Protein AF-A0A4U8Q965-F1 (afdb_monomer_lite)

Structure (mmCIF, N/CA/C/O backbone):
data_AF-A0A4U8Q965-F1
#
_entry.id   AF-A0A4U8Q965-F1
#
loop_
_atom_site.group_PDB
_atom_site.id
_atom_site.type_symbol
_atom_site.label_atom_id
_atom_site.label_alt_id
_atom_site.label_comp_id
_atom_site.label_asym_id
_atom_site.label_entity_id
_atom_site.label_seq_id
_atom_site.pdbx_PDB_ins_code
_atom_site.Cartn_x
_atom_site.Cartn_y
_atom_site.Cartn_z
_atom_site.occupancy
_atom_site.B_iso_or_equiv
_atom_site.auth_seq_id
_atom_site.auth_comp_id
_atom_site.auth_asym_id
_atom_site.auth_atom_id
_atom_site.pdbx_PDB_model_num
ATOM 1 N N . MET A 1 1 ? 49.605 -19.734 -25.821 1.00 83.75 1 MET A N 1
ATOM 2 C CA . MET A 1 1 ? 49.433 -18.935 -27.049 1.00 83.75 1 MET A CA 1
ATOM 3 C C . MET A 1 1 ? 50.789 -18.550 -27.618 1.00 83.75 1 MET A C 1
ATOM 5 O O . MET A 1 1 ? 51.625 -18.018 -26.894 1.00 83.75 1 MET A O 1
ATOM 9 N N . GLN A 1 2 ? 51.025 -18.882 -28.883 1.00 87.69 2 GLN A N 1
ATOM 10 C CA . GLN A 1 2 ? 52.213 -18.512 -29.650 1.00 87.69 2 GLN A CA 1
ATOM 11 C C . GLN A 1 2 ? 51.854 -17.349 -30.572 1.00 87.69 2 GLN A C 1
ATOM 13 O O . GLN A 1 2 ? 50.827 -17.397 -31.241 1.00 87.69 2 GLN A O 1
ATOM 18 N N . ILE A 1 3 ? 52.686 -16.307 -30.596 1.00 91.88 3 ILE A N 1
ATOM 19 C CA . ILE A 1 3 ? 52.462 -15.113 -31.417 1.00 91.88 3 ILE A CA 1
ATOM 20 C C . ILE A 1 3 ? 53.564 -15.039 -32.467 1.00 91.88 3 ILE A C 1
ATOM 22 O O . ILE A 1 3 ? 54.750 -15.001 -32.134 1.00 91.88 3 ILE A O 1
ATOM 26 N N . THR A 1 4 ? 53.179 -14.991 -33.739 1.00 92.75 4 THR A N 1
ATOM 27 C CA . THR A 1 4 ? 54.101 -14.796 -34.863 1.00 92.75 4 THR A CA 1
ATOM 28 C C . THR A 1 4 ? 53.660 -13.613 -35.722 1.00 92.75 4 THR A C 1
ATOM 30 O O . THR A 1 4 ? 52.500 -13.205 -35.706 1.00 92.75 4 THR A O 1
ATOM 33 N N . ARG A 1 5 ? 54.593 -13.001 -36.460 1.00 92.56 5 ARG A N 1
ATOM 34 C CA . ARG A 1 5 ? 54.300 -11.865 -37.347 1.00 92.56 5 ARG A CA 1
ATOM 35 C C . ARG A 1 5 ? 54.699 -12.200 -38.777 1.00 92.56 5 ARG A C 1
ATOM 37 O O . ARG A 1 5 ? 55.854 -12.534 -39.040 1.00 92.56 5 ARG A O 1
ATOM 44 N N . LYS A 1 6 ? 53.746 -12.089 -39.700 1.00 89.12 6 LYS A N 1
ATOM 45 C CA . LYS A 1 6 ? 53.923 -12.324 -41.139 1.00 89.12 6 LYS A CA 1
ATOM 46 C C . LYS A 1 6 ? 53.583 -11.031 -41.880 1.00 89.12 6 LYS A C 1
ATOM 48 O O . LYS A 1 6 ? 52.434 -10.771 -42.231 1.00 89.12 6 LYS A O 1
ATOM 53 N N . GLY A 1 7 ? 54.596 -10.187 -42.075 1.00 88.06 7 GLY A N 1
ATOM 54 C CA . GLY A 1 7 ? 54.396 -8.819 -42.557 1.00 88.06 7 GLY A CA 1
ATOM 55 C C . GLY A 1 7 ? 53.644 -7.978 -41.522 1.00 88.06 7 GLY A C 1
ATOM 56 O O . GLY A 1 7 ? 54.067 -7.898 -40.373 1.00 88.06 7 GLY A O 1
ATOM 57 N N . GLU A 1 8 ? 52.529 -7.373 -41.930 1.00 89.88 8 GLU A N 1
ATOM 58 C CA . GLU A 1 8 ? 51.668 -6.527 -41.082 1.00 89.88 8 GLU A CA 1
ATOM 59 C C . GLU A 1 8 ? 50.625 -7.320 -40.274 1.00 89.88 8 GLU A C 1
ATOM 61 O O . GLU A 1 8 ? 49.887 -6.736 -39.482 1.00 89.88 8 GLU A O 1
ATOM 66 N N . ILE A 1 9 ? 50.549 -8.642 -40.472 1.00 94.69 9 ILE A N 1
ATOM 67 C CA . ILE A 1 9 ? 49.559 -9.508 -39.826 1.00 94.69 9 ILE A CA 1
ATOM 68 C C . ILE A 1 9 ? 50.197 -10.235 -38.644 1.00 94.69 9 ILE A C 1
ATOM 70 O O . ILE A 1 9 ? 51.237 -10.892 -38.773 1.00 94.69 9 ILE A O 1
ATOM 74 N N . ILE A 1 10 ? 49.538 -10.137 -37.495 1.00 95.62 10 ILE A N 1
ATOM 75 C CA . ILE A 1 10 ? 49.849 -10.886 -36.281 1.00 95.62 10 ILE A CA 1
ATOM 76 C C . ILE A 1 10 ? 49.047 -12.184 -36.334 1.00 95.62 10 ILE A C 1
ATOM 78 O O . ILE A 1 10 ? 47.829 -12.148 -36.487 1.00 95.62 10 ILE A O 1
ATOM 82 N N . CYS A 1 11 ? 49.733 -13.317 -36.238 1.00 95.56 11 CYS A N 1
ATOM 83 C CA . CYS A 1 11 ? 49.134 -14.647 -36.221 1.00 95.56 11 CYS A CA 1
ATOM 84 C C . CYS A 1 11 ? 49.252 -15.213 -34.807 1.00 95.56 11 CYS A C 1
ATOM 86 O O . CYS A 1 11 ? 50.326 -15.132 -34.200 1.00 95.56 11 CYS A O 1
ATOM 88 N N . LEU A 1 12 ? 48.155 -15.757 -34.294 1.00 95.12 12 LEU A N 1
ATOM 89 C CA . LEU A 1 12 ? 48.087 -16.362 -32.975 1.00 95.12 12 LEU A CA 1
ATOM 90 C C . LEU A 1 12 ? 47.624 -17.803 -33.086 1.00 95.12 12 LEU A C 1
ATOM 92 O O . LEU A 1 12 ? 46.576 -18.065 -33.673 1.00 95.12 12 LEU A O 1
ATOM 96 N N . ASP A 1 13 ? 48.391 -18.685 -32.452 1.00 91.75 13 ASP A N 1
ATOM 97 C CA . ASP A 1 13 ? 48.188 -20.131 -32.455 1.00 91.75 13 ASP A CA 1
ATOM 98 C C . ASP A 1 13 ? 48.306 -20.687 -31.025 1.00 91.75 13 ASP A C 1
ATOM 100 O O . ASP A 1 13 ? 48.777 -20.010 -30.098 1.00 91.75 13 ASP A O 1
ATOM 104 N N . GLY A 1 14 ? 47.926 -21.951 -30.824 1.00 83.94 14 GLY A N 1
ATOM 105 C CA . GLY A 1 14 ? 48.123 -22.645 -29.545 1.00 83.94 14 GLY A CA 1
ATOM 106 C C . GLY A 1 14 ? 47.377 -21.977 -28.386 1.00 83.94 14 GLY A C 1
ATOM 107 O O . GLY A 1 14 ? 47.977 -21.655 -27.349 1.00 83.94 14 GLY A O 1
ATOM 108 N N . PHE A 1 15 ? 46.090 -21.700 -28.600 1.00 90.62 15 PHE A N 1
ATOM 109 C CA . PHE A 1 15 ? 45.172 -21.209 -27.576 1.00 90.62 15 PHE A CA 1
ATOM 110 C C . PHE A 1 15 ? 44.990 -22.267 -26.484 1.00 90.62 15 PHE A C 1
ATOM 112 O O . PHE A 1 15 ? 44.698 -23.420 -26.779 1.00 90.62 15 PHE A O 1
ATOM 119 N N . ASP A 1 16 ? 45.152 -21.854 -25.228 1.00 84.12 16 ASP A N 1
ATOM 120 C CA . ASP A 1 16 ? 44.868 -22.678 -24.049 1.00 84.12 16 ASP A CA 1
ATOM 121 C C . ASP A 1 16 ? 43.596 -22.137 -23.394 1.00 84.12 16 ASP A C 1
ATOM 123 O O . ASP A 1 16 ? 43.633 -21.409 -22.402 1.00 84.12 16 ASP A O 1
ATOM 127 N N . VAL A 1 17 ? 42.466 -22.383 -24.058 1.00 86.44 17 VAL A N 1
ATOM 128 C CA . VAL A 1 17 ? 41.136 -21.967 -23.602 1.00 86.44 17 VAL A CA 1
ATOM 129 C C . VAL A 1 17 ? 40.279 -23.200 -23.357 1.00 86.44 17 VAL A C 1
ATOM 131 O O . VAL A 1 17 ? 40.440 -24.228 -24.016 1.00 86.44 17 VAL A O 1
ATOM 134 N N . ARG A 1 18 ? 39.370 -23.107 -22.384 1.00 89.19 18 ARG A N 1
ATOM 135 C CA . ARG A 1 18 ? 38.492 -24.217 -22.007 1.00 89.19 18 ARG A CA 1
ATOM 136 C C . ARG A 1 18 ? 37.079 -23.987 -22.519 1.00 89.19 18 ARG A C 1
ATOM 138 O O . ARG A 1 18 ? 36.541 -22.897 -22.366 1.00 89.19 18 ARG A O 1
ATOM 145 N N . ILE A 1 19 ? 36.473 -25.037 -23.058 1.00 92.44 19 ILE A N 1
ATOM 146 C CA . ILE A 1 19 ? 35.038 -25.108 -23.342 1.00 92.44 19 ILE A CA 1
ATOM 147 C C . ILE A 1 19 ? 34.284 -24.952 -22.014 1.00 92.44 19 ILE A C 1
ATOM 149 O O . ILE A 1 19 ? 34.548 -25.684 -21.057 1.00 92.44 19 ILE A O 1
ATOM 153 N N . ASP A 1 20 ? 33.367 -23.986 -21.944 1.00 90.81 20 ASP A N 1
ATOM 154 C CA . ASP A 1 20 ? 32.575 -23.713 -20.745 1.00 90.81 20 ASP A CA 1
ATOM 155 C C . ASP A 1 20 ? 31.273 -24.519 -20.805 1.00 90.81 20 ASP A C 1
ATOM 157 O O . ASP A 1 20 ? 30.330 -24.160 -21.514 1.00 90.81 20 ASP A O 1
ATOM 161 N N . LYS A 1 21 ? 31.213 -25.606 -20.024 1.00 92.19 21 LYS A N 1
ATOM 162 C CA . LYS A 1 21 ? 30.045 -26.497 -19.928 1.00 92.19 21 LYS A CA 1
ATOM 163 C C . LYS A 1 21 ? 28.749 -25.726 -19.669 1.00 92.19 21 LYS A C 1
ATOM 165 O O . LYS A 1 21 ? 27.721 -26.035 -20.264 1.00 92.19 21 LYS A O 1
ATOM 170 N N . LYS A 1 22 ? 28.782 -24.678 -18.838 1.00 89.31 22 LYS A N 1
ATOM 171 C CA . LYS A 1 22 ? 27.588 -23.883 -18.527 1.00 89.31 22 LYS A CA 1
ATOM 172 C C . LYS A 1 22 ? 27.096 -23.115 -19.751 1.00 89.31 22 LYS A C 1
ATOM 174 O O . LYS A 1 22 ? 25.891 -23.048 -19.976 1.00 89.31 22 LYS A O 1
ATOM 179 N N . VAL A 1 23 ? 28.010 -22.557 -20.545 1.00 89.19 23 VAL A N 1
ATOM 180 C CA . VAL A 1 23 ? 27.677 -21.872 -21.805 1.00 89.19 23 VAL A CA 1
ATOM 181 C C . VAL A 1 23 ? 27.130 -22.865 -22.829 1.00 89.19 23 VAL A C 1
ATOM 183 O O . VAL A 1 23 ? 26.127 -22.569 -23.473 1.00 89.19 23 VAL A O 1
ATOM 186 N N . VAL A 1 24 ? 27.729 -24.055 -22.936 1.00 93.06 24 VAL A N 1
ATOM 187 C CA . VAL A 1 24 ? 27.259 -25.120 -23.839 1.00 93.06 24 VAL A CA 1
ATOM 188 C C . VAL A 1 24 ? 25.828 -25.541 -23.500 1.00 93.06 24 VAL A C 1
ATOM 190 O O . VAL A 1 24 ? 24.962 -25.521 -24.373 1.00 93.06 24 VAL A O 1
ATOM 193 N N . LEU A 1 25 ? 25.535 -25.828 -22.230 1.00 91.62 25 LEU A N 1
ATOM 194 C CA . LEU A 1 25 ? 24.183 -26.194 -21.795 1.00 91.62 25 LEU A CA 1
ATOM 195 C C . LEU A 1 25 ? 23.173 -25.053 -22.013 1.00 91.62 25 LEU A C 1
ATOM 197 O O . LEU A 1 25 ? 22.046 -25.298 -22.441 1.00 91.62 25 LEU A O 1
ATOM 201 N N . GLN A 1 26 ? 23.584 -23.795 -21.803 1.00 88.62 26 GLN A N 1
ATOM 202 C CA . GLN A 1 26 ? 22.751 -22.619 -22.088 1.00 88.62 26 GLN A CA 1
ATOM 203 C C . GLN A 1 26 ? 22.423 -22.461 -23.578 1.00 88.62 26 GLN A C 1
ATOM 205 O O . GLN A 1 26 ? 21.292 -22.098 -23.908 1.00 88.62 26 GLN A O 1
ATOM 210 N N . LEU A 1 27 ? 23.381 -22.727 -24.473 1.00 89.25 27 LEU A N 1
ATOM 211 C CA . LEU A 1 27 ? 23.167 -22.701 -25.925 1.00 89.25 27 LEU A CA 1
ATOM 212 C C . LEU A 1 27 ? 22.145 -23.755 -26.374 1.00 89.25 27 LEU A C 1
ATOM 214 O O . LEU A 1 27 ? 21.394 -23.508 -27.315 1.00 89.25 27 LEU A O 1
ATOM 218 N N . LEU A 1 28 ? 22.078 -24.886 -25.667 1.00 90.00 28 LEU A N 1
ATOM 219 C CA . LEU A 1 28 ? 21.128 -25.973 -25.921 1.00 90.00 28 LEU A CA 1
ATOM 220 C C . LEU A 1 28 ? 19.787 -25.823 -25.176 1.00 90.00 28 LEU A C 1
ATOM 222 O O . LEU A 1 28 ? 18.923 -26.684 -25.311 1.00 90.00 28 LEU A O 1
ATOM 226 N N . ASP A 1 29 ? 19.598 -24.752 -24.393 1.00 87.81 29 ASP A N 1
ATOM 227 C CA . ASP A 1 29 ? 18.445 -24.552 -23.493 1.00 87.81 29 ASP A CA 1
ATOM 228 C C . ASP A 1 29 ? 18.222 -25.726 -22.514 1.00 87.81 29 ASP A C 1
ATOM 230 O O . ASP A 1 29 ? 17.099 -26.012 -22.094 1.00 87.81 29 ASP A O 1
ATOM 234 N N . CYS A 1 30 ? 19.308 -26.407 -22.138 1.00 88.38 30 CYS A N 1
ATOM 235 C CA . CYS A 1 30 ? 19.293 -27.505 -21.182 1.00 88.38 30 CYS A CA 1
ATOM 236 C C . CYS A 1 30 ? 19.550 -26.967 -19.767 1.00 88.38 30 CYS A C 1
ATOM 238 O O . CYS A 1 30 ? 20.554 -26.301 -19.506 1.00 88.38 30 CYS A O 1
ATOM 240 N N . LYS A 1 31 ? 18.618 -27.234 -18.851 1.00 86.88 31 LYS A N 1
ATOM 241 C CA . LYS A 1 31 ? 18.648 -26.804 -17.447 1.00 86.88 31 LYS A CA 1
ATOM 242 C C . LYS A 1 31 ? 18.593 -28.029 -16.541 1.00 86.88 31 LYS A C 1
ATOM 244 O O . LYS A 1 31 ? 18.093 -29.061 -16.970 1.00 86.88 31 LYS A O 1
ATOM 249 N N . GLU A 1 32 ? 19.052 -27.892 -15.299 1.00 83.00 32 GLU A N 1
ATOM 250 C CA . GLU A 1 32 ? 19.096 -28.989 -14.313 1.00 83.00 32 GLU A CA 1
ATOM 251 C C . GLU A 1 32 ? 17.723 -29.636 -14.044 1.00 83.00 32 GLU A C 1
ATOM 253 O O . GLU A 1 32 ? 17.653 -30.788 -13.638 1.00 83.00 32 GLU A O 1
ATOM 258 N N . ASP A 1 33 ? 16.620 -28.923 -14.289 1.00 83.75 33 ASP A N 1
ATOM 259 C CA . ASP A 1 33 ? 15.248 -29.425 -14.152 1.00 83.75 33 ASP A CA 1
ATOM 260 C C . ASP A 1 33 ? 14.695 -30.106 -15.422 1.00 83.75 33 ASP A C 1
ATOM 262 O O . ASP A 1 33 ? 13.553 -30.573 -15.427 1.00 83.75 33 ASP A O 1
ATOM 266 N N . ASN A 1 34 ? 15.473 -30.169 -16.508 1.00 84.81 34 ASN A N 1
ATOM 267 C CA . ASN A 1 34 ? 15.067 -30.801 -17.761 1.00 84.81 34 ASN A CA 1
ATOM 268 C C . ASN A 1 34 ? 15.168 -32.342 -17.654 1.00 84.81 34 ASN A C 1
ATOM 270 O O . ASN A 1 34 ? 16.223 -32.844 -17.271 1.00 84.81 34 ASN A O 1
ATOM 274 N N . PRO A 1 35 ? 14.134 -33.116 -18.049 1.00 84.19 35 PRO A N 1
ATOM 275 C CA . PRO A 1 35 ? 14.151 -34.583 -17.988 1.00 84.19 35 PRO A CA 1
ATOM 276 C C . PRO A 1 35 ? 15.325 -35.287 -18.685 1.00 84.19 35 PRO A C 1
ATOM 278 O O . PRO A 1 35 ? 15.609 -36.428 -18.342 1.00 84.19 35 PRO A O 1
ATOM 281 N N . ILE A 1 36 ? 15.974 -34.640 -19.659 1.00 88.56 36 ILE A N 1
ATOM 282 C CA . ILE A 1 36 ? 17.124 -35.197 -20.399 1.00 88.56 36 ILE A CA 1
ATOM 283 C C . ILE A 1 36 ? 18.479 -34.658 -19.914 1.00 88.56 36 ILE A C 1
ATOM 285 O O . ILE A 1 36 ? 19.489 -34.879 -20.572 1.00 88.56 36 ILE A O 1
ATOM 289 N N . TYR A 1 37 ? 18.525 -33.906 -18.808 1.00 90.94 37 TYR A N 1
ATOM 290 C CA . TYR A 1 37 ? 19.752 -33.243 -18.354 1.00 90.94 37 TYR A CA 1
ATOM 291 C C . TYR A 1 37 ? 20.909 -34.224 -18.128 1.00 90.94 37 TYR A C 1
ATOM 293 O O . TYR A 1 37 ? 22.009 -33.975 -18.614 1.00 90.94 37 TYR A O 1
ATOM 301 N N . GLU A 1 38 ? 20.643 -35.346 -17.453 1.00 90.94 38 GLU A N 1
ATOM 302 C CA . GLU A 1 38 ? 21.648 -36.377 -17.157 1.00 90.94 38 GLU A CA 1
ATOM 303 C C . GLU A 1 38 ? 22.225 -36.992 -18.446 1.00 90.94 38 GLU A C 1
ATOM 305 O O . GLU A 1 38 ? 23.438 -37.089 -18.588 1.00 90.94 38 GLU A O 1
ATOM 310 N N . GLU A 1 39 ? 21.376 -37.301 -19.432 1.00 90.69 39 GLU A N 1
ATOM 311 C CA . GLU A 1 39 ? 21.796 -37.833 -20.740 1.00 90.69 39 GLU A CA 1
ATOM 312 C C . GLU A 1 39 ? 22.675 -36.830 -21.508 1.00 90.69 39 GLU A C 1
ATOM 314 O O . GLU A 1 39 ? 23.716 -37.185 -22.057 1.00 90.69 39 GLU A O 1
ATOM 319 N N . VAL A 1 40 ? 22.294 -35.547 -21.516 1.00 93.19 40 VAL A N 1
ATOM 320 C CA . VAL A 1 40 ? 23.082 -34.479 -22.157 1.00 93.19 40 VAL A CA 1
ATOM 321 C C . VAL A 1 40 ? 24.430 -34.286 -21.456 1.00 93.19 40 VAL A C 1
ATOM 323 O O . VAL A 1 40 ? 25.430 -33.984 -22.110 1.00 93.19 40 VAL A O 1
ATOM 326 N N . GLU A 1 41 ? 24.462 -34.426 -20.131 1.00 93.38 41 GLU A N 1
ATOM 327 C CA . GLU A 1 41 ? 25.677 -34.308 -19.334 1.00 93.38 41 GLU A CA 1
ATOM 328 C C . GLU A 1 41 ? 26.655 -35.460 -19.599 1.00 93.38 41 GLU A C 1
ATOM 330 O O . GLU A 1 41 ? 27.838 -35.196 -19.820 1.00 93.38 41 GLU A O 1
ATOM 335 N N . GLU A 1 42 ? 26.171 -36.703 -19.637 1.00 93.25 42 GLU A N 1
ATOM 336 C CA . GLU A 1 42 ? 26.980 -37.880 -19.974 1.00 93.25 42 GLU A CA 1
ATOM 337 C C . GLU A 1 42 ? 27.605 -37.741 -21.371 1.00 93.25 42 GLU A C 1
ATOM 339 O O . GLU A 1 42 ? 28.820 -37.876 -21.531 1.00 93.25 42 GLU A O 1
ATOM 344 N N . GLU A 1 43 ? 26.803 -37.359 -22.368 1.00 94.69 43 GLU A N 1
ATOM 345 C CA . GLU A 1 43 ? 27.278 -37.178 -23.743 1.00 94.69 43 GLU A CA 1
ATOM 346 C C . GLU A 1 43 ? 28.280 -36.020 -23.886 1.00 94.69 43 GLU A C 1
ATOM 348 O O . GLU A 1 43 ? 29.226 -36.090 -24.678 1.00 94.69 43 GLU A O 1
ATOM 353 N N . TYR A 1 44 ? 28.122 -34.949 -23.101 1.00 95.62 44 TYR A N 1
ATOM 354 C CA . TYR A 1 44 ? 29.095 -33.857 -23.051 1.00 95.62 44 TYR A CA 1
ATOM 355 C C . TYR A 1 44 ? 30.468 -34.342 -22.560 1.00 95.62 44 TYR A C 1
ATOM 357 O O . TYR A 1 44 ? 31.489 -34.001 -23.165 1.00 95.62 44 TYR A O 1
ATOM 365 N N . GLU A 1 45 ? 30.500 -35.124 -21.475 1.00 94.12 45 GLU A N 1
ATOM 366 C CA . GLU A 1 45 ? 31.741 -35.651 -20.891 1.00 94.12 45 GLU A CA 1
ATOM 367 C C . GLU A 1 45 ? 32.458 -36.588 -21.882 1.00 94.12 45 GLU A C 1
ATOM 369 O O . GLU A 1 45 ? 33.672 -36.475 -22.064 1.00 94.12 45 GLU A O 1
ATOM 374 N N . GLU A 1 46 ? 31.717 -37.448 -22.597 1.00 93.94 46 GLU A N 1
ATOM 375 C CA . GLU A 1 46 ? 32.278 -38.335 -23.629 1.00 93.94 46 GLU A CA 1
ATOM 376 C C . GLU A 1 46 ? 32.874 -37.568 -24.818 1.00 93.94 46 GLU A C 1
ATOM 378 O O . GLU A 1 46 ? 33.941 -37.913 -25.340 1.00 93.94 46 GLU A O 1
ATOM 383 N N . LEU A 1 47 ? 32.189 -36.516 -25.271 1.00 95.81 47 LEU A N 1
ATOM 384 C CA . LEU A 1 47 ? 32.605 -35.741 -26.438 1.00 95.81 47 LEU A CA 1
ATOM 385 C C . LEU A 1 47 ? 33.775 -34.803 -26.154 1.00 95.81 47 LEU A C 1
ATOM 387 O O . LEU A 1 47 ? 34.476 -34.423 -27.094 1.00 95.81 47 LEU A O 1
ATOM 391 N N . GLN A 1 48 ? 34.005 -34.421 -24.898 1.00 92.75 48 GLN A N 1
ATOM 392 C CA . GLN A 1 48 ? 34.941 -33.360 -24.545 1.00 92.75 48 GLN A CA 1
ATOM 393 C C . GLN A 1 48 ? 36.348 -33.584 -25.109 1.00 92.75 48 GLN A C 1
ATOM 395 O O . GLN A 1 48 ? 36.850 -32.734 -25.849 1.00 92.75 48 GLN A O 1
ATOM 400 N N . GLU A 1 49 ? 36.978 -34.723 -24.817 1.00 92.50 49 GLU A N 1
ATOM 401 C CA . GLU A 1 49 ? 38.328 -35.018 -25.319 1.00 92.50 49 GLU A CA 1
ATOM 402 C C . GLU A 1 49 ? 38.369 -35.123 -26.851 1.00 92.50 49 GLU A C 1
ATOM 404 O O . GLU A 1 49 ? 39.318 -34.661 -27.489 1.00 92.50 49 GLU A O 1
ATOM 409 N N . ILE A 1 50 ? 37.310 -35.673 -27.455 1.00 94.81 50 ILE A N 1
ATOM 410 C CA . ILE A 1 50 ? 37.196 -35.842 -28.908 1.00 94.81 50 ILE A CA 1
ATOM 411 C C . ILE A 1 50 ? 37.118 -34.482 -29.603 1.00 94.81 50 ILE A C 1
ATOM 413 O O . ILE A 1 50 ? 37.771 -34.275 -30.626 1.00 94.81 50 ILE A O 1
ATOM 417 N N . VAL A 1 51 ? 36.326 -33.557 -29.058 1.00 95.31 51 VAL A N 1
ATOM 418 C CA . VAL A 1 51 ? 36.159 -32.206 -29.598 1.00 95.31 51 VAL A CA 1
ATOM 419 C C . VAL A 1 51 ? 37.457 -31.416 -29.467 1.00 95.31 51 VAL A C 1
ATOM 421 O O . VAL A 1 51 ? 37.892 -30.841 -30.462 1.00 95.31 51 VAL A O 1
ATOM 424 N N . TYR A 1 52 ? 38.137 -31.452 -28.314 1.00 94.00 52 TYR A N 1
ATOM 425 C CA . TYR A 1 52 ? 39.456 -30.815 -28.173 1.00 94.00 52 TYR A CA 1
ATOM 426 C C . TYR A 1 52 ? 40.471 -31.351 -29.187 1.00 94.00 52 TYR A C 1
ATOM 428 O O . TYR A 1 52 ? 41.217 -30.569 -29.766 1.00 94.00 52 TYR A O 1
ATOM 436 N N . GLY A 1 53 ? 40.469 -32.661 -29.457 1.00 93.50 53 GLY A N 1
ATOM 437 C CA . GLY A 1 53 ? 41.346 -33.272 -30.461 1.00 93.50 53 GLY A CA 1
ATOM 438 C C . GLY A 1 53 ? 41.055 -32.867 -31.913 1.00 93.50 53 GLY A C 1
ATOM 439 O O . GLY A 1 53 ? 41.842 -33.204 -32.792 1.00 93.50 53 GLY A O 1
ATOM 440 N N . LYS A 1 54 ? 39.935 -32.180 -32.174 1.00 94.94 54 LYS A N 1
ATOM 441 C CA . LYS A 1 54 ? 39.483 -31.726 -33.504 1.00 94.94 54 LYS A CA 1
ATOM 442 C C . LYS A 1 54 ? 39.420 -30.205 -33.639 1.00 94.94 54 LYS A C 1
ATOM 444 O O . LYS A 1 54 ? 39.026 -29.700 -34.693 1.00 94.94 54 LYS A O 1
ATOM 449 N N . ILE A 1 55 ? 39.738 -29.478 -32.573 1.00 94.38 55 ILE A N 1
ATOM 450 C CA . ILE A 1 55 ? 39.845 -28.023 -32.587 1.00 94.38 55 ILE A CA 1
ATOM 451 C C . ILE A 1 55 ? 41.268 -27.659 -33.002 1.00 94.38 55 ILE A C 1
ATOM 453 O O . ILE A 1 55 ? 42.242 -28.137 -32.425 1.00 94.38 55 ILE A O 1
ATOM 457 N N . ASP A 1 56 ? 41.366 -26.788 -33.998 1.00 93.38 56 ASP A N 1
ATOM 458 C CA . ASP A 1 56 ? 42.621 -26.284 -34.547 1.00 93.38 56 ASP A CA 1
ATOM 459 C C . ASP A 1 56 ? 42.579 -24.744 -34.559 1.00 93.38 56 ASP A C 1
ATOM 461 O O . ASP A 1 56 ? 42.236 -24.119 -35.573 1.00 93.38 56 ASP A O 1
ATOM 465 N N . PRO A 1 57 ? 42.794 -24.110 -33.391 1.00 95.19 57 PRO A N 1
ATOM 466 C CA . PRO A 1 57 ? 42.387 -22.738 -33.160 1.00 95.19 57 PRO A CA 1
ATOM 467 C C . PRO A 1 57 ? 43.446 -21.743 -33.626 1.00 95.19 57 PRO A C 1
ATOM 469 O O . PRO A 1 57 ? 44.599 -21.791 -33.192 1.00 95.19 57 PRO A O 1
ATOM 472 N N . HIS A 1 58 ? 43.016 -20.789 -34.447 1.00 95.50 58 HIS A N 1
ATOM 473 C CA . HIS A 1 58 ? 43.873 -19.766 -35.038 1.00 95.50 58 HIS A CA 1
ATOM 474 C C . HIS A 1 58 ? 43.218 -18.387 -34.950 1.00 95.50 58 HIS A C 1
ATOM 476 O O . HIS A 1 58 ? 41.994 -18.255 -35.055 1.00 95.50 58 HIS A O 1
ATOM 482 N N . ALA A 1 59 ? 44.033 -17.340 -34.817 1.00 96.50 59 ALA A N 1
ATOM 483 C CA . ALA A 1 59 ? 43.571 -15.967 -34.972 1.00 96.50 59 ALA A CA 1
ATOM 484 C C . ALA A 1 59 ? 44.534 -15.103 -35.788 1.00 96.50 59 ALA A C 1
ATOM 486 O O . ALA A 1 59 ? 45.752 -15.273 -35.746 1.00 96.50 59 ALA A O 1
ATOM 487 N N . LEU A 1 60 ? 43.968 -14.136 -36.504 1.00 96.75 60 LEU A N 1
ATOM 488 C CA . LEU A 1 60 ? 44.695 -13.108 -37.233 1.00 96.75 60 LEU A CA 1
ATOM 489 C C . LEU A 1 60 ? 44.293 -11.739 -36.699 1.00 96.75 60 LEU A C 1
ATOM 491 O O . LEU A 1 60 ? 43.109 -11.475 -36.487 1.00 96.75 60 LEU A O 1
ATOM 495 N N . ILE A 1 61 ? 45.271 -10.852 -36.540 1.00 96.19 61 ILE A N 1
ATOM 496 C CA . ILE A 1 61 ? 45.045 -9.441 -36.227 1.00 96.19 61 ILE A CA 1
ATOM 497 C C . ILE A 1 61 ? 45.810 -8.589 -37.234 1.00 96.19 61 ILE A C 1
ATOM 499 O O . ILE A 1 61 ? 47.016 -8.769 -37.425 1.00 96.19 61 ILE A O 1
ATOM 503 N N . LYS A 1 62 ? 45.124 -7.628 -37.854 1.00 95.69 62 LYS A N 1
ATOM 504 C CA . LYS A 1 62 ? 45.741 -6.609 -38.708 1.00 95.69 62 LYS A CA 1
ATOM 505 C C . LYS A 1 62 ? 45.258 -5.225 -38.303 1.00 95.69 62 LYS A C 1
ATOM 507 O O . LYS A 1 62 ? 44.060 -5.000 -38.182 1.00 95.69 62 LYS A O 1
ATOM 512 N N . PHE A 1 63 ? 46.189 -4.297 -38.135 1.00 94.38 63 PHE A N 1
ATOM 513 C CA . PHE A 1 63 ? 45.890 -2.885 -37.905 1.00 94.38 63 PHE A CA 1
ATOM 514 C C . PHE A 1 63 ? 45.943 -2.150 -39.244 1.00 94.38 63 PHE A C 1
ATOM 516 O O . PHE A 1 63 ? 46.947 -2.261 -39.943 1.00 94.38 63 PHE A O 1
ATOM 523 N N . ASP A 1 64 ? 44.874 -1.445 -39.613 1.00 92.31 64 ASP A N 1
ATOM 524 C CA . ASP A 1 64 ? 44.781 -0.738 -40.897 1.00 92.31 64 ASP A CA 1
ATOM 525 C C . ASP A 1 64 ? 43.745 0.404 -40.836 1.00 92.31 64 ASP A C 1
ATOM 527 O O . ASP A 1 64 ? 43.068 0.611 -39.823 1.00 92.31 64 ASP A O 1
ATOM 531 N N . GLU A 1 65 ? 43.600 1.156 -41.924 1.00 89.88 65 GLU A N 1
ATOM 532 C CA . GLU A 1 65 ? 42.573 2.185 -42.054 1.00 89.88 65 GLU A CA 1
ATOM 533 C C . GLU A 1 65 ? 41.156 1.594 -42.110 1.00 89.88 65 GLU A C 1
ATOM 535 O O . GLU A 1 65 ? 40.924 0.482 -42.593 1.00 89.88 65 GLU A O 1
ATOM 540 N N . VAL A 1 66 ? 40.174 2.369 -41.644 1.00 86.88 66 VAL A N 1
ATOM 541 C CA . VAL A 1 66 ? 38.747 2.053 -41.809 1.00 86.88 66 VAL A CA 1
ATOM 542 C C . VAL A 1 66 ? 38.334 2.319 -43.269 1.00 86.88 66 VAL A C 1
ATOM 544 O O . VAL A 1 66 ? 38.484 3.454 -43.732 1.00 86.88 66 VAL A O 1
ATOM 547 N N . PRO A 1 67 ? 37.766 1.338 -44.006 1.00 82.56 67 PRO A N 1
ATOM 548 C CA . PRO A 1 67 ? 37.233 1.536 -45.344 1.00 82.56 67 PRO A CA 1
ATOM 549 C C . PRO A 1 67 ? 36.269 2.714 -45.395 1.00 82.56 67 PRO A C 1
ATOM 551 O O . PRO A 1 67 ? 35.422 2.886 -44.513 1.00 82.56 67 PRO A O 1
ATOM 554 N N . LYS A 1 68 ? 36.361 3.516 -46.457 1.00 81.00 68 LYS A N 1
ATOM 555 C CA . LYS A 1 68 ? 35.525 4.715 -46.631 1.00 81.00 68 LYS A CA 1
ATOM 556 C C . LYS A 1 68 ? 34.036 4.375 -46.633 1.00 81.00 68 LYS A C 1
ATOM 558 O O . LYS A 1 68 ? 33.224 5.180 -46.184 1.00 81.00 68 LYS A O 1
ATOM 563 N N . GLU A 1 69 ? 33.693 3.192 -47.127 1.00 76.81 69 GLU A N 1
ATOM 564 C CA . GLU A 1 69 ? 32.348 2.630 -47.160 1.00 76.81 69 GLU A CA 1
ATOM 565 C C . GLU A 1 69 ? 31.795 2.460 -45.739 1.00 76.81 69 GLU A C 1
ATOM 567 O O . GLU A 1 69 ? 30.712 2.963 -45.441 1.00 76.81 69 GLU A O 1
ATOM 572 N N . ILE A 1 70 ? 32.587 1.858 -44.843 1.00 75.62 70 ILE A N 1
ATOM 573 C CA . ILE A 1 70 ? 32.244 1.671 -43.427 1.00 75.62 70 ILE A CA 1
ATOM 574 C C . ILE A 1 70 ? 32.178 3.032 -42.731 1.00 75.62 70 ILE A C 1
ATOM 576 O O . ILE A 1 70 ? 31.171 3.361 -42.108 1.00 75.62 70 ILE A O 1
ATOM 580 N N . ALA A 1 71 ? 33.206 3.870 -42.895 1.00 79.88 71 ALA A N 1
ATOM 581 C CA . ALA A 1 71 ? 33.281 5.163 -42.218 1.00 79.88 71 ALA A CA 1
ATOM 582 C C . ALA A 1 71 ? 32.083 6.075 -42.543 1.00 79.88 71 ALA A C 1
ATOM 584 O O . ALA A 1 71 ? 31.521 6.714 -41.650 1.00 79.88 71 ALA A O 1
ATOM 585 N N . LYS A 1 72 ? 31.648 6.098 -43.811 1.00 78.31 72 LYS A N 1
ATOM 586 C CA . LYS A 1 72 ? 30.499 6.892 -44.266 1.00 78.31 72 LYS A CA 1
ATOM 587 C C . LYS A 1 72 ? 29.169 6.352 -43.739 1.00 78.31 72 LYS A C 1
ATOM 589 O O . LYS A 1 72 ? 28.291 7.143 -43.408 1.00 78.31 72 LYS A O 1
ATOM 594 N N . GLN A 1 73 ? 29.009 5.032 -43.681 1.00 72.75 73 GLN A N 1
ATOM 595 C CA . GLN A 1 73 ? 27.738 4.403 -43.328 1.00 72.75 73 GLN A CA 1
ATOM 596 C C . GLN A 1 73 ? 27.386 4.562 -41.844 1.00 72.75 73 GLN A C 1
ATOM 598 O O . GLN A 1 73 ? 26.219 4.760 -41.518 1.00 72.75 73 GLN A O 1
ATOM 603 N N . ILE A 1 74 ? 28.386 4.533 -40.960 1.00 74.06 74 ILE A N 1
ATOM 604 C CA . ILE A 1 74 ? 28.193 4.668 -39.505 1.00 74.06 74 ILE A CA 1
ATOM 605 C C . ILE A 1 74 ? 28.713 5.997 -38.938 1.00 74.06 74 ILE A C 1
ATOM 607 O O . ILE A 1 74 ? 28.868 6.138 -37.728 1.00 74.06 74 ILE A O 1
ATOM 611 N N . ASN A 1 75 ? 28.940 6.991 -39.808 1.00 77.69 75 ASN A N 1
ATOM 612 C CA . ASN A 1 75 ? 29.362 8.353 -39.455 1.00 77.69 75 ASN A CA 1
ATOM 613 C C . ASN A 1 75 ? 30.568 8.388 -38.490 1.00 77.69 75 ASN A C 1
ATOM 615 O O . ASN A 1 75 ? 30.595 9.148 -37.517 1.00 77.69 75 ASN A O 1
ATOM 619 N N . LEU A 1 76 ? 31.555 7.526 -38.748 1.00 80.25 76 LEU A N 1
ATOM 620 C CA . LEU A 1 76 ? 32.777 7.424 -37.952 1.00 80.25 76 LEU A CA 1
ATOM 621 C C . LEU A 1 76 ? 33.742 8.560 -38.292 1.00 80.25 76 LEU A C 1
ATOM 623 O O . LEU A 1 76 ? 33.948 8.896 -39.459 1.00 80.25 76 LEU A O 1
ATOM 627 N N . ARG A 1 77 ? 34.368 9.130 -37.257 1.00 79.88 77 ARG A N 1
ATOM 628 C CA . ARG A 1 77 ? 35.421 10.152 -37.404 1.00 79.88 77 ARG A CA 1
ATOM 629 C C . ARG A 1 77 ? 36.819 9.543 -37.314 1.00 79.88 77 ARG A C 1
ATOM 631 O O . ARG A 1 77 ? 37.770 10.101 -37.858 1.00 79.88 77 ARG A O 1
ATOM 638 N N . GLU A 1 78 ? 36.921 8.414 -36.626 1.00 84.19 78 GLU A N 1
ATOM 639 C CA . GLU A 1 78 ? 38.127 7.624 -36.442 1.00 84.19 78 GLU A CA 1
ATOM 640 C C . GLU A 1 78 ? 38.573 7.000 -37.767 1.00 84.19 78 GLU A C 1
ATOM 642 O O . GLU A 1 78 ? 37.756 6.558 -38.575 1.00 84.19 78 GLU A O 1
ATOM 647 N N . LYS A 1 79 ? 39.889 6.972 -37.993 1.00 85.50 79 LYS A N 1
ATOM 648 C CA . LYS A 1 79 ? 40.479 6.521 -39.263 1.00 85.50 79 LYS A CA 1
ATOM 649 C C . LYS A 1 79 ? 41.159 5.162 -39.181 1.00 85.50 79 LYS A C 1
ATOM 651 O O . LYS A 1 79 ? 41.491 4.613 -40.222 1.00 85.50 79 LYS A O 1
ATOM 656 N N . GLN A 1 80 ? 41.392 4.647 -37.977 1.00 92.44 80 GLN A N 1
ATOM 657 C CA . GLN A 1 80 ? 42.191 3.449 -37.727 1.00 92.44 80 GLN A CA 1
ATOM 658 C C . GLN A 1 80 ? 41.330 2.363 -37.077 1.00 92.44 80 GLN A C 1
ATOM 660 O O . GLN A 1 80 ? 40.469 2.659 -36.244 1.00 92.44 80 GLN A O 1
ATOM 665 N N . ALA A 1 81 ? 41.576 1.111 -37.450 1.00 93.62 81 ALA A N 1
ATOM 666 C CA . ALA A 1 81 ? 40.915 -0.054 -36.886 1.00 93.62 81 ALA A CA 1
ATOM 667 C C . ALA A 1 81 ? 41.869 -1.245 -36.746 1.00 93.62 81 ALA A C 1
ATOM 669 O O . ALA A 1 81 ? 42.863 -1.359 -37.464 1.00 93.62 81 ALA A O 1
ATOM 670 N N . ALA A 1 82 ? 41.526 -2.159 -35.841 1.00 94.69 82 ALA A N 1
ATOM 671 C CA . ALA A 1 82 ? 42.063 -3.511 -35.833 1.00 94.69 82 ALA A CA 1
ATOM 672 C C . ALA A 1 82 ? 41.012 -4.483 -36.385 1.00 94.69 82 ALA A C 1
ATOM 674 O O . ALA A 1 82 ? 39.888 -4.555 -35.885 1.00 94.69 82 ALA A O 1
ATOM 675 N N . TYR A 1 83 ? 41.387 -5.227 -37.419 1.00 94.56 83 TYR A N 1
ATOM 676 C CA . TYR A 1 83 ? 40.632 -6.349 -37.962 1.00 94.56 83 TYR A CA 1
ATOM 677 C C . TYR A 1 83 ? 41.075 -7.600 -37.231 1.00 94.56 83 TYR A C 1
ATOM 679 O O . TYR A 1 83 ? 42.269 -7.905 -37.221 1.00 94.56 83 TYR A O 1
ATOM 687 N N . VAL A 1 84 ? 40.127 -8.309 -36.632 1.00 95.38 84 VAL A N 1
ATOM 688 C CA . VAL A 1 84 ? 40.395 -9.530 -35.873 1.00 95.38 84 VAL A CA 1
ATOM 689 C C . VAL A 1 84 ? 39.577 -10.652 -36.483 1.00 95.38 84 VAL A C 1
ATOM 691 O O . VAL A 1 84 ? 38.369 -10.505 -36.658 1.00 95.38 84 VAL A O 1
ATOM 694 N N . LEU A 1 85 ? 40.231 -11.755 -36.824 1.00 95.88 85 LEU A N 1
ATOM 695 C CA . LEU A 1 85 ? 39.588 -12.980 -37.282 1.00 95.88 85 LEU A CA 1
ATOM 696 C C . LEU A 1 85 ? 39.992 -14.121 -36.357 1.00 95.88 85 LEU A C 1
ATOM 698 O O . LEU A 1 85 ? 41.176 -14.282 -36.082 1.00 95.88 85 LEU A O 1
ATOM 702 N N . THR A 1 86 ? 39.029 -14.919 -35.915 1.00 95.56 86 THR A N 1
ATOM 703 C CA . THR A 1 86 ? 39.228 -16.114 -35.087 1.00 95.56 86 THR A CA 1
ATOM 704 C C . THR A 1 86 ? 38.545 -17.309 -35.736 1.00 95.56 86 THR A C 1
ATOM 706 O O . THR A 1 86 ? 37.461 -17.181 -36.299 1.00 95.56 86 THR A O 1
ATOM 709 N N . THR A 1 87 ? 39.159 -18.486 -35.664 1.00 95.31 87 THR A N 1
ATOM 710 C CA . THR A 1 87 ? 38.551 -19.743 -36.116 1.00 95.31 87 THR A CA 1
ATOM 711 C C . THR A 1 87 ? 38.934 -20.884 -35.186 1.00 95.31 87 THR A C 1
ATOM 713 O O . THR A 1 87 ? 40.048 -20.908 -34.667 1.00 95.31 87 THR A O 1
ATOM 716 N N . VAL A 1 88 ? 38.028 -21.843 -35.001 1.00 94.88 88 VAL A N 1
ATOM 717 C CA . VAL A 1 88 ? 38.301 -23.102 -34.275 1.00 94.88 88 VAL A CA 1
ATOM 718 C C . VAL A 1 88 ? 38.763 -24.231 -35.203 1.00 94.88 88 VAL A C 1
ATOM 720 O O . VAL A 1 88 ? 39.001 -25.346 -34.743 1.00 94.88 88 VAL A O 1
ATOM 723 N N . GLY A 1 89 ? 38.867 -23.965 -36.508 1.00 91.81 89 GLY A N 1
ATOM 724 C CA . GLY A 1 89 ? 39.294 -24.941 -37.505 1.00 91.81 89 GLY A CA 1
ATOM 725 C C . GLY A 1 89 ? 38.148 -25.726 -38.155 1.00 91.81 89 GLY A C 1
ATOM 726 O O . GLY A 1 89 ? 36.982 -25.675 -37.755 1.00 91.81 89 GLY A O 1
ATOM 727 N N . ARG A 1 90 ? 38.481 -26.445 -39.234 1.00 93.56 90 ARG A N 1
ATOM 728 C CA . ARG A 1 90 ? 37.506 -27.134 -40.101 1.00 93.56 90 ARG A CA 1
ATOM 729 C C . ARG A 1 90 ? 37.049 -28.482 -39.542 1.00 93.56 90 ARG A C 1
ATOM 731 O O . ARG A 1 90 ? 35.902 -28.873 -39.763 1.00 93.56 90 ARG A O 1
ATOM 738 N N . GLU A 1 91 ? 37.927 -29.195 -38.841 1.00 94.88 91 GLU A N 1
ATOM 739 C CA . GLU A 1 91 ? 37.688 -30.589 -38.449 1.00 94.88 91 GLU A CA 1
ATOM 740 C C . GLU A 1 91 ? 36.516 -30.749 -37.476 1.00 94.88 91 GLU A C 1
ATOM 742 O O . GLU A 1 91 ? 35.690 -31.642 -37.671 1.00 94.88 91 GLU A O 1
ATOM 747 N N . VAL A 1 92 ? 36.378 -29.861 -36.486 1.00 94.06 92 VAL A N 1
ATOM 748 C CA . VAL A 1 92 ? 35.252 -29.895 -35.537 1.00 94.06 92 VAL A CA 1
ATOM 749 C C . VAL A 1 92 ? 33.897 -29.701 -36.230 1.00 94.06 92 VAL A C 1
ATOM 751 O O . VAL A 1 92 ? 32.950 -30.437 -35.956 1.00 94.06 92 VAL A O 1
ATOM 754 N N . SER A 1 93 ? 33.819 -28.796 -37.213 1.00 91.75 93 SER A N 1
ATOM 755 C CA . SER A 1 93 ? 32.595 -28.568 -38.001 1.00 91.75 93 SER A CA 1
ATOM 756 C C . SER A 1 93 ? 32.264 -29.773 -38.893 1.00 91.75 93 SER A C 1
ATOM 758 O O . SER A 1 93 ? 31.102 -30.165 -39.029 1.00 91.75 93 SER A O 1
ATOM 760 N N . ALA A 1 94 ? 33.287 -30.400 -39.484 1.00 93.81 94 ALA A N 1
ATOM 761 C CA . ALA A 1 94 ? 33.120 -31.621 -40.268 1.00 93.81 94 ALA A CA 1
ATOM 762 C C . ALA A 1 94 ? 32.644 -32.796 -39.398 1.00 93.81 94 ALA A C 1
ATOM 764 O O . ALA A 1 94 ? 31.812 -33.590 -39.834 1.00 93.81 94 ALA A O 1
ATOM 765 N N . TYR A 1 95 ? 33.132 -32.886 -38.159 1.00 95.50 95 TYR A N 1
ATOM 766 C CA . TYR A 1 95 ? 32.736 -33.924 -37.213 1.00 95.50 95 TYR A CA 1
ATOM 767 C C . TYR A 1 95 ? 31.301 -33.750 -36.708 1.00 95.50 95 TYR A C 1
ATOM 769 O O . TYR A 1 95 ? 30.543 -34.717 -36.711 1.00 95.50 95 TYR A O 1
ATOM 777 N N . SER A 1 96 ? 30.896 -32.519 -36.385 1.00 95.38 96 SER A N 1
ATOM 778 C CA . SER A 1 96 ? 29.493 -32.178 -36.109 1.00 95.38 96 SER A CA 1
ATOM 779 C C . SER A 1 96 ? 28.578 -32.611 -37.264 1.00 95.38 96 SER A C 1
ATOM 781 O O . SER A 1 96 ? 27.620 -33.363 -37.074 1.00 95.38 96 SER A O 1
ATOM 783 N N . THR A 1 97 ? 28.944 -32.247 -38.499 1.00 93.38 97 THR A N 1
ATOM 784 C CA . THR A 1 97 ? 28.192 -32.621 -39.709 1.00 93.38 97 THR A CA 1
ATOM 785 C C . THR A 1 97 ? 28.082 -34.141 -39.879 1.00 93.38 97 THR A C 1
ATOM 787 O O . THR A 1 97 ? 27.033 -34.641 -40.285 1.00 93.38 97 THR A O 1
ATOM 790 N N . LEU A 1 98 ? 29.141 -34.891 -39.557 1.00 95.56 98 LEU A N 1
ATOM 791 C CA . LEU A 1 98 ? 29.137 -36.352 -39.616 1.00 95.56 98 LEU A CA 1
ATOM 792 C C . LEU A 1 98 ? 28.135 -36.965 -38.626 1.00 95.56 98 LEU A C 1
ATOM 794 O O . LEU A 1 98 ? 27.399 -37.869 -39.016 1.00 95.56 98 LEU A O 1
ATOM 798 N N . MET A 1 99 ? 28.071 -36.468 -37.385 1.00 96.44 99 MET A N 1
ATOM 799 C CA . MET A 1 99 ? 27.102 -36.946 -36.385 1.00 96.44 99 MET A CA 1
ATOM 800 C C . MET A 1 99 ? 25.662 -36.713 -36.857 1.00 96.44 99 MET A C 1
ATOM 802 O O . MET A 1 99 ? 24.849 -37.639 -36.859 1.00 96.44 99 MET A O 1
ATOM 806 N N . PHE A 1 100 ? 25.375 -35.522 -37.398 1.00 93.38 100 PHE A N 1
ATOM 807 C CA . PHE A 1 100 ? 24.075 -35.226 -38.006 1.00 93.38 100 PHE A CA 1
ATOM 808 C C . PHE A 1 100 ? 23.726 -36.180 -39.159 1.00 93.38 100 PHE A C 1
ATOM 810 O O . PHE A 1 100 ? 22.584 -36.626 -39.266 1.00 93.38 100 PHE A O 1
ATOM 817 N N . GLN A 1 101 ? 24.693 -36.531 -40.014 1.00 94.12 101 GLN A N 1
ATOM 818 C CA . GLN A 1 101 ? 24.486 -37.484 -41.115 1.00 94.12 101 GLN A CA 1
ATOM 819 C C . GLN A 1 101 ? 24.256 -38.924 -40.636 1.00 94.12 101 GLN A C 1
ATOM 821 O O . GLN A 1 101 ? 23.577 -39.691 -41.318 1.00 94.12 101 GLN A O 1
ATOM 826 N N . GLN A 1 102 ? 24.806 -39.293 -39.479 1.00 95.69 102 GLN A N 1
ATOM 827 C CA . GLN A 1 102 ? 24.623 -40.606 -38.854 1.00 95.69 102 GLN A CA 1
ATOM 828 C C . GLN A 1 102 ? 23.318 -40.714 -38.048 1.00 95.69 102 GLN A C 1
ATOM 830 O O . GLN A 1 102 ? 22.976 -41.805 -37.596 1.00 95.69 102 GLN A O 1
ATOM 835 N N . GLY A 1 103 ? 22.564 -39.616 -37.915 1.00 93.06 103 GLY A N 1
ATOM 836 C CA . GLY A 1 103 ? 21.317 -39.556 -37.149 1.00 93.06 103 GLY A CA 1
ATOM 837 C C . GLY A 1 103 ? 21.515 -39.278 -35.658 1.00 93.06 103 GLY A C 1
ATOM 838 O O . GLY A 1 103 ? 20.539 -39.299 -34.912 1.00 93.06 103 GLY A O 1
ATOM 839 N N . ASP A 1 104 ? 22.745 -38.989 -35.227 1.00 94.25 104 ASP A N 1
ATOM 840 C CA . ASP A 1 104 ? 23.056 -38.619 -33.848 1.00 94.25 104 ASP A CA 1
ATOM 841 C C . ASP A 1 104 ? 22.981 -37.094 -33.677 1.00 94.25 104 ASP A C 1
ATOM 843 O O . ASP A 1 104 ? 23.971 -36.355 -33.723 1.00 94.25 104 ASP A O 1
ATOM 847 N N . TYR A 1 105 ? 21.744 -36.606 -33.576 1.00 93.94 105 TYR A N 1
ATOM 848 C CA . TYR A 1 105 ? 21.451 -35.175 -33.520 1.00 93.94 105 TYR A CA 1
ATOM 849 C C . TYR A 1 105 ? 21.961 -34.520 -32.233 1.00 93.94 105 TYR A C 1
ATOM 851 O O . TYR A 1 105 ? 22.423 -33.382 -32.290 1.00 93.94 105 TYR A O 1
ATOM 859 N N . LEU A 1 106 ? 21.902 -35.223 -31.095 1.00 92.88 106 LEU A N 1
ATOM 860 C CA . LEU A 1 106 ? 22.356 -34.690 -29.810 1.00 92.88 106 LEU A CA 1
ATOM 861 C C . LEU A 1 106 ? 23.869 -34.463 -29.827 1.00 92.88 106 LEU A C 1
ATOM 863 O O . LEU A 1 106 ? 24.310 -33.357 -29.506 1.00 92.88 106 LEU A O 1
ATOM 867 N N . LYS A 1 107 ? 24.657 -35.443 -30.299 1.00 95.25 107 LYS A N 1
ATOM 868 C CA . LYS A 1 107 ? 26.107 -35.263 -30.460 1.00 95.25 107 LYS A CA 1
ATOM 869 C C . LYS A 1 107 ? 26.431 -34.140 -31.428 1.00 95.25 107 LYS A C 1
ATOM 871 O O . LYS A 1 107 ? 27.276 -33.305 -31.120 1.00 95.25 107 LYS A O 1
ATOM 876 N N . GLY A 1 108 ? 25.736 -34.078 -32.566 1.00 95.56 108 GLY A N 1
ATOM 877 C CA . GLY A 1 108 ? 25.887 -32.982 -33.527 1.00 95.56 108 GLY A CA 1
ATOM 878 C C . GLY A 1 108 ? 25.670 -31.609 -32.882 1.00 95.56 108 GLY A C 1
ATOM 879 O O . GLY A 1 108 ? 26.526 -30.734 -32.991 1.00 95.56 108 GLY A O 1
ATOM 880 N N . MET A 1 109 ? 24.568 -31.438 -32.143 1.00 94.69 109 MET A N 1
ATOM 881 C CA . MET A 1 109 ? 24.241 -30.193 -31.437 1.00 94.69 109 MET A CA 1
ATOM 882 C C . MET A 1 109 ? 25.260 -29.846 -30.341 1.00 94.69 109 MET A C 1
ATOM 884 O O . MET A 1 109 ? 25.665 -28.687 -30.238 1.00 94.69 109 MET A O 1
ATOM 888 N N . LEU A 1 110 ? 25.703 -30.832 -29.553 1.00 96.00 110 LEU A N 1
ATOM 889 C CA . LEU A 1 110 ? 26.719 -30.650 -28.512 1.00 96.00 110 LEU A CA 1
ATOM 890 C C . LEU A 1 110 ? 28.059 -30.211 -29.102 1.00 96.00 110 LEU A C 1
ATOM 892 O O . LEU A 1 110 ? 28.610 -29.211 -28.653 1.00 96.00 110 LEU A O 1
ATOM 896 N N . ILE A 1 111 ? 28.555 -30.889 -30.141 1.00 96.38 111 ILE A N 1
ATOM 897 C CA . ILE A 1 111 ? 29.818 -30.530 -30.807 1.00 96.38 111 ILE A CA 1
ATOM 898 C C . ILE A 1 111 ? 29.750 -29.095 -31.343 1.00 96.38 111 ILE A C 1
ATOM 900 O O . ILE A 1 111 ? 30.698 -28.325 -31.171 1.00 96.38 111 ILE A O 1
ATOM 904 N N . ASP A 1 112 ? 28.628 -28.713 -31.958 1.00 94.81 112 ASP A N 1
ATOM 905 C CA . ASP A 1 112 ? 28.440 -27.365 -32.494 1.00 94.81 112 ASP A CA 1
ATOM 906 C C . ASP A 1 112 ? 28.438 -26.291 -31.398 1.00 94.81 112 ASP A C 1
ATOM 908 O O . ASP A 1 112 ? 29.089 -25.254 -31.564 1.00 94.81 112 ASP A O 1
ATOM 912 N N . ALA A 1 113 ? 27.760 -26.552 -30.275 1.00 94.94 113 ALA A N 1
ATOM 913 C CA . ALA A 1 113 ? 27.715 -25.657 -29.120 1.00 94.94 113 ALA A CA 1
ATOM 914 C C . ALA A 1 113 ? 29.070 -25.574 -28.391 1.00 94.94 113 ALA A C 1
ATOM 916 O O . ALA A 1 113 ? 29.466 -24.502 -27.931 1.00 94.94 113 ALA A O 1
ATOM 917 N N . MET A 1 114 ? 29.814 -26.681 -28.319 1.00 96.31 114 MET A N 1
ATOM 918 C CA . MET A 1 114 ? 31.176 -26.729 -27.781 1.00 96.31 114 MET A CA 1
ATOM 919 C C . MET A 1 114 ? 32.147 -25.906 -28.632 1.00 96.31 114 MET A C 1
ATOM 921 O O . MET A 1 114 ? 32.948 -25.147 -28.083 1.00 96.31 114 MET A O 1
ATOM 925 N N . ALA A 1 115 ? 32.042 -26.001 -29.961 1.00 95.12 115 ALA A N 1
ATOM 926 C CA . ALA A 1 115 ? 32.823 -25.191 -30.891 1.00 95.12 115 ALA A CA 1
ATOM 927 C C . ALA A 1 115 ? 32.516 -23.689 -30.746 1.00 95.12 115 ALA A C 1
ATOM 929 O O . ALA A 1 115 ? 33.446 -22.884 -30.700 1.00 95.12 115 ALA A O 1
ATOM 930 N N . ASP A 1 116 ? 31.239 -23.310 -30.606 1.00 93.50 116 ASP A N 1
ATOM 931 C CA . ASP A 1 116 ? 30.845 -21.914 -30.360 1.00 93.50 116 ASP A CA 1
ATOM 932 C C . ASP A 1 116 ? 31.367 -21.413 -29.007 1.00 93.50 116 ASP A C 1
ATOM 934 O O . ASP A 1 116 ? 31.954 -20.333 -28.926 1.00 93.50 116 ASP A O 1
ATOM 938 N N . SER A 1 117 ? 31.232 -22.219 -27.947 1.00 93.62 117 SER A N 1
ATOM 939 C CA . SER A 1 117 ? 31.788 -21.881 -26.635 1.00 93.62 117 SER A CA 1
ATOM 940 C C . SER A 1 117 ? 33.300 -21.678 -26.697 1.00 93.62 117 SER A C 1
ATOM 942 O O . SER A 1 117 ? 33.794 -20.750 -26.062 1.00 93.62 117 SER A O 1
ATOM 944 N N . PHE A 1 118 ? 34.040 -22.519 -27.423 1.00 94.75 118 PHE A N 1
ATOM 945 C CA . PHE A 1 118 ? 35.486 -22.361 -27.568 1.00 94.75 118 PHE A CA 1
ATOM 946 C C . PHE A 1 118 ? 35.824 -21.070 -28.322 1.00 94.75 118 PHE A C 1
ATOM 948 O O . PHE A 1 118 ? 36.694 -20.317 -27.887 1.00 94.75 118 PHE A O 1
ATOM 955 N N . LEU A 1 119 ? 35.101 -20.773 -29.408 1.00 92.69 119 LEU A N 1
ATOM 956 C CA . LEU A 1 119 ? 35.287 -19.555 -30.196 1.00 92.69 119 LEU A CA 1
ATOM 957 C C . LEU A 1 119 ? 35.079 -18.286 -29.350 1.00 92.69 119 LEU A C 1
ATOM 959 O O . LEU A 1 119 ? 35.884 -17.359 -29.437 1.00 92.69 119 LEU A O 1
ATOM 963 N N . PHE A 1 120 ? 34.065 -18.257 -28.477 1.00 89.62 120 PHE A N 1
ATOM 964 C CA . PHE A 1 120 ? 33.851 -17.137 -27.548 1.00 89.62 120 PHE A CA 1
ATOM 965 C C . PHE A 1 120 ? 35.008 -16.971 -26.555 1.00 89.62 120 PHE A C 1
ATOM 967 O O . PHE A 1 120 ? 35.469 -15.856 -26.322 1.00 89.62 120 PHE A O 1
ATOM 974 N N . GLN A 1 121 ? 35.526 -18.075 -26.013 1.00 90.06 121 GLN A N 1
ATOM 975 C CA . GLN A 1 121 ? 36.653 -18.042 -25.074 1.00 90.06 121 GLN A CA 1
ATOM 976 C C . GLN A 1 121 ? 37.964 -17.630 -25.761 1.00 90.06 121 GLN A C 1
ATOM 978 O O . GLN A 1 121 ? 38.801 -16.965 -25.150 1.00 90.06 121 GLN A O 1
ATOM 983 N N . MET A 1 122 ? 38.138 -17.960 -27.047 1.00 92.38 122 MET A N 1
ATOM 984 C CA . MET A 1 122 ? 39.248 -17.438 -27.851 1.00 92.38 122 MET A CA 1
ATOM 985 C C . MET A 1 122 ? 39.183 -15.915 -27.980 1.00 92.38 122 MET A C 1
ATOM 987 O O . MET A 1 122 ? 40.206 -15.255 -27.814 1.00 92.38 122 MET A O 1
ATOM 991 N N . GLU A 1 123 ? 38.005 -15.346 -28.262 1.00 88.62 123 GLU A N 1
ATOM 992 C CA . GLU A 1 123 ? 37.843 -13.888 -28.343 1.00 88.62 123 GLU A CA 1
ATOM 993 C C . GLU A 1 123 ? 38.195 -13.198 -27.017 1.00 88.62 123 GLU A C 1
ATOM 995 O O . GLU A 1 123 ? 38.852 -12.154 -27.027 1.00 88.62 123 GLU A O 1
ATOM 1000 N N . ASP A 1 124 ? 37.824 -13.792 -25.880 1.00 86.94 124 ASP A N 1
ATOM 1001 C CA . ASP A 1 124 ? 38.191 -13.275 -24.560 1.00 86.94 124 ASP A CA 1
ATOM 1002 C C . ASP A 1 124 ? 39.702 -13.356 -24.303 1.00 86.94 124 ASP A C 1
ATOM 1004 O O . ASP A 1 124 ? 40.299 -12.384 -23.833 1.00 86.94 124 ASP A O 1
ATOM 1008 N N . ALA A 1 125 ? 40.353 -14.456 -24.689 1.00 89.88 125 ALA A N 1
ATOM 1009 C CA . ALA A 1 125 ? 41.803 -14.611 -24.564 1.00 89.88 125 ALA A CA 1
ATOM 1010 C C . ALA A 1 125 ? 42.600 -13.609 -25.425 1.00 89.88 125 ALA A C 1
ATOM 1012 O O . ALA A 1 125 ? 43.736 -13.264 -25.091 1.00 89.88 125 ALA A O 1
ATOM 1013 N N . LEU A 1 126 ? 42.018 -13.102 -26.518 1.00 91.75 126 LEU A N 1
ATOM 1014 C CA . LEU A 1 126 ? 42.652 -12.081 -27.359 1.00 91.75 126 LEU A CA 1
ATOM 1015 C C . LEU A 1 126 ? 42.698 -10.691 -26.714 1.00 91.75 126 LEU A C 1
ATOM 1017 O O . LEU A 1 126 ? 43.448 -9.837 -27.194 1.00 91.75 126 LEU A O 1
ATOM 1021 N N . GLN A 1 127 ? 41.934 -10.442 -25.643 1.00 90.44 127 GLN A N 1
ATOM 1022 C CA . GLN A 1 127 ? 41.887 -9.125 -25.005 1.00 90.44 127 GLN A CA 1
ATOM 1023 C C . GLN A 1 127 ? 43.270 -8.667 -24.532 1.00 90.44 127 GLN A C 1
ATOM 1025 O O . GLN A 1 127 ? 43.631 -7.515 -24.764 1.00 90.44 127 GLN A O 1
ATOM 1030 N N . ASP A 1 128 ? 44.060 -9.550 -23.921 1.00 88.12 128 ASP A N 1
ATOM 1031 C CA . ASP A 1 128 ? 45.382 -9.195 -23.390 1.00 88.12 128 ASP A CA 1
ATOM 1032 C C . ASP A 1 128 ? 46.367 -8.832 -24.506 1.00 88.12 128 ASP A C 1
ATOM 1034 O O . ASP A 1 128 ? 47.074 -7.826 -24.417 1.00 88.12 128 ASP A O 1
ATOM 1038 N N . VAL A 1 129 ? 46.340 -9.585 -25.608 1.00 91.75 129 VAL A N 1
ATOM 1039 C CA . VAL A 1 129 ? 47.163 -9.304 -26.793 1.00 91.75 129 VAL A CA 1
ATOM 1040 C C . VAL A 1 129 ? 46.771 -7.966 -27.408 1.00 91.75 129 VAL A C 1
ATOM 1042 O O . VAL A 1 129 ? 47.630 -7.149 -27.736 1.00 91.75 129 VAL A O 1
ATOM 1045 N N . LEU A 1 130 ? 45.470 -7.712 -27.560 1.00 93.62 130 LEU A N 1
ATOM 1046 C CA . LEU A 1 130 ? 44.980 -6.458 -28.122 1.00 93.62 130 LEU A CA 1
ATOM 1047 C C . LEU A 1 130 ? 45.298 -5.270 -27.215 1.00 93.62 130 LEU A C 1
ATOM 1049 O O . LEU A 1 130 ? 45.673 -4.226 -27.736 1.00 93.62 130 LEU A O 1
ATOM 1053 N N . ARG A 1 131 ? 45.234 -5.419 -25.883 1.00 91.56 131 ARG A N 1
ATOM 1054 C CA . ARG A 1 131 ? 45.689 -4.383 -24.937 1.00 91.56 131 ARG A CA 1
ATOM 1055 C C . ARG A 1 131 ? 47.157 -4.044 -25.159 1.00 91.56 131 ARG A C 1
ATOM 1057 O O . ARG A 1 131 ? 47.489 -2.865 -25.260 1.00 91.56 131 ARG A O 1
ATOM 1064 N N . GLU A 1 132 ? 48.020 -5.051 -25.261 1.00 91.94 132 GLU A N 1
ATOM 1065 C CA . GLU A 1 132 ? 49.454 -4.845 -25.472 1.00 91.94 132 GLU A CA 1
ATOM 1066 C C . GLU A 1 132 ? 49.743 -4.189 -26.833 1.00 91.94 132 GLU A C 1
ATOM 1068 O O . GLU A 1 132 ? 50.475 -3.200 -26.920 1.00 91.94 132 GLU A O 1
ATOM 1073 N N . GLU A 1 133 ? 49.128 -4.677 -27.912 1.00 94.00 133 GLU A N 1
ATOM 1074 C CA . GLU A 1 133 ? 49.315 -4.123 -29.256 1.00 94.00 133 GLU A CA 1
ATOM 1075 C C . GLU A 1 133 ? 48.742 -2.696 -29.388 1.00 94.00 133 GLU A C 1
ATOM 1077 O O . GLU A 1 133 ? 49.353 -1.847 -30.046 1.00 94.00 133 GLU A O 1
ATOM 1082 N N . CYS A 1 134 ? 47.616 -2.394 -28.738 1.00 92.94 134 CYS A N 1
ATOM 1083 C CA . CYS A 1 134 ? 47.050 -1.045 -28.661 1.00 92.94 134 CYS A CA 1
ATOM 1084 C C . CYS A 1 134 ? 47.944 -0.093 -27.850 1.00 92.94 134 CYS A C 1
ATOM 1086 O O . CYS A 1 134 ? 48.251 1.001 -28.330 1.00 92.94 134 CYS A O 1
ATOM 1088 N N . ALA A 1 135 ? 48.454 -0.528 -26.691 1.00 90.62 135 ALA A N 1
ATOM 1089 C CA . ALA A 1 135 ? 49.386 0.255 -25.876 1.00 90.62 135 ALA A CA 1
ATOM 1090 C C . ALA A 1 135 ? 50.674 0.592 -26.648 1.00 90.62 135 ALA A C 1
ATOM 1092 O O . ALA A 1 135 ? 51.113 1.743 -26.670 1.00 90.62 135 ALA A O 1
ATOM 1093 N N . ASN A 1 136 ? 51.228 -0.375 -27.388 1.00 91.44 136 ASN A N 1
ATOM 1094 C CA . ASN A 1 136 ? 52.391 -0.162 -28.258 1.00 91.44 136 ASN A CA 1
ATOM 1095 C C . ASN A 1 136 ? 52.139 0.873 -29.372 1.00 91.44 136 ASN A C 1
ATOM 1097 O O . ASN A 1 136 ? 53.083 1.479 -29.882 1.00 91.44 136 ASN A O 1
ATOM 1101 N N . ARG A 1 137 ? 50.873 1.091 -29.748 1.00 91.88 137 ARG A N 1
ATOM 1102 C CA . ARG A 1 137 ? 50.438 2.064 -30.763 1.00 91.88 137 ARG A CA 1
ATOM 1103 C C . ARG A 1 137 ? 49.908 3.369 -30.170 1.00 91.88 137 ARG A C 1
ATOM 1105 O O . ARG A 1 137 ? 49.544 4.246 -30.946 1.00 91.88 137 ARG A O 1
ATOM 1112 N N . LYS A 1 138 ? 49.901 3.515 -28.837 1.00 93.62 138 LYS A N 1
ATOM 1113 C CA . LYS A 1 138 ? 49.294 4.652 -28.120 1.00 93.62 138 LYS A CA 1
ATOM 1114 C C . LYS A 1 138 ? 47.839 4.889 -28.534 1.00 93.62 138 LYS A C 1
ATOM 1116 O O . LYS A 1 138 ? 47.442 6.012 -28.826 1.00 93.62 138 LYS A O 1
ATOM 1121 N N . ALA A 1 139 ? 47.072 3.807 -28.617 1.00 93.62 139 ALA A N 1
ATOM 1122 C CA . ALA A 1 139 ? 45.668 3.841 -28.996 1.00 93.62 139 ALA A CA 1
ATOM 1123 C C . ALA A 1 139 ? 44.817 3.065 -27.986 1.00 93.62 139 ALA A C 1
ATOM 1125 O O . ALA A 1 139 ? 45.282 2.089 -27.401 1.00 93.62 139 ALA A O 1
ATOM 1126 N N . GLY A 1 140 ? 43.560 3.470 -27.821 1.00 93.81 140 GLY A N 1
ATOM 1127 C CA . GLY A 1 140 ? 42.507 2.686 -27.176 1.00 93.81 140 GLY A CA 1
ATOM 1128 C C . GLY A 1 140 ? 41.549 2.059 -28.189 1.00 93.81 140 GLY A C 1
ATOM 1129 O O . GLY A 1 140 ? 41.633 2.306 -29.394 1.00 93.81 140 GLY A O 1
ATOM 1130 N N . ILE A 1 141 ? 40.596 1.269 -27.695 1.00 93.06 141 ILE A N 1
ATOM 1131 C CA . ILE A 1 141 ? 39.493 0.691 -28.474 1.00 93.06 141 ILE A CA 1
ATOM 1132 C C . ILE A 1 141 ? 38.200 1.403 -28.087 1.00 93.06 141 ILE A C 1
ATOM 1134 O O . ILE A 1 141 ? 37.688 1.219 -26.983 1.00 93.06 141 ILE A O 1
ATOM 1138 N N . LYS A 1 142 ? 37.635 2.162 -29.026 1.00 88.75 142 LYS A N 1
ATOM 1139 C CA . LYS A 1 142 ? 36.408 2.942 -28.826 1.00 88.75 142 LYS A CA 1
ATOM 1140 C C . LYS A 1 142 ? 35.144 2.102 -28.930 1.00 88.75 142 LYS A C 1
ATOM 1142 O O . LYS A 1 142 ? 34.178 2.310 -28.195 1.00 88.75 142 LYS A O 1
ATOM 1147 N N . LYS A 1 143 ? 35.102 1.194 -29.905 1.00 88.25 143 LYS A N 1
ATOM 1148 C CA . LYS A 1 143 ? 33.920 0.370 -30.167 1.00 88.25 143 LYS A CA 1
ATOM 1149 C C . LYS A 1 143 ? 34.277 -0.878 -30.971 1.00 88.25 143 LYS A C 1
ATOM 1151 O O . LYS A 1 143 ? 35.131 -0.822 -31.855 1.00 88.25 143 LYS A O 1
ATOM 1156 N N . ARG A 1 144 ? 33.546 -1.957 -30.710 1.00 89.69 144 ARG A N 1
ATOM 1157 C CA . ARG A 1 144 ? 33.445 -3.163 -31.538 1.00 89.69 144 ARG A CA 1
ATOM 1158 C C . ARG A 1 144 ? 32.332 -3.014 -32.580 1.00 89.69 144 ARG A C 1
ATOM 1160 O O . ARG A 1 144 ? 31.285 -2.439 -32.278 1.00 89.69 144 ARG A O 1
ATOM 1167 N N . LEU A 1 145 ? 32.580 -3.501 -33.793 1.00 88.38 145 LEU A N 1
ATOM 1168 C CA . LEU A 1 145 ? 31.605 -3.598 -34.877 1.00 88.38 145 LEU A CA 1
ATOM 1169 C C . LEU A 1 145 ? 31.549 -5.039 -35.389 1.00 88.38 145 LEU A C 1
ATOM 1171 O O . LEU A 1 145 ? 32.586 -5.620 -35.725 1.00 88.38 145 LEU A O 1
ATOM 1175 N N . GLU A 1 146 ? 30.338 -5.575 -35.495 1.00 86.81 146 GLU A N 1
ATOM 1176 C CA . GLU A 1 146 ? 30.059 -6.920 -36.006 1.00 86.81 146 GLU A CA 1
ATOM 1177 C C . GLU A 1 146 ? 29.035 -6.894 -37.141 1.00 86.81 146 GLU A C 1
ATOM 1179 O O . GLU A 1 146 ? 28.095 -6.097 -37.135 1.00 86.81 146 GLU A O 1
ATOM 1184 N N . ALA A 1 147 ? 29.171 -7.815 -38.093 1.00 85.69 147 ALA A N 1
ATOM 1185 C CA . ALA A 1 147 ? 28.129 -8.081 -39.077 1.00 85.69 147 ALA A CA 1
ATOM 1186 C C . ALA A 1 147 ? 27.173 -9.182 -38.577 1.00 85.69 147 ALA A C 1
ATOM 1188 O O . ALA A 1 147 ? 27.653 -10.159 -38.005 1.00 85.69 147 ALA A O 1
ATOM 1189 N N . PRO A 1 148 ? 25.848 -9.085 -38.809 1.00 80.50 148 PRO A N 1
ATOM 1190 C CA . PRO A 1 148 ? 25.122 -8.004 -39.489 1.00 80.50 148 PRO A CA 1
ATOM 1191 C C . PRO A 1 148 ? 24.695 -6.842 -38.568 1.00 80.50 148 PRO A C 1
ATOM 1193 O O . PRO A 1 148 ? 23.940 -5.968 -38.992 1.00 80.50 148 PRO A O 1
ATOM 1196 N N . HIS A 1 149 ? 25.067 -6.877 -37.287 1.00 77.75 149 HIS A N 1
ATOM 1197 C CA . HIS A 1 149 ? 24.440 -6.048 -36.256 1.00 77.75 149 HIS A CA 1
ATOM 1198 C C . HIS A 1 149 ? 24.838 -4.569 -36.309 1.00 77.75 149 HIS A C 1
ATOM 1200 O O . HIS A 1 149 ? 23.965 -3.703 -36.310 1.00 77.75 149 HIS A O 1
ATOM 1206 N N . ASP A 1 150 ? 26.135 -4.271 -36.347 1.00 81.00 150 ASP A N 1
ATOM 1207 C CA . ASP A 1 150 ? 26.658 -2.905 -36.437 1.00 81.00 150 ASP A CA 1
ATOM 1208 C C . ASP A 1 150 ? 26.963 -2.493 -37.881 1.00 81.00 150 ASP A C 1
ATOM 1210 O O . ASP A 1 150 ? 26.934 -1.304 -38.207 1.00 81.00 150 ASP A O 1
ATOM 1214 N N . ILE A 1 151 ? 27.289 -3.468 -38.733 1.00 86.12 151 ILE A N 1
ATOM 1215 C CA . ILE A 1 151 ? 27.658 -3.275 -40.138 1.00 86.12 151 ILE A CA 1
ATOM 1216 C C . ILE A 1 151 ? 26.989 -4.337 -41.029 1.00 86.12 151 ILE A C 1
ATOM 1218 O O . ILE A 1 151 ? 26.707 -5.435 -40.556 1.00 86.12 151 ILE A O 1
ATOM 1222 N N . PRO A 1 152 ? 26.735 -4.057 -42.320 1.00 85.31 152 PRO A N 1
ATOM 1223 C CA . PRO A 1 152 ? 26.116 -5.025 -43.231 1.00 85.31 152 PRO A CA 1
ATOM 1224 C C . PRO A 1 152 ? 26.944 -6.305 -43.445 1.00 85.31 152 PRO A C 1
ATOM 1226 O O . PRO A 1 152 ? 28.172 -6.277 -43.342 1.00 85.31 152 PRO A O 1
ATOM 1229 N N . MET A 1 153 ? 26.287 -7.413 -43.818 1.00 87.75 153 MET A N 1
ATOM 1230 C CA . MET A 1 153 ? 26.941 -8.712 -44.082 1.00 87.75 153 MET A CA 1
ATOM 1231 C C . MET A 1 153 ? 28.034 -8.637 -45.149 1.00 87.75 153 MET A C 1
ATOM 1233 O O . MET A 1 153 ? 29.057 -9.309 -45.034 1.00 87.75 153 MET A O 1
ATOM 1237 N N . GLU A 1 154 ? 27.860 -7.785 -46.159 1.00 87.75 154 GLU A N 1
ATOM 1238 C CA . GLU A 1 154 ? 28.805 -7.603 -47.263 1.00 87.75 154 GLU A CA 1
ATOM 1239 C C . GLU A 1 154 ? 30.190 -7.155 -46.766 1.00 87.75 154 GLU A C 1
ATOM 1241 O O . GLU A 1 154 ? 31.208 -7.393 -47.424 1.00 87.75 154 GLU A O 1
ATOM 1246 N N . MET A 1 155 ? 30.255 -6.525 -45.586 1.00 87.88 155 MET A N 1
ATOM 1247 C CA . MET A 1 155 ? 31.513 -6.072 -44.997 1.00 87.88 155 MET A CA 1
ATOM 1248 C C . MET A 1 155 ? 32.413 -7.228 -44.559 1.00 87.88 155 MET A C 1
ATOM 1250 O O . MET A 1 155 ? 33.632 -7.053 -44.559 1.00 87.88 155 MET A O 1
ATOM 1254 N N . GLN A 1 156 ? 31.872 -8.427 -44.307 1.00 89.81 156 GLN A N 1
ATOM 1255 C CA . GLN A 1 156 ? 32.700 -9.601 -44.010 1.00 89.81 156 GLN A CA 1
ATOM 1256 C C . GLN A 1 156 ? 33.676 -9.913 -45.155 1.00 89.81 156 GLN A C 1
ATOM 1258 O O . GLN A 1 156 ? 34.830 -10.252 -44.909 1.00 89.81 156 GLN A O 1
ATOM 1263 N N . GLN A 1 157 ? 33.274 -9.703 -46.415 1.00 89.25 157 GLN A N 1
ATOM 1264 C CA . GLN A 1 157 ? 34.151 -9.907 -47.576 1.00 89.25 157 GLN A CA 1
ATOM 1265 C C . GLN A 1 157 ? 35.248 -8.837 -47.688 1.00 89.25 157 GLN A C 1
ATOM 1267 O O . GLN A 1 157 ? 36.334 -9.084 -48.220 1.00 89.25 157 GLN A O 1
ATOM 1272 N N . VAL A 1 158 ? 34.978 -7.621 -47.212 1.00 86.75 158 VAL A N 1
ATOM 1273 C CA . VAL A 1 158 ? 35.994 -6.564 -47.129 1.00 86.75 158 VAL A CA 1
ATOM 1274 C C . VAL A 1 158 ? 37.023 -6.933 -46.062 1.00 86.75 158 VAL A C 1
ATOM 1276 O O . VAL A 1 158 ? 38.221 -6.884 -46.337 1.00 86.75 158 VAL A O 1
ATOM 1279 N N . MET A 1 159 ? 36.561 -7.376 -44.893 1.00 87.88 159 MET A N 1
ATOM 1280 C CA . MET A 1 159 ? 37.404 -7.784 -43.764 1.00 87.88 159 MET A CA 1
ATOM 1281 C C . MET A 1 159 ? 38.263 -9.008 -44.104 1.00 87.88 159 MET A C 1
ATOM 1283 O O . MET A 1 159 ? 39.475 -8.981 -43.901 1.00 87.88 159 MET A O 1
ATOM 1287 N N . HIS A 1 160 ? 37.661 -10.033 -44.718 1.00 92.38 160 HIS A N 1
ATOM 1288 C CA . HIS A 1 160 ? 38.334 -11.239 -45.218 1.00 92.38 160 HIS A CA 1
ATOM 1289 C C . HIS A 1 160 ? 39.541 -10.910 -46.106 1.00 92.38 160 HIS A C 1
ATOM 1291 O O . HIS A 1 160 ? 40.639 -11.430 -45.892 1.00 92.38 160 HIS A O 1
ATOM 1297 N N . ARG A 1 161 ? 39.359 -9.983 -47.058 1.00 89.81 161 ARG A N 1
ATOM 1298 C CA . ARG A 1 161 ? 40.429 -9.517 -47.952 1.00 89.81 161 ARG A CA 1
ATOM 1299 C C . ARG A 1 161 ? 41.464 -8.667 -47.226 1.00 89.81 161 ARG A C 1
ATOM 1301 O O . ARG A 1 161 ? 42.656 -8.853 -47.458 1.00 89.81 161 ARG A O 1
ATOM 1308 N N . GLN A 1 162 ? 41.026 -7.761 -46.349 1.00 87.94 162 GLN A N 1
ATOM 1309 C CA . GLN A 1 162 ? 41.919 -6.894 -45.576 1.00 87.94 162 GLN A CA 1
ATOM 1310 C C . GLN A 1 162 ? 42.913 -7.701 -44.741 1.00 87.94 162 GLN A C 1
ATOM 1312 O O . GLN A 1 162 ? 44.105 -7.389 -44.738 1.00 87.94 162 GLN A O 1
ATOM 1317 N N . ILE A 1 163 ? 42.434 -8.769 -44.099 1.00 91.50 163 ILE A N 1
ATOM 1318 C CA . ILE A 1 163 ? 43.237 -9.642 -43.239 1.00 91.50 163 ILE A CA 1
ATOM 1319 C C . ILE A 1 163 ? 43.878 -10.827 -43.982 1.00 91.50 163 ILE A C 1
ATOM 1321 O O . ILE A 1 163 ? 44.553 -11.647 -43.366 1.00 91.50 163 ILE A O 1
ATOM 1325 N N . ARG A 1 164 ? 43.695 -10.909 -45.310 1.00 93.75 164 ARG A N 1
ATOM 1326 C CA . ARG A 1 164 ? 44.237 -11.966 -46.186 1.00 93.75 164 ARG A CA 1
ATOM 1327 C C . ARG A 1 164 ? 43.912 -13.382 -45.682 1.00 93.75 164 ARG A C 1
ATOM 1329 O O . ARG A 1 164 ? 44.747 -14.277 -45.765 1.00 93.75 164 ARG A O 1
ATOM 1336 N N . ALA A 1 165 ? 42.700 -13.595 -45.167 1.00 93.50 165 ALA A N 1
ATOM 1337 C CA . ALA A 1 165 ? 42.338 -14.817 -44.439 1.00 93.50 165 ALA A CA 1
ATOM 1338 C C . ALA A 1 165 ? 42.537 -16.115 -45.252 1.00 93.50 165 ALA A C 1
ATOM 1340 O O . ALA A 1 165 ? 42.996 -17.119 -44.709 1.00 93.50 165 ALA A O 1
ATOM 1341 N N . GLU A 1 166 ? 42.247 -16.086 -46.557 1.00 93.56 166 GLU A N 1
ATOM 1342 C CA . GLU A 1 166 ? 42.419 -17.242 -47.449 1.00 93.56 166 GLU A CA 1
ATOM 1343 C C . GLU A 1 166 ? 43.894 -17.607 -47.657 1.00 93.56 166 GLU A C 1
ATOM 1345 O O . GLU A 1 166 ? 44.263 -18.773 -47.577 1.00 93.56 166 GLU A O 1
ATOM 1350 N N . GLU A 1 167 ? 44.764 -16.618 -47.857 1.00 93.06 167 GLU A N 1
ATOM 1351 C CA . GLU A 1 167 ? 46.202 -16.856 -48.023 1.00 93.06 167 GLU A CA 1
ATOM 1352 C C . GLU A 1 167 ? 46.859 -17.316 -46.717 1.00 93.06 167 GLU A C 1
ATOM 1354 O O . GLU A 1 167 ? 47.766 -18.147 -46.719 1.00 93.06 167 GLU A O 1
ATOM 1359 N N . MET A 1 168 ? 46.411 -16.749 -45.598 1.00 92.69 168 MET A N 1
ATOM 1360 C CA . MET A 1 168 ? 47.045 -16.931 -44.298 1.00 92.69 168 MET A CA 1
ATOM 1361 C C . MET A 1 168 ? 46.630 -18.235 -43.615 1.00 92.69 168 MET A C 1
ATOM 1363 O O . MET A 1 168 ? 47.484 -18.886 -43.015 1.00 92.69 168 MET A O 1
ATOM 1367 N N . LEU A 1 169 ? 45.342 -18.593 -43.696 1.00 91.88 169 LEU A N 1
ATOM 1368 C CA . LEU A 1 169 ? 44.741 -19.722 -42.974 1.00 91.88 169 LEU A CA 1
ATOM 1369 C C . LEU A 1 169 ? 43.868 -20.633 -43.860 1.00 91.88 169 LEU A C 1
ATOM 1371 O O . LEU A 1 169 ? 43.271 -21.578 -43.353 1.00 91.88 169 LEU A O 1
ATOM 1375 N N . GLY A 1 170 ? 43.748 -20.373 -45.167 1.00 92.19 170 GLY A N 1
ATOM 1376 C CA . GLY A 1 170 ? 42.884 -21.173 -46.048 1.00 92.19 170 GLY A CA 1
ATOM 1377 C C . GLY A 1 170 ? 41.386 -21.001 -45.773 1.00 92.19 170 GLY A C 1
ATOM 1378 O O . GLY A 1 170 ? 40.589 -21.865 -46.139 1.00 92.19 170 GLY A O 1
ATOM 1379 N N . ILE A 1 171 ? 40.999 -19.909 -45.108 1.00 94.38 171 ILE A N 1
ATOM 1380 C CA . ILE A 1 171 ? 39.606 -19.623 -44.761 1.00 94.38 171 ILE A CA 1
ATOM 1381 C C . ILE A 1 171 ? 38.934 -18.961 -45.959 1.00 94.38 171 ILE A C 1
ATOM 1383 O O . ILE A 1 171 ? 39.305 -17.855 -46.356 1.00 94.38 171 ILE A O 1
ATOM 1387 N N . GLY A 1 172 ? 37.944 -19.634 -46.534 1.00 93.75 172 GLY A N 1
ATOM 1388 C CA . GLY A 1 172 ? 37.133 -19.113 -47.628 1.00 93.75 172 GLY A CA 1
ATOM 1389 C C . GLY A 1 172 ? 35.990 -18.224 -47.137 1.00 93.75 172 GLY A C 1
ATOM 1390 O O . GLY A 1 172 ? 35.663 -18.190 -45.951 1.00 93.75 172 GLY A O 1
ATOM 1391 N N . ILE A 1 173 ? 35.342 -17.527 -48.069 1.00 93.88 173 ILE A N 1
ATOM 1392 C CA . ILE A 1 173 ? 34.061 -16.854 -47.836 1.00 93.88 173 ILE A CA 1
ATOM 1393 C C . ILE A 1 173 ? 33.130 -17.115 -49.023 1.00 93.88 173 ILE A C 1
ATOM 1395 O O . ILE A 1 173 ? 33.512 -16.979 -50.186 1.00 93.88 173 ILE A O 1
ATOM 1399 N N . THR A 1 174 ? 31.908 -17.543 -48.733 1.00 92.69 174 THR A N 1
ATOM 1400 C CA . THR A 1 174 ? 30.896 -17.863 -49.746 1.00 92.69 174 THR A CA 1
ATOM 1401 C C . THR A 1 174 ? 30.290 -16.596 -50.356 1.00 92.69 174 THR A C 1
ATOM 1403 O O . THR A 1 174 ? 30.419 -15.495 -49.820 1.00 92.69 174 THR A O 1
ATOM 1406 N N . SER A 1 175 ? 29.543 -16.740 -51.456 1.00 87.31 175 SER A N 1
ATOM 1407 C CA . SER A 1 175 ? 28.773 -15.631 -52.046 1.00 87.31 175 SER A CA 1
ATOM 1408 C C . SER A 1 175 ? 27.670 -15.091 -51.128 1.00 87.31 175 SER A C 1
ATOM 1410 O O . SER A 1 175 ? 27.192 -13.986 -51.351 1.00 87.31 175 SER A O 1
ATOM 1412 N N . GLY A 1 176 ? 27.260 -15.867 -50.118 1.00 87.94 176 GLY A N 1
ATOM 1413 C CA . GLY A 1 176 ? 26.347 -15.441 -49.054 1.00 87.94 176 GLY A CA 1
ATOM 1414 C C . GLY A 1 176 ? 27.052 -14.804 -47.854 1.00 87.94 176 GLY A C 1
ATOM 1415 O O . GLY A 1 176 ? 26.427 -14.653 -46.811 1.00 87.94 176 GLY A O 1
ATOM 1416 N N . TYR A 1 177 ? 28.342 -14.471 -47.977 1.00 92.81 177 TYR A N 1
ATOM 1417 C CA . TYR A 1 177 ? 29.166 -13.847 -46.934 1.00 92.81 177 TYR A CA 1
ATOM 1418 C C . TYR A 1 177 ? 29.393 -14.704 -45.680 1.00 92.81 177 TYR A C 1
ATOM 1420 O O . TYR A 1 177 ? 29.795 -14.179 -44.650 1.00 92.81 177 TYR A O 1
ATOM 1428 N N . MET A 1 178 ? 29.178 -16.020 -45.769 1.00 91.06 178 MET A N 1
ATOM 1429 C CA . MET A 1 178 ? 29.512 -16.972 -44.703 1.00 91.06 178 MET A CA 1
ATOM 1430 C C . MET A 1 178 ? 30.943 -17.481 -44.872 1.00 91.06 178 MET A C 1
ATOM 1432 O O . MET A 1 178 ? 31.314 -17.860 -45.987 1.00 91.06 178 MET A O 1
ATOM 1436 N N . PHE A 1 179 ? 31.717 -17.527 -43.789 1.00 94.38 179 PHE A N 1
ATOM 1437 C CA . PHE A 1 179 ? 33.062 -18.107 -43.777 1.00 94.38 179 PHE A CA 1
ATOM 1438 C C . PHE A 1 179 ? 33.048 -19.637 -43.952 1.00 94.38 179 PHE A C 1
ATOM 1440 O O . PHE A 1 179 ? 32.105 -20.312 -43.541 1.00 94.38 179 PHE A O 1
ATOM 1447 N N . ASP A 1 180 ? 34.112 -20.179 -44.548 1.00 90.81 180 ASP A N 1
ATOM 1448 C CA . ASP A 1 180 ? 34.408 -21.616 -44.603 1.00 90.81 180 ASP A CA 1
ATOM 1449 C C . ASP A 1 180 ? 35.821 -21.868 -44.042 1.00 90.81 180 ASP A C 1
ATOM 1451 O O . ASP A 1 180 ? 36.799 -21.493 -44.699 1.00 90.81 180 ASP A O 1
ATOM 1455 N N . PRO A 1 181 ? 35.966 -22.481 -42.851 1.00 92.19 181 PRO A N 1
ATOM 1456 C CA . PRO A 1 181 ? 34.924 -23.152 -42.065 1.00 92.19 181 PRO A CA 1
ATOM 1457 C C . PRO A 1 181 ? 33.966 -22.195 -41.338 1.00 92.19 181 PRO A C 1
ATOM 1459 O O . PRO A 1 181 ? 34.320 -21.059 -41.023 1.00 92.19 181 PRO A O 1
ATOM 1462 N N . VAL A 1 182 ? 32.759 -22.692 -41.037 1.00 87.81 182 VAL A N 1
ATOM 1463 C CA . VAL A 1 182 ? 31.633 -21.906 -40.491 1.00 87.81 182 VAL A CA 1
ATOM 1464 C C . VAL A 1 182 ? 31.911 -21.362 -39.090 1.00 87.81 182 VAL A C 1
ATOM 1466 O O . VAL A 1 182 ? 31.483 -20.257 -38.770 1.00 87.81 182 VAL A O 1
ATOM 1469 N N . LYS A 1 183 ? 32.654 -22.104 -38.259 1.00 93.69 183 LYS A N 1
ATOM 1470 C CA . LYS A 1 183 ? 33.030 -21.692 -36.898 1.00 93.69 183 LYS A CA 1
ATOM 1471 C C . LYS A 1 183 ? 34.215 -20.714 -36.936 1.00 93.69 183 LYS A C 1
ATOM 1473 O O . LYS A 1 183 ? 35.309 -20.985 -36.440 1.00 93.69 183 LYS A O 1
ATOM 1478 N N . THR A 1 184 ? 33.973 -19.585 -37.594 1.00 94.12 184 THR A N 1
ATOM 1479 C CA . THR A 1 184 ? 34.904 -18.480 -37.806 1.00 94.12 184 THR A CA 1
ATOM 1480 C C . THR A 1 184 ? 34.179 -17.169 -37.521 1.00 94.12 184 THR A C 1
ATOM 1482 O O . THR A 1 184 ? 33.105 -16.923 -38.066 1.00 94.12 184 THR A O 1
ATOM 1485 N N . SER A 1 185 ? 34.779 -16.320 -36.691 1.00 91.88 185 SER A N 1
ATOM 1486 C CA . SER A 1 185 ? 34.287 -14.982 -36.357 1.00 91.88 185 SER A CA 1
ATOM 1487 C C . SER A 1 185 ? 35.251 -13.933 -36.903 1.00 91.88 185 SER A C 1
ATOM 1489 O O . SER A 1 185 ? 36.464 -14.144 -36.955 1.00 91.88 185 SER A O 1
ATOM 1491 N N . CYS A 1 186 ? 34.719 -12.795 -37.347 1.00 91.75 186 CYS A N 1
ATOM 1492 C CA . CYS A 1 186 ? 35.533 -11.662 -37.760 1.00 91.75 186 CYS A CA 1
ATOM 1493 C C . CYS A 1 186 ? 34.884 -10.353 -37.310 1.00 91.75 186 CYS A C 1
ATOM 1495 O O . CYS A 1 186 ? 33.710 -10.106 -37.583 1.00 91.75 186 CYS A O 1
ATOM 1497 N N . LEU A 1 187 ? 35.661 -9.504 -36.637 1.00 91.62 187 LEU A N 1
ATOM 1498 C CA . LEU A 1 187 ? 35.196 -8.262 -36.021 1.00 91.62 187 LEU A CA 1
ATOM 1499 C C . LEU A 1 187 ? 36.124 -7.083 -36.346 1.00 91.62 187 LEU A C 1
ATOM 1501 O O . LEU A 1 187 ? 37.305 -7.266 -36.661 1.00 91.62 187 LEU A O 1
ATOM 1505 N N . ILE A 1 188 ? 35.579 -5.864 -36.281 1.00 92.50 188 ILE A N 1
ATOM 1506 C CA . ILE A 1 188 ? 36.337 -4.614 -36.440 1.00 92.50 188 ILE A CA 1
ATOM 1507 C C . ILE A 1 188 ? 36.355 -3.873 -35.104 1.00 92.50 188 ILE A C 1
ATOM 1509 O O . ILE A 1 188 ? 35.307 -3.586 -34.525 1.00 92.50 188 ILE A O 1
ATOM 1513 N N . LEU A 1 189 ? 37.546 -3.517 -34.636 1.00 93.75 189 LEU A N 1
ATOM 1514 C CA . LEU A 1 189 ? 37.757 -2.715 -33.435 1.00 93.75 189 LEU A CA 1
ATOM 1515 C C . LEU A 1 189 ? 38.193 -1.315 -33.856 1.00 93.75 189 LEU A C 1
ATOM 1517 O O . LEU A 1 189 ? 39.299 -1.132 -34.361 1.00 93.75 189 LEU A O 1
ATOM 1521 N N . VAL A 1 190 ? 37.319 -0.328 -33.673 1.00 92.62 190 VAL A N 1
ATOM 1522 C CA . VAL A 1 190 ? 37.612 1.073 -34.002 1.00 92.62 190 VAL A CA 1
ATOM 1523 C C . VAL A 1 190 ? 38.552 1.649 -32.950 1.00 92.62 190 VAL A C 1
ATOM 1525 O O . VAL A 1 190 ? 38.249 1.598 -31.754 1.00 92.62 190 VAL A O 1
ATOM 1528 N N . LEU A 1 191 ? 39.670 2.221 -33.396 1.00 94.19 191 LEU A N 1
ATOM 1529 C CA . LEU A 1 191 ? 40.698 2.766 -32.512 1.00 94.19 191 LEU A CA 1
ATOM 1530 C C . LEU A 1 191 ? 40.466 4.249 -32.204 1.00 94.19 191 LEU A C 1
ATOM 1532 O O . LEU A 1 191 ? 39.920 4.988 -33.023 1.00 94.19 191 LEU A O 1
ATOM 1536 N N . THR A 1 192 ? 40.902 4.676 -31.022 1.00 92.31 192 THR A N 1
ATOM 1537 C CA . THR A 1 192 ? 40.847 6.063 -30.528 1.00 92.31 192 THR A CA 1
ATOM 1538 C C . THR A 1 192 ? 42.193 6.476 -29.940 1.00 92.31 192 THR A C 1
ATOM 1540 O O . THR A 1 192 ? 42.980 5.619 -29.546 1.00 92.31 192 THR A O 1
ATOM 1543 N N . ASP A 1 193 ? 42.439 7.780 -29.840 1.00 90.75 193 ASP A N 1
ATOM 1544 C CA . ASP A 1 193 ? 43.642 8.333 -29.205 1.00 90.75 193 ASP A CA 1
ATOM 1545 C C . ASP A 1 193 ? 43.573 8.277 -27.659 1.00 90.75 193 ASP A C 1
ATOM 1547 O O . ASP A 1 193 ? 44.565 8.540 -26.982 1.00 90.75 193 ASP A O 1
ATOM 1551 N N . ASP A 1 194 ? 42.413 7.941 -27.074 1.00 90.38 194 ASP A N 1
ATOM 1552 C CA . ASP A 1 194 ? 42.276 7.721 -25.626 1.00 90.38 194 ASP A CA 1
ATOM 1553 C C . ASP A 1 194 ? 42.751 6.315 -25.229 1.00 90.38 194 ASP A C 1
ATOM 1555 O O . ASP A 1 194 ? 41.995 5.346 -25.288 1.00 90.38 194 ASP A O 1
ATOM 1559 N N . GLU A 1 195 ? 44.002 6.212 -24.776 1.00 89.69 195 GLU A N 1
ATOM 1560 C CA . GLU A 1 195 ? 44.639 4.963 -24.327 1.00 89.69 195 GLU A CA 1
ATOM 1561 C C . GLU A 1 195 ? 43.901 4.254 -23.171 1.00 89.69 195 GLU A C 1
ATOM 1563 O O . GLU A 1 195 ? 44.134 3.069 -22.927 1.00 89.69 195 GLU A O 1
ATOM 1568 N N . LYS A 1 196 ? 43.020 4.948 -22.434 1.00 86.56 196 LYS A N 1
ATOM 1569 C CA . LYS A 1 196 ? 42.247 4.345 -21.334 1.00 86.56 196 LYS A CA 1
ATOM 1570 C C . LYS A 1 196 ? 40.970 3.664 -21.815 1.00 86.56 196 LYS A C 1
ATOM 1572 O O . LYS A 1 196 ? 40.387 2.877 -21.066 1.00 86.56 196 LYS A O 1
ATOM 1577 N N . GLU A 1 197 ? 40.510 3.969 -23.026 1.00 87.94 197 GLU A N 1
ATOM 1578 C CA . GLU A 1 197 ? 39.284 3.398 -23.568 1.00 87.94 197 GLU A CA 1
ATOM 1579 C C . GLU A 1 197 ? 39.550 1.980 -24.098 1.00 87.94 197 GLU A C 1
ATOM 1581 O O . GLU A 1 197 ? 40.400 1.768 -24.960 1.00 87.94 197 GLU A O 1
ATOM 1586 N N . PHE A 1 198 ? 38.825 0.982 -23.583 1.00 88.69 198 PHE A N 1
ATOM 1587 C CA . PHE A 1 198 ? 38.942 -0.409 -24.034 1.00 88.69 198 PHE A CA 1
ATOM 1588 C C . PHE A 1 198 ? 37.565 -1.079 -24.113 1.00 88.69 198 PHE A C 1
ATOM 1590 O O . PHE A 1 198 ? 37.132 -1.788 -23.205 1.00 88.69 198 PHE A O 1
ATOM 1597 N N . ARG A 1 199 ? 36.840 -0.821 -25.205 1.00 85.56 199 ARG A N 1
ATOM 1598 C CA . ARG A 1 199 ? 35.476 -1.314 -25.461 1.00 85.56 199 ARG A CA 1
ATOM 1599 C C . ARG A 1 199 ? 35.460 -2.416 -26.523 1.00 85.56 199 ARG A C 1
ATOM 1601 O O . ARG A 1 199 ? 34.966 -2.224 -27.633 1.00 85.56 199 ARG A O 1
ATOM 1608 N N . MET A 1 200 ? 36.017 -3.572 -26.167 1.00 84.75 200 MET A N 1
ATOM 1609 C CA . MET A 1 200 ? 36.087 -4.759 -27.034 1.00 84.75 200 MET A CA 1
ATOM 1610 C C . MET A 1 200 ? 34.912 -5.737 -26.844 1.00 84.75 200 MET A C 1
ATOM 1612 O O . MET A 1 200 ? 34.649 -6.553 -27.721 1.00 84.75 200 MET A O 1
ATOM 1616 N N . GLN A 1 201 ? 34.204 -5.688 -25.717 1.00 80.31 201 GLN A N 1
ATOM 1617 C CA . GLN A 1 201 ? 33.134 -6.646 -25.420 1.00 80.31 201 GLN A CA 1
ATOM 1618 C C . GLN A 1 201 ? 31.821 -6.296 -26.133 1.00 80.31 201 GLN A C 1
ATOM 1620 O O . GLN A 1 201 ? 31.554 -5.133 -26.442 1.00 80.31 201 GLN A O 1
ATOM 1625 N N . HIS A 1 202 ? 30.995 -7.316 -26.372 1.00 76.38 202 HIS A N 1
ATOM 1626 C CA . HIS A 1 202 ? 29.667 -7.159 -26.960 1.00 76.38 202 HIS A CA 1
ATOM 1627 C C . HIS A 1 202 ? 28.707 -6.451 -25.987 1.00 76.38 202 HIS A C 1
ATOM 1629 O O . HIS A 1 202 ? 28.577 -6.838 -24.825 1.00 76.38 202 HIS A O 1
ATOM 1635 N N . ASP A 1 203 ? 27.987 -5.437 -26.469 1.00 74.62 203 ASP A N 1
ATOM 1636 C CA . ASP A 1 203 ? 27.001 -4.696 -25.678 1.00 74.62 203 ASP A CA 1
ATOM 1637 C C . ASP A 1 203 ? 25.606 -5.316 -25.844 1.00 74.62 203 ASP A C 1
ATOM 1639 O O . ASP A 1 203 ? 24.836 -4.954 -26.740 1.00 74.62 203 ASP A O 1
ATOM 1643 N N . CYS A 1 204 ? 25.259 -6.243 -24.944 1.00 76.56 204 CYS A N 1
ATOM 1644 C CA . CYS A 1 204 ? 23.964 -6.922 -24.967 1.00 76.56 204 CYS A CA 1
ATOM 1645 C C . CYS A 1 204 ? 22.777 -5.946 -24.930 1.00 76.56 204 CYS A C 1
ATOM 1647 O O . CYS A 1 204 ? 21.735 -6.265 -25.495 1.00 76.56 204 CYS A O 1
ATOM 1649 N N . ARG A 1 205 ? 22.906 -4.743 -24.347 1.00 72.94 205 ARG A N 1
ATOM 1650 C CA . ARG A 1 205 ? 21.798 -3.769 -24.285 1.00 72.94 205 ARG A CA 1
ATOM 1651 C C . ARG A 1 205 ? 21.437 -3.215 -25.663 1.00 72.94 205 ARG A C 1
ATOM 1653 O O . ARG A 1 205 ? 20.270 -2.919 -25.905 1.00 72.94 205 ARG A O 1
ATOM 1660 N N . LYS A 1 206 ? 22.412 -3.110 -26.571 1.00 70.44 206 LYS A N 1
ATOM 1661 C CA . LYS A 1 206 ? 22.218 -2.651 -27.960 1.00 70.44 206 LYS A CA 1
ATOM 1662 C C . LYS A 1 206 ? 21.946 -3.794 -28.937 1.00 70.44 206 LYS A C 1
ATOM 1664 O O . LYS A 1 206 ? 21.591 -3.548 -30.087 1.00 70.44 206 LYS A O 1
ATOM 1669 N N . CYS A 1 207 ? 22.087 -5.034 -28.478 1.00 70.12 207 CYS A N 1
ATOM 1670 C CA . CYS A 1 207 ? 21.852 -6.223 -29.277 1.00 70.12 207 CYS A CA 1
ATOM 1671 C C . CYS A 1 207 ? 20.359 -6.419 -29.572 1.00 70.12 207 CYS A C 1
ATOM 1673 O O . CYS A 1 207 ? 19.534 -6.489 -28.653 1.00 70.12 207 CYS A O 1
ATOM 1675 N N . SER A 1 208 ? 20.030 -6.579 -30.855 1.00 69.75 208 SER A N 1
ATOM 1676 C CA . SER A 1 208 ? 18.673 -6.849 -31.347 1.00 69.75 208 SER A CA 1
ATOM 1677 C C . SER A 1 208 ? 18.178 -8.266 -31.035 1.00 69.75 208 SER A C 1
ATOM 1679 O O . SER A 1 208 ? 16.972 -8.513 -31.073 1.00 69.75 208 SER A O 1
ATOM 1681 N N . ALA A 1 209 ? 19.068 -9.189 -30.652 1.00 72.88 209 ALA A N 1
ATOM 1682 C CA . ALA A 1 209 ? 18.707 -10.525 -30.186 1.00 72.88 209 ALA A CA 1
ATOM 1683 C C . ALA A 1 209 ? 18.184 -10.481 -28.733 1.00 72.88 209 ALA A C 1
ATOM 1685 O O . ALA A 1 209 ? 18.851 -10.893 -27.781 1.00 72.88 209 ALA A O 1
ATOM 1686 N N . LEU A 1 210 ? 16.961 -9.970 -28.554 1.00 72.19 210 LEU A N 1
ATOM 1687 C CA . LEU A 1 210 ? 16.311 -9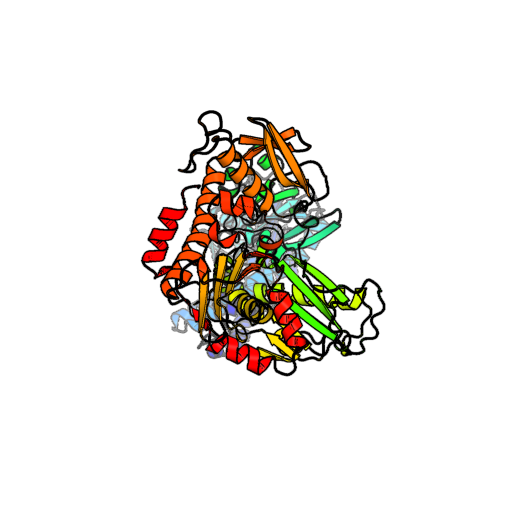.806 -27.242 1.00 72.19 210 LEU A CA 1
ATOM 1688 C C . LEU A 1 210 ? 16.060 -11.129 -26.501 1.00 72.19 210 LEU A C 1
ATOM 1690 O O . LEU A 1 210 ? 15.873 -11.123 -25.287 1.00 72.19 210 LEU A O 1
ATOM 1694 N N . HIS A 1 211 ? 16.065 -12.248 -27.224 1.00 77.19 211 HIS A N 1
ATOM 1695 C CA . HIS A 1 211 ? 15.882 -13.599 -26.687 1.00 77.19 211 HIS A CA 1
ATOM 1696 C C . HIS A 1 211 ? 17.183 -14.416 -26.663 1.00 77.19 211 HIS A C 1
ATOM 1698 O O . HIS A 1 211 ? 17.135 -15.631 -26.480 1.00 77.19 211 HIS A O 1
ATOM 1704 N N . CYS A 1 212 ? 18.340 -13.773 -26.864 1.00 74.56 212 CYS A N 1
ATOM 1705 C CA . CYS A 1 212 ? 19.634 -14.444 -26.789 1.00 74.56 212 CYS A CA 1
ATOM 1706 C C . CYS A 1 212 ? 19.814 -15.103 -25.413 1.00 74.56 212 CYS A C 1
ATOM 1708 O O . CYS A 1 212 ? 19.723 -14.443 -24.378 1.00 74.56 212 CYS A O 1
ATOM 1710 N N . LYS A 1 213 ? 20.096 -16.409 -25.402 1.00 76.44 213 LYS A N 1
ATOM 1711 C CA . LYS A 1 213 ? 20.302 -17.191 -24.171 1.00 76.44 213 LYS A CA 1
ATOM 1712 C C . LYS A 1 213 ? 21.582 -16.800 -23.428 1.00 76.44 213 LYS A C 1
ATOM 1714 O O . LYS A 1 213 ? 21.676 -16.997 -22.223 1.00 76.44 213 LYS A O 1
ATOM 1719 N N . LEU A 1 214 ? 22.528 -16.182 -24.137 1.00 75.94 214 LEU A N 1
ATOM 1720 C CA . LEU A 1 214 ? 23.786 -15.665 -23.598 1.00 75.94 214 LEU A CA 1
ATOM 1721 C C . LEU A 1 214 ? 23.733 -14.160 -23.290 1.00 75.94 214 LEU A C 1
ATOM 1723 O O . LEU A 1 214 ? 24.774 -13.539 -23.075 1.00 75.94 214 LEU A O 1
ATOM 1727 N N . ARG A 1 215 ? 22.541 -13.546 -23.286 1.00 77.75 215 ARG A N 1
ATOM 1728 C CA . ARG A 1 215 ? 22.382 -12.108 -23.041 1.00 77.75 215 ARG A CA 1
ATOM 1729 C C . ARG A 1 215 ? 22.859 -11.755 -21.626 1.00 77.75 215 ARG A C 1
ATOM 1731 O O . ARG A 1 215 ? 22.220 -12.100 -20.637 1.00 77.75 215 ARG A O 1
ATOM 1738 N N . LYS A 1 216 ? 23.982 -11.039 -21.537 1.00 71.19 216 LYS A N 1
ATOM 1739 C CA . LYS A 1 216 ? 24.604 -10.567 -20.292 1.00 71.19 216 LYS A CA 1
ATOM 1740 C C . LYS A 1 216 ? 24.450 -9.054 -20.184 1.00 71.19 216 LYS A C 1
ATOM 1742 O O . LYS A 1 216 ? 25.211 -8.301 -20.785 1.00 71.19 216 LYS A O 1
ATOM 1747 N N . VAL A 1 217 ? 23.463 -8.600 -19.417 1.00 70.69 217 VAL A N 1
ATOM 1748 C CA . VAL A 1 217 ? 23.249 -7.172 -19.156 1.00 70.69 217 VAL A CA 1
ATOM 1749 C C . VAL A 1 217 ? 23.603 -6.870 -17.706 1.00 70.69 217 VAL A C 1
ATOM 1751 O O . VAL A 1 217 ? 22.861 -7.222 -16.793 1.00 70.69 217 VAL A O 1
ATOM 1754 N N . ALA A 1 218 ? 24.755 -6.226 -17.492 1.00 70.25 218 ALA A N 1
ATOM 1755 C CA . ALA A 1 218 ? 25.132 -5.719 -16.173 1.00 70.25 218 ALA A CA 1
ATOM 1756 C C . ALA A 1 218 ? 24.081 -4.703 -15.686 1.00 70.25 218 ALA A C 1
ATOM 1758 O O . ALA A 1 218 ? 23.575 -3.954 -16.528 1.00 70.25 218 ALA A O 1
ATOM 1759 N N . PRO A 1 219 ? 23.738 -4.650 -14.385 1.00 80.69 219 PRO A N 1
ATOM 1760 C CA . PRO A 1 219 ? 22.832 -3.634 -13.851 1.00 80.69 219 PRO A CA 1
ATOM 1761 C C . PRO A 1 219 ? 23.356 -2.224 -14.139 1.00 80.69 219 PRO A C 1
ATOM 1763 O O . PRO A 1 219 ? 24.566 -2.010 -14.117 1.00 80.69 219 PRO A O 1
ATOM 1766 N N . VAL A 1 220 ? 22.459 -1.272 -14.400 1.00 87.81 220 VAL A N 1
ATOM 1767 C CA . VAL A 1 220 ? 22.839 0.151 -14.398 1.00 87.81 220 VAL A CA 1
ATOM 1768 C C . VAL A 1 220 ? 22.858 0.658 -12.975 1.00 87.81 220 VAL A C 1
ATOM 1770 O O . VAL A 1 220 ? 22.022 0.265 -12.160 1.00 87.81 220 VAL A O 1
ATOM 1773 N N . MET A 1 221 ? 23.810 1.528 -12.683 1.00 92.12 221 MET A N 1
ATOM 1774 C CA . MET A 1 221 ? 23.906 2.176 -11.391 1.00 92.12 221 MET A CA 1
ATOM 1775 C C . MET A 1 221 ? 23.109 3.474 -11.425 1.00 92.12 221 MET A C 1
ATOM 1777 O O . MET A 1 221 ? 23.394 4.379 -12.208 1.00 92.12 221 MET A O 1
ATOM 1781 N N . ILE A 1 222 ? 22.112 3.560 -10.552 1.00 94.56 222 ILE A N 1
ATOM 1782 C CA . ILE A 1 222 ? 21.362 4.787 -10.310 1.00 94.56 222 ILE A CA 1
ATOM 1783 C C . ILE A 1 222 ? 21.994 5.466 -9.098 1.00 94.56 222 ILE A C 1
ATOM 1785 O O . ILE A 1 222 ? 22.021 4.895 -8.007 1.00 94.56 222 ILE A O 1
ATOM 1789 N N . GLU A 1 223 ? 22.511 6.675 -9.284 1.00 95.12 223 GLU A N 1
ATOM 1790 C CA . GLU A 1 223 ? 22.923 7.543 -8.186 1.00 95.12 223 GLU A CA 1
ATOM 1791 C C . GLU A 1 223 ? 21.715 8.356 -7.708 1.00 95.12 223 GLU A C 1
ATOM 1793 O O . GLU A 1 223 ? 21.174 9.185 -8.439 1.00 95.12 223 GLU A O 1
ATOM 1798 N N . VAL A 1 224 ? 21.268 8.088 -6.486 1.00 93.00 224 VAL A N 1
ATOM 1799 C CA . VAL A 1 224 ? 20.078 8.689 -5.884 1.00 93.00 224 VAL A CA 1
ATOM 1800 C C . VAL A 1 224 ? 20.515 9.785 -4.921 1.00 93.00 224 VAL A C 1
ATOM 1802 O O . VAL A 1 224 ? 21.263 9.520 -3.980 1.00 93.00 224 VAL A O 1
ATOM 1805 N N . ILE A 1 225 ? 20.042 11.010 -5.157 1.00 90.50 225 ILE A N 1
ATOM 1806 C CA . ILE A 1 225 ? 20.206 12.150 -4.255 1.00 90.50 225 ILE A CA 1
ATOM 1807 C C . ILE A 1 225 ? 18.923 12.338 -3.452 1.00 90.50 225 ILE A C 1
ATOM 1809 O O . ILE A 1 225 ? 17.853 12.588 -4.007 1.00 90.50 225 ILE A O 1
ATOM 1813 N N . GLU A 1 226 ? 19.055 12.257 -2.134 1.00 81.94 226 GLU A N 1
ATOM 1814 C CA . GLU A 1 226 ? 17.952 12.363 -1.187 1.00 81.94 226 GLU A CA 1
ATOM 1815 C C . GLU A 1 226 ? 18.416 13.113 0.068 1.00 81.94 226 GLU A C 1
ATOM 1817 O O . GLU A 1 226 ? 19.395 12.724 0.707 1.00 81.94 226 GLU A O 1
ATOM 1822 N N . ASN A 1 227 ? 17.732 14.205 0.430 1.00 72.06 227 ASN A N 1
ATOM 1823 C CA . ASN A 1 227 ? 18.037 15.018 1.621 1.00 72.06 227 ASN A CA 1
ATOM 1824 C C . ASN A 1 227 ? 19.527 15.412 1.740 1.00 72.06 227 ASN A C 1
ATOM 1826 O O . ASN A 1 227 ? 20.119 15.383 2.820 1.00 72.06 227 ASN A O 1
ATOM 1830 N N . GLY A 1 228 ? 20.163 15.725 0.604 1.00 73.12 228 GLY A N 1
ATOM 1831 C CA . GLY A 1 228 ? 21.585 16.082 0.525 1.00 73.12 228 GLY A CA 1
ATOM 1832 C C . GLY A 1 228 ? 22.568 14.908 0.659 1.00 73.12 228 GLY A C 1
ATOM 1833 O O . GLY A 1 228 ? 23.778 15.132 0.626 1.00 73.12 228 GLY A O 1
ATOM 1834 N N . LYS A 1 229 ? 22.087 13.666 0.786 1.00 80.00 229 LYS A N 1
ATOM 1835 C CA . LYS A 1 229 ? 22.899 12.440 0.759 1.00 80.00 229 LYS A CA 1
ATOM 1836 C C . LYS A 1 229 ? 22.827 11.798 -0.627 1.00 80.00 229 LYS A C 1
ATOM 1838 O O . LYS A 1 229 ? 21.781 11.830 -1.264 1.00 80.00 229 LYS A O 1
ATOM 1843 N N . SER A 1 230 ? 23.938 11.214 -1.079 1.00 89.19 230 SER A N 1
ATOM 1844 C CA . SER A 1 230 ? 24.017 10.451 -2.331 1.00 89.19 230 SER A CA 1
ATOM 1845 C C . SER A 1 230 ? 24.356 8.995 -2.027 1.00 89.19 230 SER A C 1
ATOM 1847 O O . SER A 1 230 ? 25.272 8.720 -1.245 1.00 89.19 230 SER A O 1
ATOM 1849 N N . TYR A 1 231 ? 23.618 8.067 -2.628 1.00 90.12 231 TYR A N 1
ATOM 1850 C CA . TYR A 1 231 ? 23.908 6.634 -2.595 1.00 90.12 231 TYR A CA 1
ATOM 1851 C C . TYR A 1 231 ? 23.623 6.001 -3.957 1.00 90.12 231 TYR A C 1
ATOM 1853 O O . TYR A 1 231 ? 22.952 6.584 -4.805 1.00 90.12 231 TYR A O 1
ATOM 1861 N N . ARG A 1 232 ? 24.177 4.809 -4.196 1.00 92.31 232 ARG A N 1
ATOM 1862 C CA . ARG A 1 232 ? 24.057 4.112 -5.481 1.00 92.31 232 ARG A CA 1
ATOM 1863 C C . ARG A 1 232 ? 23.302 2.808 -5.328 1.00 92.31 232 ARG A C 1
ATOM 1865 O O . ARG A 1 232 ? 23.637 2.016 -4.451 1.00 92.31 232 ARG A O 1
ATOM 1872 N N . ILE A 1 233 ? 22.350 2.578 -6.225 1.00 92.81 233 ILE A N 1
ATOM 1873 C CA . ILE A 1 233 ? 21.576 1.337 -6.290 1.00 92.81 233 ILE A CA 1
ATOM 1874 C C . ILE A 1 233 ? 21.686 0.704 -7.686 1.00 92.81 233 ILE A C 1
ATOM 1876 O O . ILE A 1 233 ? 21.680 1.427 -8.686 1.00 92.81 233 ILE A O 1
ATOM 1880 N N . PRO A 1 234 ? 21.814 -0.628 -7.789 1.00 91.00 234 PRO A N 1
ATOM 1881 C CA . PRO A 1 234 ? 21.725 -1.341 -9.055 1.00 91.00 234 PRO A CA 1
ATOM 1882 C C . PRO A 1 234 ? 20.275 -1.429 -9.556 1.00 91.00 234 PRO A C 1
ATOM 1884 O O . PRO A 1 234 ? 19.346 -1.689 -8.794 1.00 91.00 234 PRO A O 1
ATOM 1887 N N . CYS A 1 235 ? 20.101 -1.292 -10.868 1.00 89.75 235 CYS A N 1
ATOM 1888 C CA . CYS A 1 235 ? 18.840 -1.487 -11.576 1.00 89.75 235 CYS A CA 1
ATOM 1889 C C . CYS A 1 235 ? 19.037 -2.482 -12.729 1.00 89.75 235 CYS A C 1
ATOM 1891 O O . CYS A 1 235 ? 19.863 -2.283 -13.627 1.00 89.75 235 CYS A O 1
ATOM 1893 N N . ALA A 1 236 ? 18.288 -3.581 -12.693 1.00 85.44 236 ALA A N 1
ATOM 1894 C CA . ALA A 1 236 ? 18.350 -4.656 -13.675 1.00 85.44 236 ALA A CA 1
ATOM 1895 C C . ALA A 1 236 ? 17.744 -4.251 -15.035 1.00 85.44 236 ALA A C 1
ATOM 1897 O O . ALA A 1 236 ? 17.040 -3.247 -15.166 1.00 85.44 236 ALA A O 1
ATOM 1898 N N . GLU A 1 237 ? 18.011 -5.045 -16.079 1.00 80.31 237 GLU A N 1
ATOM 1899 C CA . GLU A 1 237 ? 17.393 -4.843 -17.396 1.00 80.31 237 GLU A CA 1
ATOM 1900 C C . GLU A 1 237 ? 15.862 -4.957 -17.287 1.00 80.31 237 GLU A C 1
ATOM 1902 O O . GLU A 1 237 ? 15.350 -5.890 -16.672 1.00 80.31 237 GLU A O 1
ATOM 1907 N N . LYS A 1 238 ? 15.129 -4.014 -17.897 1.00 79.06 238 LYS A N 1
ATOM 1908 C CA . LYS A 1 238 ? 13.654 -3.909 -17.831 1.00 79.06 238 LYS A CA 1
ATOM 1909 C C . LYS A 1 238 ? 13.080 -3.688 -16.423 1.00 79.06 238 LYS A C 1
ATOM 1911 O O . LYS A 1 238 ? 11.865 -3.757 -16.262 1.00 79.06 238 LYS A O 1
ATOM 1916 N N . GLN A 1 239 ? 13.910 -3.383 -15.430 1.00 86.69 239 GLN A N 1
ATOM 1917 C CA . GLN A 1 239 ? 13.446 -2.916 -14.128 1.00 86.69 239 GLN A CA 1
ATOM 1918 C C . GLN A 1 239 ? 13.176 -1.408 -14.198 1.00 86.69 239 GLN A C 1
ATOM 1920 O O . GLN A 1 239 ? 13.950 -0.660 -14.800 1.00 86.69 239 GLN A O 1
ATOM 1925 N N . SER A 1 240 ? 12.056 -0.965 -13.625 1.00 92.12 240 SER A N 1
ATOM 1926 C CA . SER A 1 240 ? 11.774 0.466 -13.496 1.00 92.12 240 SER A CA 1
ATOM 1927 C C . SER A 1 240 ? 12.623 1.082 -12.378 1.00 92.12 240 SER A C 1
ATOM 1929 O O . SER A 1 240 ? 13.036 0.383 -11.450 1.00 92.12 240 SER A O 1
ATOM 1931 N N . ILE A 1 241 ? 12.845 2.399 -12.413 1.00 92.81 241 ILE A N 1
ATOM 1932 C CA . ILE A 1 241 ? 13.507 3.101 -11.301 1.00 92.81 241 ILE A CA 1
ATOM 1933 C C . ILE A 1 241 ? 12.730 2.891 -9.995 1.00 92.81 241 ILE A C 1
ATOM 1935 O O . ILE A 1 241 ? 13.347 2.673 -8.958 1.00 92.81 241 ILE A O 1
ATOM 1939 N N . LEU A 1 242 ? 11.391 2.897 -10.037 1.00 89.50 242 LEU A N 1
ATOM 1940 C CA . LEU A 1 242 ? 10.567 2.623 -8.855 1.00 89.50 242 LEU A CA 1
ATOM 1941 C C . LEU A 1 242 ? 10.871 1.242 -8.255 1.00 89.50 242 LEU A C 1
ATOM 1943 O O . LEU A 1 242 ? 11.100 1.137 -7.055 1.00 89.50 242 LEU A O 1
ATOM 1947 N N . ASP A 1 243 ? 10.903 0.192 -9.077 1.00 84.81 243 ASP A N 1
ATOM 1948 C CA . ASP A 1 243 ? 11.191 -1.165 -8.599 1.00 84.81 243 ASP A CA 1
ATOM 1949 C C . ASP A 1 243 ? 12.614 -1.291 -8.042 1.00 84.81 243 ASP A C 1
ATOM 1951 O O . ASP A 1 243 ? 12.835 -2.042 -7.093 1.00 84.81 243 ASP A O 1
ATOM 1955 N N . ALA A 1 244 ? 13.586 -0.589 -8.634 1.00 89.44 244 ALA A N 1
ATOM 1956 C CA . ALA A 1 244 ? 14.963 -0.574 -8.145 1.00 89.44 244 ALA A CA 1
ATOM 1957 C C . ALA A 1 244 ? 15.066 0.105 -6.772 1.00 89.44 244 ALA A C 1
ATOM 1959 O O . ALA A 1 244 ? 15.730 -0.429 -5.883 1.00 89.44 244 ALA A O 1
ATOM 1960 N N . LEU A 1 245 ? 14.369 1.233 -6.590 1.00 87.81 245 LEU A N 1
ATOM 1961 C CA . LEU A 1 245 ? 14.274 1.954 -5.318 1.00 87.81 245 LEU A CA 1
ATOM 1962 C C . LEU A 1 245 ? 13.638 1.074 -4.231 1.00 87.81 245 LEU A C 1
ATOM 1964 O O . LEU A 1 245 ? 14.244 0.873 -3.180 1.00 87.81 245 LEU A O 1
ATOM 1968 N N . ILE A 1 246 ? 12.484 0.463 -4.520 1.00 79.19 246 ILE A N 1
ATOM 1969 C CA . ILE A 1 246 ? 11.779 -0.432 -3.587 1.00 79.19 246 ILE A CA 1
ATOM 1970 C C . ILE A 1 246 ? 12.664 -1.615 -3.174 1.00 79.19 246 ILE A C 1
ATOM 1972 O O . ILE A 1 246 ? 12.727 -1.952 -1.995 1.00 79.19 246 ILE A O 1
ATOM 1976 N N . ALA A 1 247 ? 1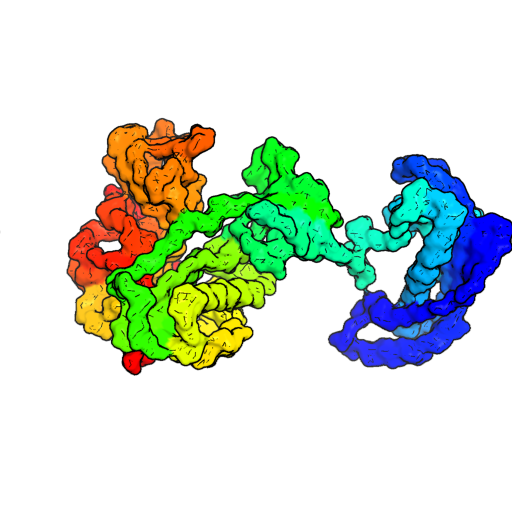3.376 -2.230 -4.124 1.00 79.31 247 ALA A N 1
ATOM 1977 C CA . ALA A 1 247 ? 14.265 -3.360 -3.845 1.00 79.31 247 ALA A CA 1
ATOM 1978 C C . ALA A 1 247 ? 15.449 -3.008 -2.923 1.00 79.31 247 ALA A C 1
ATOM 1980 O O . ALA A 1 247 ? 16.089 -3.912 -2.393 1.00 79.31 247 ALA A O 1
ATOM 1981 N N . HIS A 1 248 ? 15.742 -1.718 -2.744 1.00 83.00 248 HIS A N 1
ATOM 1982 C CA . HIS A 1 248 ? 16.822 -1.205 -1.899 1.00 83.00 248 HIS A CA 1
ATOM 1983 C C . HIS A 1 248 ? 16.282 -0.391 -0.715 1.00 83.00 248 HIS A C 1
ATOM 1985 O O . HIS A 1 248 ? 16.967 0.499 -0.215 1.00 83.00 248 HIS A O 1
ATOM 1991 N N . ASP A 1 249 ? 15.052 -0.689 -0.282 1.00 68.94 249 ASP A N 1
ATOM 1992 C CA . ASP A 1 249 ? 14.376 -0.065 0.862 1.00 68.94 249 ASP A CA 1
ATOM 1993 C C . ASP A 1 249 ? 14.184 1.457 0.743 1.00 68.94 249 ASP A C 1
ATOM 1995 O O . ASP A 1 249 ? 13.988 2.166 1.736 1.00 68.94 249 ASP A O 1
ATOM 1999 N N . VAL A 1 250 ? 14.179 1.968 -0.489 1.00 75.25 250 VAL A N 1
ATOM 2000 C CA . VAL A 1 250 ? 13.835 3.355 -0.794 1.00 75.25 250 VAL A CA 1
ATOM 2001 C C . VAL A 1 250 ? 12.376 3.402 -1.218 1.00 75.25 250 VAL A C 1
ATOM 2003 O O . VAL A 1 250 ? 12.011 3.183 -2.373 1.00 75.25 250 VAL A O 1
ATOM 2006 N N . TYR A 1 251 ? 11.527 3.657 -0.234 1.00 66.56 251 TYR A N 1
ATOM 2007 C CA . TYR A 1 251 ? 10.083 3.724 -0.412 1.00 66.56 251 TYR A CA 1
ATOM 2008 C C . TYR A 1 251 ? 9.666 5.106 -0.913 1.00 66.56 251 TYR A C 1
ATOM 2010 O O . TYR A 1 251 ? 10.201 6.127 -0.472 1.00 66.56 251 TYR A O 1
ATOM 2018 N N . PHE A 1 252 ? 8.723 5.112 -1.854 1.00 70.00 252 PHE A N 1
ATOM 2019 C CA . PHE A 1 252 ? 8.267 6.300 -2.562 1.00 70.00 252 PHE A CA 1
ATOM 2020 C C . PHE A 1 252 ? 6.755 6.204 -2.816 1.00 70.00 252 PHE A C 1
ATOM 2022 O O . PHE A 1 252 ? 6.238 5.123 -3.106 1.00 70.00 252 PHE A O 1
ATOM 2029 N N . SER A 1 253 ? 6.040 7.332 -2.772 1.00 61.56 253 SER A N 1
ATOM 2030 C CA . SER A 1 253 ? 4.599 7.402 -3.046 1.00 61.56 253 SER A CA 1
ATOM 2031 C C . SER A 1 253 ? 4.232 6.894 -4.453 1.00 61.56 253 SER A C 1
ATOM 2033 O O . SER A 1 253 ? 4.333 7.598 -5.463 1.00 61.56 253 SER A O 1
ATOM 2035 N N . ALA A 1 254 ? 3.777 5.641 -4.528 1.00 64.75 254 ALA A N 1
ATOM 2036 C CA . ALA A 1 254 ? 3.339 4.967 -5.749 1.00 64.75 254 ALA A CA 1
ATOM 2037 C C . ALA A 1 254 ? 1.886 4.491 -5.621 1.00 64.75 254 ALA A C 1
ATOM 2039 O O . ALA A 1 254 ? 1.560 3.330 -5.853 1.00 64.75 254 ALA A O 1
ATOM 2040 N N . VAL A 1 255 ? 0.999 5.439 -5.312 1.00 61.56 255 VAL A N 1
ATOM 2041 C CA . VAL A 1 255 ? -0.444 5.256 -5.059 1.00 61.56 255 VAL A CA 1
ATOM 2042 C C . VAL A 1 255 ? -1.123 4.321 -6.077 1.00 61.56 255 VAL A C 1
ATOM 2044 O O . VAL A 1 255 ? -1.917 3.462 -5.713 1.00 61.56 255 VAL A O 1
ATOM 2047 N N . CYS A 1 256 ? -0.777 4.423 -7.366 1.00 65.69 256 CYS A N 1
ATOM 2048 C CA . CYS A 1 256 ? -1.367 3.583 -8.417 1.00 65.69 256 CYS A CA 1
ATOM 2049 C C . CYS A 1 256 ? -0.682 2.219 -8.645 1.00 65.69 256 CYS A C 1
ATOM 2051 O O . CYS A 1 256 ? -0.928 1.611 -9.688 1.00 65.69 256 CYS A O 1
ATOM 2053 N N . GLY A 1 257 ? 0.233 1.779 -7.776 1.00 66.31 257 GLY A N 1
ATOM 2054 C CA . GLY A 1 257 ? 0.977 0.5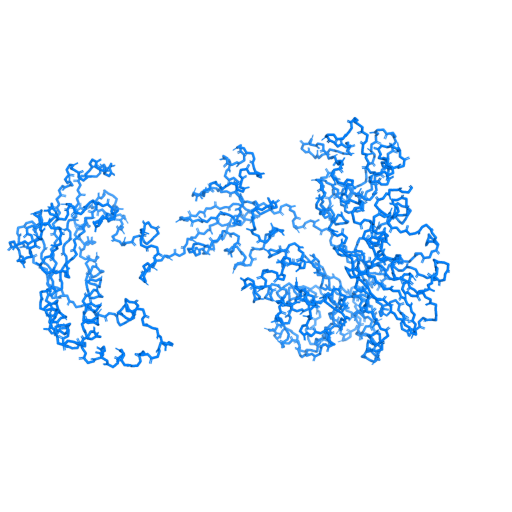20 -7.935 1.00 66.31 257 GLY A CA 1
ATOM 2055 C C . GLY A 1 257 ? 1.826 0.479 -9.211 1.00 66.31 257 GLY A C 1
ATOM 2056 O O . GLY A 1 257 ? 1.816 -0.499 -9.946 1.00 66.31 257 GLY A O 1
ATOM 2057 N N . GLY A 1 258 ? 2.470 1.596 -9.562 1.00 76.81 258 GLY A N 1
ATOM 2058 C CA . GLY A 1 258 ? 3.355 1.671 -10.733 1.00 76.81 258 GLY A CA 1
ATOM 2059 C C . GLY A 1 258 ? 2.681 1.756 -12.115 1.00 76.81 258 GLY A C 1
ATOM 2060 O O . GLY A 1 258 ? 3.358 1.739 -13.141 1.00 76.81 258 GLY A O 1
ATOM 2061 N N . LYS A 1 259 ? 1.354 1.927 -12.187 1.00 77.44 259 LYS A N 1
ATOM 2062 C CA . LYS A 1 259 ? 0.606 2.001 -13.462 1.00 77.44 259 LYS A CA 1
ATOM 2063 C C . LYS A 1 259 ? 0.822 3.291 -14.277 1.00 77.44 259 LYS A C 1
ATOM 2065 O O . LYS A 1 259 ? 0.340 3.389 -15.404 1.00 77.44 259 LYS A O 1
ATOM 2070 N N . GLY A 1 260 ? 1.515 4.294 -13.731 1.00 81.69 260 GLY A N 1
ATOM 2071 C CA . GLY A 1 260 ? 1.756 5.578 -14.404 1.00 81.69 260 GLY A CA 1
ATOM 2072 C C . GLY A 1 260 ? 0.524 6.487 -14.499 1.00 81.69 260 GLY A C 1
ATOM 2073 O O . GLY A 1 260 ? 0.395 7.232 -15.467 1.00 81.69 260 GLY A O 1
ATOM 2074 N N . ILE A 1 261 ? -0.398 6.399 -13.527 1.00 77.75 261 ILE A N 1
ATOM 2075 C CA . ILE A 1 261 ? -1.693 7.114 -13.545 1.00 77.75 261 ILE A CA 1
ATOM 2076 C C . ILE A 1 261 ? -1.789 8.194 -12.459 1.00 77.75 261 ILE A C 1
ATOM 2078 O O . ILE A 1 261 ? -2.402 9.231 -12.694 1.00 77.75 261 ILE A O 1
ATOM 2082 N N . CYS A 1 262 ? -1.192 7.998 -11.277 1.00 70.62 262 CYS A N 1
ATOM 2083 C CA . CYS A 1 262 ? -1.367 8.937 -10.158 1.00 70.62 262 CYS A CA 1
ATOM 2084 C C . CYS A 1 262 ? -0.499 10.201 -10.259 1.00 70.62 262 CYS A C 1
ATOM 2086 O O . CYS A 1 262 ? -0.861 11.229 -9.704 1.00 70.62 262 CYS A O 1
ATOM 2088 N N . GLY A 1 263 ? 0.642 10.141 -10.954 1.00 75.62 263 GLY A N 1
ATOM 2089 C CA . GLY A 1 263 ? 1.602 11.250 -11.010 1.00 75.62 263 GLY A CA 1
ATOM 2090 C C . GLY A 1 263 ? 2.467 11.418 -9.754 1.00 75.62 263 GLY A C 1
ATOM 2091 O O . GLY A 1 263 ? 3.378 12.237 -9.758 1.00 75.62 263 GLY A O 1
ATOM 2092 N N . LYS A 1 264 ? 2.204 10.643 -8.692 1.00 75.81 264 LYS A N 1
ATOM 2093 C CA . LYS A 1 264 ? 2.849 10.823 -7.389 1.00 75.81 264 LYS A CA 1
ATOM 2094 C C . LYS A 1 264 ? 4.298 10.364 -7.370 1.00 75.81 264 LYS A C 1
ATOM 2096 O O . LYS A 1 264 ? 5.071 11.014 -6.694 1.00 75.81 264 LYS A O 1
ATOM 2101 N N . CYS A 1 265 ? 4.684 9.363 -8.171 1.00 82.75 265 CYS A N 1
ATOM 2102 C CA . CYS A 1 265 ? 6.041 8.800 -8.240 1.00 82.75 265 CYS A CA 1
ATOM 2103 C C . CYS A 1 265 ? 7.074 9.693 -8.980 1.00 82.75 265 CYS A C 1
ATOM 2105 O O . CYS A 1 265 ? 7.804 9.221 -9.856 1.00 82.75 265 CYS A O 1
ATOM 2107 N N . LYS A 1 266 ? 7.060 11.003 -8.723 1.00 88.81 266 LYS A N 1
ATOM 2108 C CA . LYS A 1 266 ? 7.839 12.014 -9.449 1.00 88.81 266 LYS A CA 1
ATOM 2109 C C . LYS A 1 266 ? 9.311 11.978 -9.031 1.00 88.81 266 LYS A C 1
ATOM 2111 O O . LYS A 1 266 ? 9.625 12.029 -7.850 1.00 88.81 266 LYS A O 1
ATOM 2116 N N . ILE A 1 267 ? 10.203 11.945 -10.014 1.00 92.50 267 ILE A N 1
ATOM 2117 C CA . ILE A 1 267 ? 11.653 12.084 -9.832 1.00 92.50 267 ILE A CA 1
ATOM 2118 C C . ILE A 1 267 ? 12.191 13.148 -10.779 1.00 92.50 267 ILE A C 1
ATOM 2120 O O . ILE A 1 267 ? 11.576 13.419 -11.815 1.00 92.50 267 ILE A O 1
ATOM 2124 N N . GLN A 1 268 ? 13.353 13.712 -10.461 1.00 94.06 268 GLN A N 1
ATOM 2125 C CA . GLN A 1 268 ? 14.080 14.589 -11.374 1.00 94.06 268 GLN A CA 1
ATOM 2126 C C . GLN A 1 268 ? 15.366 13.915 -11.850 1.00 94.06 268 GLN A C 1
ATOM 2128 O O . GLN A 1 268 ? 16.199 13.521 -11.039 1.00 94.06 268 GLN A O 1
ATOM 2133 N N . LEU A 1 269 ? 15.547 13.803 -13.163 1.00 95.38 269 LEU A N 1
ATOM 2134 C CA . LEU A 1 269 ? 16.804 13.389 -13.778 1.00 95.38 269 LEU A CA 1
ATOM 2135 C C . LEU A 1 269 ? 17.808 14.549 -13.741 1.00 95.38 269 LEU A C 1
ATOM 2137 O O . LEU A 1 269 ? 17.538 15.612 -14.296 1.00 95.38 269 LEU A O 1
ATOM 2141 N N . LEU A 1 270 ? 18.963 14.332 -13.110 1.00 92.38 270 LEU A N 1
ATOM 2142 C CA . LEU A 1 270 ? 20.050 15.311 -13.015 1.00 92.38 270 LEU A CA 1
ATOM 2143 C C . LEU A 1 270 ? 21.161 15.037 -14.037 1.00 92.38 270 LEU A C 1
ATOM 2145 O O . LEU A 1 270 ? 21.683 15.967 -14.643 1.00 92.38 270 LEU A O 1
ATOM 2149 N N . GLU A 1 271 ? 21.523 13.764 -14.229 1.00 91.19 271 GLU A N 1
ATOM 2150 C CA . GLU A 1 271 ? 22.540 13.321 -15.195 1.00 91.19 271 GLU A CA 1
ATOM 2151 C C . GLU A 1 271 ? 22.118 11.992 -15.841 1.00 91.19 271 GLU A C 1
ATOM 2153 O O . GLU A 1 271 ? 21.469 11.163 -15.201 1.00 91.19 271 GLU A O 1
ATOM 2158 N N . GLY A 1 272 ? 22.520 11.769 -17.095 1.00 88.75 272 GLY A N 1
ATOM 2159 C CA . GLY A 1 272 ? 22.135 10.601 -17.899 1.00 88.75 272 GLY A CA 1
ATOM 2160 C C . GLY A 1 272 ? 20.901 10.859 -18.768 1.00 88.75 272 GLY A C 1
ATOM 2161 O O . GLY A 1 272 ? 20.518 12.009 -18.995 1.00 88.75 272 GLY A O 1
ATOM 2162 N N . SER A 1 273 ? 20.276 9.791 -19.271 1.00 86.62 273 SER A N 1
ATOM 2163 C CA . SER A 1 273 ? 19.100 9.875 -20.145 1.00 86.62 273 SER A CA 1
ATOM 2164 C C . SER A 1 273 ? 17.949 8.961 -19.708 1.00 86.62 273 SER A C 1
ATOM 2166 O O . SER A 1 273 ? 18.138 7.797 -19.352 1.00 86.62 273 SER A O 1
ATOM 2168 N N . LEU A 1 274 ? 16.724 9.501 -19.758 1.00 91.38 274 LEU A N 1
ATOM 2169 C CA . LEU A 1 274 ? 15.467 8.772 -19.566 1.00 91.38 274 LEU A CA 1
ATOM 2170 C C . LEU A 1 274 ? 14.436 9.222 -20.604 1.00 91.38 274 LEU A C 1
ATOM 2172 O O . LEU A 1 274 ? 14.196 10.425 -20.778 1.00 91.38 274 LEU A O 1
ATOM 2176 N N . ASP A 1 275 ? 13.800 8.244 -21.250 1.00 90.75 275 ASP A N 1
ATOM 2177 C CA . ASP A 1 275 ? 12.735 8.482 -22.225 1.00 90.75 275 ASP A CA 1
ATOM 2178 C C . ASP A 1 275 ? 11.559 9.232 -21.566 1.00 90.75 275 ASP A C 1
ATOM 2180 O O . ASP A 1 275 ? 11.248 9.024 -20.392 1.00 90.75 275 ASP A O 1
ATOM 2184 N N . VAL A 1 276 ? 10.904 10.115 -22.324 1.00 93.69 276 VAL A N 1
ATOM 2185 C CA . VAL A 1 276 ? 9.607 10.695 -21.941 1.00 93.69 276 VAL A CA 1
ATOM 2186 C C . VAL A 1 276 ? 8.521 9.720 -22.378 1.00 93.69 276 VAL A C 1
ATOM 2188 O O . VAL A 1 276 ? 8.439 9.366 -23.554 1.00 93.69 276 VAL A O 1
ATOM 2191 N N . THR A 1 277 ? 7.685 9.277 -21.445 1.00 92.06 277 THR A N 1
ATOM 2192 C CA . THR A 1 277 ? 6.575 8.366 -21.731 1.00 92.06 277 THR A CA 1
ATOM 2193 C C . THR A 1 277 ? 5.253 9.124 -21.900 1.00 92.06 277 THR A C 1
ATOM 2195 O O . THR A 1 277 ? 5.084 10.203 -21.331 1.00 92.06 277 THR A O 1
ATOM 2198 N N . PRO A 1 278 ? 4.241 8.545 -22.577 1.00 90.56 278 PRO A N 1
ATOM 2199 C CA . PRO A 1 278 ? 2.905 9.149 -22.650 1.00 90.56 278 PRO A CA 1
ATOM 2200 C C . PRO A 1 278 ? 2.245 9.364 -21.277 1.00 90.56 278 PRO A C 1
ATOM 2202 O O . PRO A 1 278 ? 1.342 10.185 -21.133 1.00 90.56 278 PRO A O 1
ATOM 2205 N N . SER A 1 279 ? 2.658 8.601 -20.258 1.00 89.19 279 SER A N 1
ATOM 2206 C CA . SER A 1 279 ? 2.225 8.814 -18.873 1.00 89.19 279 SER A CA 1
ATOM 2207 C C . SER A 1 279 ? 2.835 10.087 -18.282 1.00 89.19 279 SER A C 1
ATOM 2209 O O . SER A 1 279 ? 2.144 10.790 -17.550 1.00 89.19 279 SER A O 1
ATOM 2211 N N . ASP A 1 280 ? 4.089 10.398 -18.620 1.00 90.19 280 ASP A N 1
ATOM 2212 C CA . ASP A 1 280 ? 4.763 11.625 -18.186 1.00 90.19 280 ASP A CA 1
ATOM 2213 C C . ASP A 1 280 ? 4.107 12.856 -18.819 1.00 90.19 280 ASP A C 1
ATOM 2215 O O . ASP A 1 280 ? 3.783 13.809 -18.116 1.00 90.19 280 ASP A O 1
ATOM 2219 N N . GLU A 1 281 ? 3.812 12.806 -20.122 1.00 90.00 281 GLU A N 1
ATOM 2220 C CA . GLU A 1 281 ? 3.162 13.906 -20.858 1.00 90.00 281 GLU A CA 1
ATOM 2221 C C . GLU A 1 281 ? 1.770 14.261 -20.320 1.00 90.00 281 GLU A C 1
ATOM 2223 O O . GLU A 1 281 ? 1.325 15.400 -20.434 1.00 90.00 281 GLU A O 1
ATOM 2228 N N . LYS A 1 282 ? 1.073 13.296 -19.709 1.00 88.56 282 LYS A N 1
ATOM 2229 C CA . LYS A 1 282 ? -0.229 13.522 -19.064 1.00 88.56 282 LYS A CA 1
ATOM 2230 C C . LYS A 1 282 ? -0.122 14.157 -17.677 1.00 88.56 282 LYS A C 1
ATOM 2232 O O . LYS A 1 282 ? -1.153 14.540 -17.126 1.00 88.56 282 LYS A O 1
ATOM 2237 N N . LYS A 1 283 ? 1.067 14.179 -17.069 1.00 86.50 283 LYS A N 1
ATOM 2238 C CA . LYS A 1 283 ? 1.263 14.576 -15.664 1.00 86.50 283 LYS A CA 1
ATOM 2239 C C . LYS A 1 283 ? 2.176 15.770 -15.476 1.00 86.50 283 LYS A C 1
ATOM 2241 O O . LYS A 1 283 ? 2.008 16.474 -14.487 1.00 86.50 283 LYS A O 1
ATOM 2246 N N . PHE A 1 284 ? 3.096 15.998 -16.400 1.00 88.06 284 PHE A N 1
ATOM 2247 C CA . PHE A 1 284 ? 4.058 17.083 -16.319 1.00 88.06 284 PHE A CA 1
ATOM 2248 C C . PHE A 1 284 ? 3.889 18.041 -17.487 1.00 88.06 284 PHE A C 1
ATOM 2250 O O . PHE A 1 284 ? 3.608 17.649 -18.620 1.00 88.06 284 PHE A O 1
ATOM 2257 N N . THR A 1 285 ? 4.093 19.320 -17.201 1.00 89.25 285 THR A N 1
ATOM 2258 C CA . THR A 1 285 ? 4.183 20.358 -18.227 1.00 89.25 285 THR A CA 1
ATOM 2259 C C . THR A 1 285 ? 5.434 20.164 -19.089 1.00 89.25 285 THR A C 1
ATOM 2261 O O . THR A 1 285 ? 6.396 19.508 -18.684 1.00 89.25 285 THR A O 1
ATOM 2264 N N . LYS A 1 286 ? 5.471 20.777 -20.280 1.00 90.62 286 LYS A N 1
ATOM 2265 C CA . LYS A 1 286 ? 6.665 20.731 -21.145 1.00 90.62 286 LYS A CA 1
ATOM 2266 C C . LYS A 1 286 ? 7.919 21.252 -20.436 1.00 90.62 286 LYS A C 1
ATOM 2268 O O . LYS A 1 286 ? 8.968 20.629 -20.538 1.00 90.62 286 LYS A O 1
ATOM 2273 N N . GLU A 1 287 ? 7.787 22.335 -19.672 1.00 90.69 287 GLU A N 1
ATOM 2274 C CA . GLU A 1 287 ? 8.893 22.919 -18.906 1.00 90.69 287 GLU A CA 1
ATOM 2275 C C . GLU A 1 287 ? 9.414 21.953 -17.829 1.00 90.69 287 GLU A C 1
ATOM 2277 O O . GLU A 1 287 ? 10.620 21.828 -17.620 1.00 90.69 287 GLU A O 1
ATOM 2282 N N . GLU A 1 288 ? 8.527 21.218 -17.156 1.00 89.12 288 GLU A N 1
ATOM 2283 C CA . GLU A 1 288 ? 8.938 20.192 -16.196 1.00 89.12 288 GLU A CA 1
ATOM 2284 C C . GLU A 1 288 ? 9.650 19.015 -16.878 1.00 89.12 288 GLU A C 1
ATOM 2286 O O . GLU A 1 288 ? 10.682 18.543 -16.394 1.00 89.12 288 GLU A O 1
ATOM 2291 N N . LEU A 1 289 ? 9.151 18.554 -18.026 1.00 92.38 289 LEU A N 1
ATOM 2292 C CA . LEU A 1 289 ? 9.801 17.484 -18.786 1.00 92.38 289 LEU A CA 1
ATOM 2293 C C . LEU A 1 289 ? 11.210 17.887 -19.249 1.00 92.38 289 LEU A C 1
ATOM 2295 O O . LEU A 1 289 ? 12.123 17.057 -19.191 1.00 92.38 289 LEU A O 1
ATOM 2299 N N . GLU A 1 290 ? 11.394 19.148 -19.652 1.00 90.75 290 GLU A N 1
ATOM 2300 C CA . GLU A 1 290 ? 12.690 19.742 -20.011 1.00 90.75 290 GLU A CA 1
ATOM 2301 C C . GLU A 1 290 ? 13.637 19.854 -18.808 1.00 90.75 290 GLU A C 1
ATOM 2303 O O . GLU A 1 290 ? 14.833 19.610 -18.945 1.00 90.75 290 GLU A O 1
ATOM 2308 N N . LYS A 1 291 ? 13.107 20.125 -17.608 1.00 91.12 291 LYS A N 1
ATOM 2309 C CA . LYS A 1 291 ? 13.860 20.107 -16.337 1.00 91.12 291 LYS A CA 1
ATOM 2310 C C . LYS A 1 291 ? 14.196 18.697 -15.829 1.00 91.12 291 LYS A C 1
ATOM 2312 O O . LYS A 1 291 ? 14.760 18.567 -14.741 1.00 91.12 291 LYS A O 1
ATOM 2317 N N . GLY A 1 292 ? 13.855 17.655 -16.590 1.00 91.25 292 GLY A N 1
ATOM 2318 C CA . GLY A 1 292 ? 14.195 16.265 -16.289 1.00 91.25 292 GLY A CA 1
ATOM 2319 C C . GLY A 1 292 ? 13.160 15.514 -15.450 1.00 91.25 292 GLY A C 1
ATOM 2320 O O . GLY A 1 292 ? 13.452 14.407 -15.004 1.00 91.25 292 GLY A O 1
ATOM 2321 N N . TYR A 1 293 ? 11.958 16.058 -15.228 1.00 93.31 293 TYR A N 1
ATOM 2322 C CA . TYR A 1 293 ? 10.943 15.362 -14.432 1.00 93.31 293 TYR A CA 1
ATOM 2323 C C . TYR A 1 293 ? 10.372 14.139 -15.157 1.00 93.31 293 TYR A C 1
ATOM 2325 O O . TYR A 1 293 ? 10.008 14.213 -16.334 1.00 93.31 293 TYR A O 1
ATOM 2333 N N . ARG A 1 294 ? 10.300 13.005 -14.452 1.00 94.38 294 ARG A N 1
ATOM 2334 C CA . ARG A 1 294 ? 9.780 11.718 -14.945 1.00 94.38 294 ARG A CA 1
ATOM 2335 C C . ARG A 1 294 ? 9.006 10.986 -13.848 1.00 94.38 294 ARG A C 1
ATOM 2337 O O . ARG A 1 294 ? 9.228 11.215 -12.660 1.00 94.38 294 ARG A O 1
ATOM 2344 N N . LEU A 1 295 ? 8.125 10.070 -14.238 1.00 92.44 295 LEU A N 1
ATOM 2345 C CA . LEU A 1 295 ? 7.507 9.094 -13.345 1.00 92.44 295 LEU A CA 1
ATOM 2346 C C . LEU A 1 295 ? 8.456 7.905 -13.169 1.00 92.44 295 LEU A C 1
ATOM 2348 O O . LEU A 1 295 ? 8.683 7.149 -14.114 1.00 92.44 295 LEU A O 1
ATOM 2352 N N . SER A 1 296 ? 8.964 7.676 -11.956 1.00 92.31 296 SER A N 1
ATOM 2353 C CA . SER A 1 296 ? 9.906 6.578 -11.681 1.00 92.31 296 SER A CA 1
ATOM 2354 C C . SER A 1 296 ? 9.352 5.196 -12.040 1.00 92.31 296 SER A C 1
ATOM 2356 O O . SER A 1 296 ? 10.108 4.329 -12.468 1.00 92.31 296 SER A O 1
ATOM 2358 N N . CYS A 1 297 ? 8.030 4.998 -11.956 1.00 89.62 297 CYS A N 1
ATOM 2359 C CA . CYS A 1 297 ? 7.376 3.745 -12.350 1.00 89.62 297 CYS A CA 1
ATOM 2360 C C . CYS A 1 297 ? 7.335 3.479 -13.862 1.00 89.62 297 CYS A C 1
ATOM 2362 O O . CYS A 1 297 ? 7.032 2.365 -14.286 1.00 89.62 297 CYS A O 1
ATOM 2364 N N . ARG A 1 298 ? 7.603 4.495 -14.689 1.00 92.69 298 ARG A N 1
ATOM 2365 C CA . ARG A 1 298 ? 7.656 4.384 -16.156 1.00 92.69 298 ARG A CA 1
ATOM 2366 C C . ARG A 1 298 ? 9.047 4.689 -16.710 1.00 92.69 298 ARG A C 1
ATOM 2368 O O . ARG A 1 298 ? 9.248 4.608 -17.918 1.00 92.69 298 ARG A O 1
ATOM 2375 N N . ALA A 1 299 ? 10.004 4.991 -15.837 1.00 93.06 299 ALA A N 1
ATOM 2376 C CA . ALA A 1 299 ? 11.391 5.240 -16.185 1.00 93.06 299 ALA A CA 1
ATOM 2377 C C . ALA A 1 299 ? 12.190 3.929 -16.162 1.00 93.06 299 ALA A C 1
ATOM 2379 O O . ALA A 1 299 ? 12.320 3.301 -15.113 1.00 93.06 299 ALA A O 1
ATOM 2380 N N . PHE A 1 300 ? 12.747 3.541 -17.311 1.00 92.19 300 PHE A N 1
ATOM 2381 C CA . PHE A 1 300 ? 13.578 2.344 -17.473 1.00 92.19 300 PHE A CA 1
ATOM 2382 C C . PHE A 1 300 ? 14.980 2.765 -17.939 1.00 92.19 300 PHE A C 1
ATOM 2384 O O . PHE A 1 300 ? 15.161 3.061 -19.125 1.00 92.19 300 PHE A O 1
ATOM 2391 N N . PRO A 1 301 ? 15.967 2.851 -17.031 1.00 90.88 301 PRO A N 1
ATOM 2392 C CA . PRO A 1 301 ? 17.281 3.391 -17.355 1.00 90.88 301 PRO A CA 1
ATOM 2393 C C . PRO A 1 301 ? 18.059 2.451 -18.285 1.00 90.88 301 PRO A C 1
ATOM 2395 O O . PRO A 1 301 ? 18.187 1.245 -18.049 1.00 90.88 301 PRO A O 1
ATOM 2398 N N . LYS A 1 302 ? 18.594 3.017 -19.371 1.00 85.31 302 LYS A N 1
ATOM 2399 C CA . LYS A 1 302 ? 19.415 2.290 -20.357 1.00 85.31 302 LYS A CA 1
ATOM 2400 C C . LYS A 1 302 ? 20.912 2.400 -20.060 1.00 85.31 302 LYS A C 1
ATOM 2402 O O . LYS A 1 302 ? 21.660 1.506 -20.452 1.00 85.31 302 LYS A O 1
ATOM 2407 N N . GLU A 1 303 ? 21.303 3.437 -19.330 1.00 86.19 303 GLU A N 1
ATOM 2408 C CA . GLU A 1 303 ? 22.657 3.761 -18.878 1.00 86.19 303 GLU A CA 1
ATOM 2409 C C . GLU A 1 303 ? 22.627 4.231 -17.416 1.00 86.19 303 GLU A C 1
ATOM 2411 O O . GLU A 1 303 ? 21.546 4.443 -16.859 1.00 86.19 303 GLU A O 1
ATOM 2416 N N . ASP A 1 304 ? 23.804 4.374 -16.806 1.00 91.12 304 ASP A N 1
ATOM 2417 C CA . ASP A 1 304 ? 23.938 4.937 -15.462 1.00 91.12 304 ASP A CA 1
ATOM 2418 C C . ASP A 1 304 ? 23.375 6.362 -15.433 1.00 91.12 304 ASP A C 1
ATOM 2420 O O . ASP A 1 304 ? 23.637 7.171 -16.328 1.00 91.12 304 ASP A O 1
ATOM 2424 N N . CYS A 1 305 ? 22.594 6.674 -14.405 1.00 93.62 305 CYS A N 1
ATOM 2425 C CA . CYS A 1 305 ? 21.940 7.970 -14.290 1.00 93.62 305 CYS A CA 1
ATOM 2426 C C . CYS A 1 305 ? 21.940 8.477 -12.851 1.00 93.62 305 CYS A C 1
ATOM 2428 O O . CYS A 1 305 ? 22.083 7.714 -11.894 1.00 93.62 305 CYS A O 1
ATOM 2430 N N . LYS A 1 306 ? 21.779 9.791 -12.707 1.00 95.81 306 LYS A N 1
ATOM 2431 C CA . LYS A 1 306 ? 21.673 10.474 -11.420 1.00 95.81 306 LYS A CA 1
ATOM 2432 C C . LYS A 1 306 ? 20.294 11.095 -11.295 1.00 95.81 306 LYS A C 1
ATOM 2434 O O . LYS A 1 306 ? 19.880 11.841 -12.184 1.00 95.81 306 LYS A O 1
ATOM 2439 N N . ILE A 1 307 ? 19.605 10.814 -10.197 1.00 95.19 307 ILE A N 1
ATOM 2440 C CA . ILE A 1 307 ? 18.248 11.299 -9.939 1.00 95.19 307 ILE A CA 1
ATOM 2441 C C . ILE A 1 307 ? 18.161 12.008 -8.586 1.00 95.19 307 ILE A C 1
ATOM 2443 O O . ILE A 1 307 ? 18.882 11.657 -7.655 1.00 95.19 307 ILE A O 1
ATOM 2447 N N . ALA A 1 308 ? 17.255 12.977 -8.466 1.00 91.38 308 ALA A N 1
ATOM 2448 C CA . ALA A 1 308 ? 16.836 13.553 -7.191 1.00 91.38 308 ALA A CA 1
ATOM 2449 C C . ALA A 1 308 ? 15.437 13.063 -6.805 1.00 91.38 308 ALA A C 1
ATOM 2451 O O . ALA A 1 308 ? 14.533 12.999 -7.649 1.00 91.38 308 ALA A O 1
ATOM 2452 N N . LEU A 1 309 ? 15.278 12.759 -5.517 1.00 86.12 309 LEU A N 1
ATOM 2453 C CA . LEU A 1 309 ? 13.993 12.521 -4.867 1.00 86.12 309 LEU A CA 1
ATOM 2454 C C . LEU A 1 309 ? 13.608 13.767 -4.065 1.00 86.12 309 LEU A C 1
ATOM 2456 O O . LEU A 1 309 ? 14.411 14.259 -3.274 1.00 86.12 309 LEU A O 1
ATOM 2460 N N . ASP A 1 310 ? 12.386 14.257 -4.258 1.00 69.19 310 ASP A N 1
ATOM 2461 C CA . ASP A 1 310 ? 11.833 15.360 -3.471 1.00 69.19 310 ASP A CA 1
ATOM 2462 C C . ASP A 1 310 ? 10.892 14.766 -2.416 1.00 69.19 310 ASP A C 1
ATOM 2464 O O . ASP A 1 310 ? 9.866 14.176 -2.758 1.00 69.19 310 ASP A O 1
ATOM 2468 N N . ARG A 1 311 ? 11.291 14.820 -1.140 1.00 58.53 311 ARG A N 1
ATOM 2469 C CA . ARG A 1 311 ? 10.623 14.106 -0.036 1.00 58.53 311 ARG A CA 1
ATOM 2470 C C . ARG A 1 311 ? 9.726 14.998 0.825 1.00 58.53 311 ARG A C 1
ATOM 2472 O O . ARG A 1 311 ? 9.445 14.648 1.966 1.00 58.53 311 ARG A O 1
ATOM 2479 N N . ASN A 1 312 ? 9.255 16.118 0.279 1.00 45.88 312 ASN A N 1
ATOM 2480 C CA . ASN A 1 312 ? 8.483 17.105 1.043 1.00 45.88 312 ASN A CA 1
ATOM 2481 C C . ASN A 1 312 ? 7.133 16.589 1.580 1.00 45.88 312 ASN A C 1
ATOM 2483 O O . ASN A 1 312 ? 6.538 17.261 2.409 1.00 45.88 312 ASN A O 1
ATOM 2487 N N . ASP A 1 313 ? 6.656 15.412 1.160 1.00 46.97 313 ASP A N 1
ATOM 2488 C CA . ASP A 1 313 ? 5.349 14.904 1.596 1.00 46.97 313 ASP A CA 1
ATOM 2489 C C . ASP A 1 313 ? 5.405 13.975 2.827 1.00 46.97 313 ASP A C 1
ATOM 2491 O O . ASP A 1 313 ? 4.387 13.825 3.485 1.00 46.97 313 ASP A O 1
ATOM 2495 N N . GLU A 1 314 ? 6.523 13.310 3.163 1.00 45.84 314 GLU A N 1
ATOM 2496 C CA . GLU A 1 314 ? 6.471 12.129 4.062 1.00 45.84 314 GLU A CA 1
ATOM 2497 C C . GLU A 1 314 ? 6.983 12.349 5.497 1.00 45.84 314 GLU A C 1
ATOM 2499 O O . GLU A 1 314 ? 6.546 11.636 6.400 1.00 45.84 314 GLU A O 1
ATOM 2504 N N . SER A 1 315 ? 7.884 13.308 5.741 1.00 37.62 315 SER A N 1
ATOM 2505 C CA . SER A 1 315 ? 8.436 13.557 7.088 1.00 37.62 315 SER A CA 1
ATOM 2506 C C . SER A 1 315 ? 7.532 14.389 8.002 1.00 37.62 315 SER A C 1
ATOM 2508 O O . SER A 1 315 ? 7.779 14.423 9.204 1.00 37.62 315 SER A O 1
ATOM 2510 N N . ASP A 1 316 ? 6.495 15.023 7.443 1.00 38.41 316 ASP A N 1
ATOM 2511 C CA . ASP A 1 316 ? 5.653 16.014 8.129 1.00 38.41 316 ASP A CA 1
ATOM 2512 C C . ASP A 1 316 ? 4.203 15.549 8.358 1.00 38.41 316 ASP A C 1
ATOM 2514 O O . ASP A 1 316 ? 3.357 16.346 8.769 1.00 38.41 316 ASP A O 1
ATOM 2518 N N . PHE A 1 317 ? 3.894 14.267 8.108 1.00 42.84 317 PHE A N 1
ATOM 2519 C CA . PHE A 1 317 ? 2.610 13.682 8.511 1.00 42.84 317 PHE A CA 1
ATOM 2520 C C . PHE A 1 317 ? 2.494 13.724 10.036 1.00 42.84 317 PHE A C 1
ATOM 2522 O O . PHE A 1 317 ? 3.210 13.011 10.741 1.00 42.84 317 PHE A O 1
ATOM 2529 N N . GLU A 1 318 ? 1.557 14.524 10.547 1.00 44.16 318 GLU A N 1
ATOM 2530 C CA . GLU A 1 318 ? 1.079 14.364 11.913 1.00 44.16 318 GLU A CA 1
ATOM 2531 C C . GLU A 1 318 ? 0.219 13.105 11.938 1.00 44.16 318 GLU A C 1
ATOM 2533 O O . GLU A 1 318 ? -0.952 13.077 11.552 1.00 44.16 318 GLU A O 1
ATOM 2538 N N . ILE A 1 319 ? 0.853 12.007 12.335 1.00 51.00 319 ILE A N 1
ATOM 2539 C CA . ILE A 1 319 ? 0.174 10.737 12.498 1.00 51.00 319 ILE A CA 1
ATOM 2540 C C . ILE A 1 319 ? -0.630 10.810 13.793 1.00 51.00 319 ILE A C 1
ATOM 2542 O O . ILE A 1 319 ? -0.096 10.623 14.885 1.00 51.00 319 ILE A O 1
ATOM 2546 N N . VAL A 1 320 ? -1.925 11.081 13.653 1.00 47.19 320 VAL A N 1
ATOM 2547 C CA . VAL A 1 320 ? -2.880 11.074 14.761 1.00 47.19 320 VAL A CA 1
ATOM 2548 C C . VAL A 1 320 ? -3.000 9.645 15.297 1.00 47.19 320 VAL A C 1
ATOM 2550 O O . VAL A 1 320 ? -3.643 8.787 14.693 1.00 47.19 320 VAL A O 1
ATOM 2553 N N . SER A 1 321 ? -2.353 9.383 16.430 1.00 50.44 321 SER A N 1
ATOM 2554 C CA . SER A 1 321 ? -2.438 8.121 17.177 1.00 50.44 321 SER A CA 1
ATOM 2555 C C . SER A 1 321 ? -3.189 8.278 18.502 1.00 50.44 321 SER A C 1
ATOM 2557 O O . SER A 1 321 ? -3.027 7.449 19.398 1.00 50.44 321 SER A O 1
ATOM 2559 N N . ASP A 1 322 ? -3.975 9.348 18.643 1.00 49.22 322 ASP A N 1
ATOM 2560 C CA . ASP A 1 322 ? -4.583 9.716 19.916 1.00 49.22 322 ASP A CA 1
ATOM 2561 C C . ASP A 1 322 ? -5.553 8.634 20.407 1.00 49.22 322 ASP A C 1
ATOM 2563 O O . ASP A 1 322 ? -6.535 8.246 19.764 1.00 49.22 322 ASP A O 1
ATOM 2567 N N . TYR A 1 323 ? -5.217 8.124 21.588 1.00 46.97 323 TYR A N 1
ATOM 2568 C CA . TYR A 1 323 ? -5.971 7.156 22.364 1.00 46.97 323 TYR A CA 1
ATOM 2569 C C . TYR A 1 323 ? -6.463 7.853 23.632 1.00 46.97 323 TYR A C 1
ATOM 2571 O O . TYR A 1 323 ? -5.696 8.536 24.305 1.00 46.97 323 TYR A O 1
ATOM 2579 N N . SER A 1 324 ? -7.727 7.655 24.010 1.00 41.47 324 SER A N 1
ATOM 2580 C CA . SER A 1 324 ? -8.347 8.322 25.165 1.00 41.47 324 SER A CA 1
ATOM 2581 C C . SER A 1 324 ? -7.920 7.765 26.539 1.00 41.47 324 SER A C 1
ATOM 2583 O O . SER A 1 324 ? -8.618 7.968 27.536 1.00 41.47 324 SER A O 1
ATOM 2585 N N . GLY A 1 325 ? -6.821 7.009 26.620 1.00 45.16 325 GLY A N 1
ATOM 2586 C CA . GLY A 1 325 ? -6.298 6.463 27.875 1.00 45.16 325 GLY A CA 1
ATOM 2587 C C . GLY A 1 325 ? -5.388 7.433 28.622 1.00 45.16 325 GLY A C 1
ATOM 2588 O O . GLY A 1 325 ? -4.776 8.314 28.030 1.00 45.16 325 GLY A O 1
ATOM 2589 N N . LYS A 1 326 ? -5.272 7.252 29.943 1.00 41.62 326 LYS A N 1
ATOM 2590 C CA . LYS A 1 326 ? -4.341 8.028 30.774 1.00 41.62 326 LYS A CA 1
ATOM 2591 C C . LYS A 1 326 ? -2.899 7.768 30.327 1.00 41.62 326 LYS A C 1
ATOM 2593 O O . LYS A 1 326 ? -2.423 6.638 30.416 1.00 41.62 326 LYS A O 1
ATOM 2598 N N . GLN A 1 327 ? -2.234 8.817 29.858 1.00 47.78 327 GLN A N 1
ATOM 2599 C CA . GLN A 1 327 ? -0.799 8.846 29.588 1.00 47.78 327 GLN A CA 1
ATOM 2600 C C . GLN A 1 327 ? -0.083 9.224 30.893 1.00 47.78 327 GLN A C 1
ATOM 2602 O O . GLN A 1 327 ? -0.526 10.140 31.590 1.00 47.78 327 GLN A O 1
ATOM 2607 N N . SER A 1 328 ? 0.983 8.514 31.275 1.00 44.03 328 SER A N 1
ATOM 2608 C CA . SER A 1 328 ? 1.717 8.867 32.495 1.00 44.03 328 SER A CA 1
ATOM 2609 C C . SER A 1 328 ? 2.635 10.071 32.237 1.00 44.03 328 SER A C 1
ATOM 2611 O O . SER A 1 328 ? 3.601 9.952 31.487 1.00 44.03 328 SER A O 1
ATOM 2613 N N . ASP A 1 329 ? 2.395 11.202 32.907 1.00 40.22 329 ASP A N 1
ATOM 2614 C CA . ASP A 1 329 ? 3.212 12.433 32.814 1.00 40.22 329 ASP A CA 1
ATOM 2615 C C . ASP A 1 329 ? 4.634 12.307 33.410 1.00 40.22 329 ASP A C 1
ATOM 2617 O O . ASP A 1 329 ? 5.424 13.252 33.406 1.00 40.22 329 ASP A O 1
ATOM 2621 N N . SER A 1 330 ? 4.997 11.141 33.949 1.00 41.34 330 SER A N 1
ATOM 2622 C CA . SER A 1 330 ? 6.294 10.884 34.572 1.00 41.34 330 SER A CA 1
ATOM 2623 C C . SER A 1 330 ? 7.027 9.747 33.855 1.00 41.34 330 SER A C 1
ATOM 2625 O O . SER A 1 330 ? 6.638 8.590 33.987 1.00 41.34 330 SER A O 1
ATOM 2627 N N . GLY A 1 331 ? 8.122 10.057 33.154 1.00 44.31 331 GLY A N 1
ATOM 2628 C CA . GLY A 1 331 ? 8.978 9.105 32.423 1.00 44.31 331 GLY A CA 1
ATOM 2629 C C . GLY A 1 331 ? 9.765 8.090 33.271 1.00 44.31 331 GLY A C 1
ATOM 2630 O O . GLY A 1 331 ? 10.883 7.734 32.916 1.00 44.31 331 GLY A O 1
ATOM 2631 N N . ALA A 1 332 ? 9.214 7.619 34.389 1.00 51.09 332 ALA A N 1
ATOM 2632 C CA . ALA A 1 332 ? 9.723 6.465 35.121 1.00 51.09 332 ALA A CA 1
ATOM 2633 C C . ALA A 1 332 ? 8.537 5.603 35.570 1.00 51.09 332 ALA A C 1
ATOM 2635 O O . ALA A 1 332 ? 7.995 5.779 36.662 1.00 51.09 332 ALA A O 1
ATOM 2636 N N . SER A 1 333 ? 8.116 4.685 34.702 1.00 62.06 333 SER A N 1
ATOM 2637 C CA . SER A 1 333 ? 7.197 3.620 35.092 1.00 62.06 333 SER A CA 1
ATOM 2638 C C . SER A 1 333 ? 7.939 2.632 36.012 1.00 62.06 333 SER A C 1
ATOM 2640 O O . SER A 1 333 ? 9.081 2.257 35.750 1.00 62.06 333 SER A O 1
ATOM 2642 N N . ASN A 1 334 ? 7.288 2.212 37.103 1.00 78.94 334 ASN A N 1
ATOM 2643 C CA . ASN A 1 334 ? 7.776 1.141 37.986 1.00 78.94 334 ASN A CA 1
ATOM 2644 C C . ASN A 1 334 ? 7.396 -0.261 37.467 1.00 78.94 334 ASN A C 1
ATOM 2646 O O . ASN A 1 334 ? 7.514 -1.241 38.209 1.00 78.94 334 ASN A O 1
ATOM 2650 N N . ASP A 1 335 ? 6.890 -0.364 36.235 1.00 87.25 335 ASP A N 1
ATOM 2651 C CA . ASP A 1 335 ? 6.517 -1.636 35.631 1.00 87.25 335 ASP A CA 1
ATOM 2652 C C . ASP A 1 335 ? 7.761 -2.491 35.381 1.00 87.25 335 ASP A C 1
ATOM 2654 O O . ASP A 1 335 ? 8.792 -2.039 34.878 1.00 87.25 335 ASP A O 1
ATOM 2658 N N . THR A 1 336 ? 7.661 -3.765 35.742 1.00 89.81 336 THR A N 1
ATOM 2659 C CA . THR A 1 336 ? 8.728 -4.743 35.505 1.00 89.81 336 THR A CA 1
ATOM 2660 C C . THR A 1 336 ? 8.497 -5.548 34.232 1.00 89.81 336 THR A C 1
ATOM 2662 O O . THR A 1 336 ? 9.448 -6.143 33.722 1.00 89.81 336 THR A O 1
ATOM 2665 N N . ALA A 1 337 ? 7.266 -5.521 33.715 1.00 94.31 337 ALA A N 1
ATOM 2666 C CA . ALA A 1 337 ? 6.801 -6.246 32.544 1.00 94.31 337 ALA A CA 1
ATOM 2667 C C . ALA A 1 337 ? 5.937 -5.344 31.657 1.00 94.31 337 ALA A C 1
ATOM 2669 O O . ALA A 1 337 ? 5.165 -4.519 32.155 1.00 94.31 337 ALA A O 1
ATOM 2670 N N . PHE A 1 338 ? 6.046 -5.533 30.345 1.00 97.19 338 PHE A N 1
ATOM 2671 C CA . PHE A 1 338 ? 5.391 -4.702 29.345 1.00 97.19 338 PHE A CA 1
ATOM 2672 C C . PHE A 1 338 ? 4.742 -5.534 28.243 1.00 97.19 338 PHE A C 1
ATOM 2674 O O . PHE A 1 338 ? 5.147 -6.662 27.962 1.00 97.19 338 PHE A O 1
ATOM 2681 N N . GLY A 1 339 ? 3.755 -4.941 27.584 1.00 97.81 339 GLY A N 1
ATOM 2682 C CA . GLY A 1 339 ? 3.187 -5.428 26.333 1.00 97.81 339 GLY A CA 1
ATOM 2683 C C . GLY A 1 339 ? 3.336 -4.380 25.244 1.00 97.81 339 GLY A C 1
ATOM 2684 O O . GLY A 1 339 ? 3.483 -3.194 25.542 1.00 97.81 339 GLY A O 1
ATOM 2685 N N . ILE A 1 340 ? 3.285 -4.807 23.986 1.00 98.38 340 ILE A N 1
ATOM 2686 C CA . ILE A 1 340 ? 3.212 -3.893 22.842 1.00 98.38 340 ILE A CA 1
ATOM 2687 C C . ILE A 1 340 ? 1.905 -4.158 22.103 1.00 98.38 340 ILE A C 1
ATOM 2689 O O . ILE A 1 340 ? 1.722 -5.231 21.532 1.00 98.38 340 ILE A O 1
ATOM 2693 N N . ALA A 1 341 ? 1.000 -3.185 22.109 1.00 98.38 341 ALA A N 1
ATOM 2694 C CA . ALA A 1 341 ? -0.194 -3.207 21.274 1.00 98.38 341 ALA A CA 1
ATOM 2695 C C . ALA A 1 341 ? 0.112 -2.516 19.947 1.00 98.38 341 ALA A C 1
ATOM 2697 O O . ALA A 1 341 ? 0.770 -1.477 19.933 1.00 98.38 341 ALA A O 1
ATOM 2698 N N . ILE A 1 342 ? -0.350 -3.091 18.844 1.00 98.25 342 ILE A N 1
ATOM 2699 C CA . ILE A 1 342 ? -0.071 -2.624 17.491 1.00 98.25 342 ILE A CA 1
ATOM 2700 C C . ILE A 1 342 ? -1.376 -2.578 16.706 1.00 98.25 342 ILE A C 1
ATOM 2702 O O . ILE A 1 342 ? -2.125 -3.552 16.692 1.00 98.25 342 ILE A O 1
ATOM 2706 N N . ASP A 1 343 ? -1.604 -1.473 16.013 1.00 96.50 343 ASP A N 1
ATOM 2707 C CA . ASP A 1 343 ? -2.627 -1.329 14.989 1.00 96.50 343 ASP A CA 1
ATOM 2708 C C . ASP A 1 343 ? -1.954 -1.213 13.616 1.00 96.50 343 ASP A C 1
ATOM 2710 O O . ASP A 1 343 ? -1.129 -0.323 13.392 1.00 96.50 343 ASP A O 1
ATOM 2714 N N . ILE A 1 344 ? -2.269 -2.137 12.707 1.00 95.56 344 ILE A N 1
ATOM 2715 C CA . ILE A 1 344 ? -1.771 -2.112 11.329 1.00 95.56 344 ILE A CA 1
ATOM 2716 C C . ILE A 1 344 ? -2.898 -1.656 10.408 1.00 95.56 344 ILE A C 1
ATOM 2718 O O . ILE A 1 344 ? -3.644 -2.465 9.847 1.00 95.56 344 ILE A O 1
ATOM 2722 N N . GLY A 1 345 ? -2.960 -0.347 10.203 1.00 90.19 345 GLY A N 1
ATOM 2723 C CA . GLY A 1 345 ? -3.787 0.265 9.182 1.00 90.19 345 GLY A CA 1
ATOM 2724 C C . GLY A 1 345 ? -3.155 0.186 7.790 1.00 90.19 345 GLY A C 1
ATOM 2725 O O . GLY A 1 345 ? -1.960 -0.074 7.594 1.00 90.19 345 GLY A O 1
ATOM 2726 N N . THR A 1 346 ? -3.976 0.458 6.777 1.00 85.88 346 THR A N 1
ATOM 2727 C CA . THR A 1 346 ? -3.515 0.519 5.384 1.00 85.88 346 THR A CA 1
ATOM 2728 C C . THR A 1 346 ? -2.547 1.687 5.186 1.00 85.88 346 THR A C 1
ATOM 2730 O O . THR A 1 346 ? -1.501 1.504 4.567 1.00 85.88 346 THR A O 1
ATOM 2733 N N . THR A 1 347 ? -2.831 2.864 5.746 1.00 80.31 347 THR A N 1
ATOM 2734 C CA . THR A 1 347 ? -1.969 4.054 5.614 1.00 80.31 347 THR A CA 1
ATOM 2735 C C . THR A 1 347 ? -0.971 4.193 6.766 1.00 80.31 347 THR A C 1
ATOM 2737 O O . THR A 1 347 ? 0.179 4.564 6.530 1.00 80.31 347 THR A O 1
ATOM 2740 N N . THR A 1 348 ? -1.377 3.827 7.980 1.00 83.94 348 THR A N 1
ATOM 2741 C CA . THR A 1 348 ? -0.659 4.116 9.228 1.00 83.94 348 THR A CA 1
ATOM 2742 C C . THR A 1 348 ? -0.461 2.847 10.046 1.00 83.94 348 THR A C 1
ATOM 2744 O O . THR A 1 348 ? -1.348 2.003 10.094 1.00 83.94 348 THR A O 1
ATOM 2747 N N . ILE A 1 349 ? 0.682 2.730 10.718 1.00 91.25 349 ILE A N 1
ATOM 2748 C CA . ILE A 1 349 ? 0.957 1.712 11.732 1.00 91.25 349 ILE A CA 1
ATOM 2749 C C . ILE A 1 349 ? 1.192 2.433 13.062 1.00 91.25 349 ILE A C 1
ATOM 2751 O O . ILE A 1 349 ? 2.048 3.316 13.134 1.00 91.25 349 ILE A O 1
ATOM 2755 N N . ALA A 1 350 ? 0.451 2.063 14.105 1.00 91.06 350 ALA A N 1
ATOM 2756 C CA . ALA A 1 350 ? 0.564 2.647 15.442 1.00 91.06 350 ALA A CA 1
ATOM 2757 C C . ALA A 1 350 ? 0.922 1.575 16.476 1.00 91.06 350 ALA A C 1
ATOM 2759 O O . ALA A 1 350 ? 0.408 0.462 16.430 1.00 91.06 350 ALA A O 1
ATOM 2760 N N . LEU A 1 351 ? 1.832 1.898 17.391 1.00 95.88 351 LEU A N 1
ATOM 2761 C CA . LEU A 1 351 ? 2.337 1.017 18.436 1.00 95.88 351 LEU A CA 1
ATOM 2762 C C . LEU A 1 351 ? 2.243 1.731 19.788 1.00 95.88 351 LEU A C 1
ATOM 2764 O O . LEU A 1 351 ? 2.709 2.858 19.923 1.00 95.88 351 LEU A O 1
ATOM 2768 N N . ASN A 1 352 ? 1.727 1.044 20.804 1.00 95.75 352 ASN A N 1
ATOM 2769 C CA . ASN A 1 352 ? 1.752 1.490 22.194 1.00 95.75 352 ASN A CA 1
ATOM 2770 C C . ASN A 1 352 ? 2.513 0.485 23.053 1.00 95.75 352 ASN A C 1
ATOM 2772 O O . ASN A 1 352 ? 2.239 -0.712 22.998 1.00 95.75 352 ASN A O 1
ATOM 2776 N N . LEU A 1 353 ? 3.430 0.980 23.881 1.00 96.88 353 LEU A N 1
ATOM 2777 C CA . LEU A 1 353 ? 4.019 0.238 24.988 1.00 96.88 353 LEU A CA 1
ATOM 2778 C C . LEU A 1 353 ? 3.112 0.373 26.212 1.00 96.88 353 LEU A C 1
ATOM 2780 O O . LEU A 1 353 ? 2.781 1.487 26.617 1.00 96.88 353 LEU A O 1
ATOM 2784 N N . ILE A 1 354 ? 2.745 -0.751 26.819 1.00 95.69 354 ILE A N 1
ATOM 2785 C CA . ILE A 1 354 ? 1.825 -0.809 27.957 1.00 95.69 354 ILE A CA 1
ATOM 2786 C C . ILE A 1 354 ? 2.528 -1.427 29.154 1.00 95.69 354 ILE A C 1
ATOM 2788 O O . ILE A 1 354 ? 3.099 -2.511 29.039 1.00 95.69 354 ILE A O 1
ATOM 2792 N N . GLY A 1 355 ? 2.450 -0.771 30.308 1.00 95.31 355 GLY A N 1
ATOM 2793 C CA . GLY A 1 355 ? 2.913 -1.340 31.570 1.00 95.31 355 GLY A CA 1
ATOM 2794 C C . GLY A 1 355 ? 1.942 -2.395 32.102 1.00 95.31 355 GLY A C 1
ATOM 2795 O O . GLY A 1 355 ? 0.734 -2.158 32.167 1.00 95.31 355 GLY A O 1
ATOM 2796 N N . LYS A 1 356 ? 2.433 -3.582 32.481 1.00 92.06 356 LYS A N 1
ATOM 2797 C CA . LYS A 1 356 ? 1.566 -4.679 32.948 1.00 92.06 356 LYS A CA 1
ATOM 2798 C C . LYS A 1 356 ? 0.917 -4.377 34.301 1.00 92.06 356 LYS A C 1
ATOM 2800 O O . LYS A 1 356 ? -0.244 -4.732 34.512 1.00 92.06 356 LYS A O 1
ATOM 2805 N N . GLN A 1 357 ? 1.653 -3.758 35.224 1.00 92.12 357 GLN A N 1
ATOM 2806 C CA . GLN A 1 357 ? 1.176 -3.453 36.572 1.00 92.12 357 GLN A CA 1
ATOM 2807 C C . GLN A 1 357 ? 0.383 -2.144 36.610 1.00 92.12 357 GLN A C 1
ATOM 2809 O O . GLN A 1 357 ? -0.682 -2.102 37.228 1.00 92.12 357 GLN A O 1
ATOM 2814 N N . SER A 1 358 ? 0.875 -1.098 35.943 1.00 90.88 358 SER A N 1
ATOM 2815 C CA . SER A 1 358 ? 0.193 0.196 35.829 1.00 90.88 358 SER A CA 1
ATOM 2816 C C . SER A 1 358 ? -1.071 0.106 34.981 1.00 90.88 358 SER A C 1
ATOM 2818 O O . SER A 1 358 ? -2.051 0.781 35.288 1.00 90.88 358 SER A O 1
ATOM 2820 N N . LYS A 1 359 ? -1.071 -0.763 33.958 1.00 91.38 359 LYS A N 1
ATOM 2821 C CA . LYS A 1 359 ? -2.111 -0.851 32.919 1.00 91.38 359 LYS A CA 1
ATOM 2822 C C . LYS A 1 359 ? -2.242 0.444 32.108 1.00 91.38 359 LYS A C 1
ATOM 2824 O O . LYS A 1 359 ? -3.286 0.694 31.509 1.00 91.38 359 LYS A O 1
ATOM 2829 N N . GLU A 1 360 ? -1.190 1.258 32.096 1.00 89.62 360 GLU A N 1
ATOM 2830 C CA . GLU A 1 360 ? -1.140 2.549 31.413 1.00 89.62 360 GLU A CA 1
ATOM 2831 C C . GLU A 1 360 ? -0.238 2.484 30.178 1.00 89.62 360 GLU A C 1
ATOM 2833 O O . GLU A 1 360 ? 0.660 1.640 30.072 1.00 89.62 360 GLU A O 1
ATOM 2838 N N . VAL A 1 361 ? -0.497 3.382 29.225 1.00 90.44 361 VAL A N 1
ATOM 2839 C CA . VAL A 1 361 ? 0.359 3.559 28.050 1.00 90.44 361 VAL A CA 1
ATOM 2840 C C . VAL A 1 361 ? 1.590 4.354 28.476 1.00 90.44 361 VAL A C 1
ATOM 2842 O O . VAL A 1 361 ? 1.480 5.487 28.943 1.00 90.44 361 VAL A O 1
ATOM 2845 N N . VAL A 1 362 ? 2.759 3.740 28.311 1.00 91.38 362 VAL A N 1
ATOM 2846 C CA . VAL A 1 362 ? 4.063 4.291 28.710 1.00 91.38 362 VAL A CA 1
ATOM 2847 C C . VAL A 1 362 ? 4.694 5.081 27.569 1.00 91.38 362 VAL A C 1
ATOM 2849 O O . VAL A 1 362 ? 5.337 6.102 27.797 1.00 91.38 362 VAL A O 1
ATOM 2852 N N . TYR A 1 363 ? 4.527 4.602 26.338 1.00 90.00 363 TYR A N 1
ATOM 2853 C CA . TYR A 1 363 ? 5.091 5.226 25.148 1.00 90.00 363 TYR A CA 1
ATOM 2854 C C . TYR A 1 363 ? 4.245 4.886 23.923 1.00 90.00 363 TYR A C 1
ATOM 2856 O O . TYR A 1 363 ? 3.730 3.773 23.821 1.00 90.00 363 TYR A O 1
ATOM 2864 N N . SER A 1 364 ? 4.146 5.824 22.986 1.00 88.19 364 SER A N 1
ATOM 2865 C CA . SER A 1 364 ? 3.414 5.677 21.728 1.00 88.19 364 SER A CA 1
ATOM 2866 C C . SER A 1 364 ? 4.346 5.989 20.566 1.00 88.19 364 SER A C 1
ATOM 2868 O O . SER A 1 364 ? 5.076 6.976 20.601 1.00 88.19 364 SER A O 1
ATOM 2870 N N . PHE A 1 365 ? 4.316 5.154 19.536 1.00 87.19 365 PHE A N 1
ATOM 2871 C CA . PHE A 1 365 ? 5.069 5.332 18.302 1.00 87.19 365 PHE A CA 1
ATOM 2872 C C . PHE A 1 365 ? 4.141 5.114 17.113 1.00 87.19 365 PHE A C 1
ATOM 2874 O O . PHE A 1 365 ? 3.333 4.188 17.115 1.00 87.19 365 PHE A O 1
ATOM 2881 N N . SER A 1 366 ? 4.277 5.915 16.067 1.00 84.81 366 SER A N 1
ATOM 2882 C CA . SER A 1 366 ? 3.475 5.761 14.862 1.00 84.81 366 SER A CA 1
ATOM 2883 C C . SER A 1 366 ? 4.310 6.038 13.614 1.00 84.81 366 SER A C 1
ATOM 2885 O O . SER A 1 366 ? 5.288 6.785 13.636 1.00 84.81 366 SER A O 1
ATOM 2887 N N . THR A 1 367 ? 3.984 5.355 12.519 1.00 81.94 367 THR A N 1
ATOM 2888 C CA . THR A 1 367 ? 4.703 5.485 11.250 1.00 81.94 367 THR A CA 1
ATOM 2889 C C . THR A 1 367 ? 3.786 5.213 10.063 1.00 81.94 367 THR A C 1
ATOM 2891 O O . THR A 1 367 ? 2.732 4.592 10.200 1.00 81.94 367 THR A O 1
ATOM 2894 N N . ILE A 1 368 ? 4.178 5.684 8.882 1.00 82.12 368 ILE A N 1
ATOM 2895 C CA . ILE A 1 368 ? 3.462 5.393 7.639 1.00 82.12 368 ILE A CA 1
ATOM 2896 C C . ILE A 1 368 ? 3.730 3.938 7.253 1.00 82.12 368 ILE A C 1
ATOM 2898 O O . ILE A 1 368 ? 4.872 3.480 7.268 1.00 82.12 368 ILE A O 1
ATOM 2902 N N . ASN A 1 369 ? 2.683 3.225 6.844 1.00 86.50 369 ASN A N 1
ATOM 2903 C CA . ASN A 1 369 ? 2.809 1.882 6.298 1.00 86.50 369 ASN A CA 1
ATOM 2904 C C . ASN A 1 369 ? 3.497 1.944 4.922 1.00 86.50 369 ASN A C 1
ATOM 2906 O O . ASN A 1 369 ? 2.903 2.384 3.927 1.00 86.50 369 ASN A O 1
ATOM 2910 N N . LYS A 1 370 ? 4.745 1.474 4.826 1.00 87.00 370 LYS A N 1
ATOM 2911 C CA . LYS A 1 370 ? 5.543 1.590 3.595 1.00 87.00 370 LYS A CA 1
ATOM 2912 C C . LYS A 1 370 ? 5.056 0.700 2.457 1.00 87.00 370 LYS A C 1
ATOM 2914 O O . LYS A 1 370 ? 5.427 0.931 1.299 1.00 87.00 370 LYS A O 1
ATOM 2919 N N . GLN A 1 371 ? 4.125 -0.219 2.733 1.00 87.44 371 GLN A N 1
ATOM 2920 C CA . GLN A 1 371 ? 3.416 -0.970 1.698 1.00 87.44 371 GLN A CA 1
ATOM 2921 C C . GLN A 1 371 ? 2.655 -0.062 0.713 1.00 87.44 371 GLN A C 1
ATOM 2923 O O . GLN A 1 371 ? 2.314 -0.507 -0.384 1.00 87.44 371 GLN A O 1
ATOM 2928 N N . ARG A 1 372 ? 2.455 1.228 1.035 1.00 81.81 372 ARG A N 1
ATOM 2929 C CA . ARG A 1 372 ? 1.977 2.255 0.087 1.00 81.81 372 ARG A CA 1
ATOM 2930 C C . ARG A 1 372 ? 2.801 2.348 -1.200 1.00 81.81 372 ARG A C 1
ATOM 2932 O O . ARG A 1 372 ? 2.263 2.749 -2.229 1.00 81.81 372 ARG A O 1
ATOM 2939 N N . SER A 1 373 ? 4.063 1.921 -1.174 1.00 76.62 373 SER A N 1
ATOM 2940 C CA . SER A 1 373 ? 4.915 1.847 -2.373 1.00 76.62 373 SER A CA 1
ATOM 2941 C C . SER A 1 373 ? 4.457 0.783 -3.380 1.00 76.62 373 SER A C 1
ATOM 2943 O O . SER A 1 373 ? 4.837 0.832 -4.546 1.00 76.62 373 SER A O 1
ATOM 2945 N N . PHE A 1 374 ? 3.620 -0.164 -2.954 1.00 80.06 374 PHE A N 1
ATOM 2946 C CA . PHE A 1 374 ? 3.055 -1.218 -3.802 1.00 80.06 374 PHE A CA 1
ATOM 2947 C C . PHE A 1 374 ? 1.586 -0.956 -4.163 1.00 80.06 374 PHE A C 1
ATOM 2949 O O . PHE A 1 374 ? 1.074 -1.536 -5.117 1.00 80.06 374 PHE A O 1
ATOM 2956 N N . GLY A 1 375 ? 0.906 -0.072 -3.429 1.00 74.06 375 GLY A N 1
ATOM 2957 C CA . GLY A 1 375 ? -0.489 0.283 -3.670 1.00 74.06 375 GLY A CA 1
ATOM 2958 C C . GLY A 1 375 ? -1.067 1.185 -2.580 1.00 74.06 375 GLY A C 1
ATOM 2959 O O . GLY A 1 375 ? -0.757 1.022 -1.396 1.00 74.06 375 GLY A O 1
ATOM 2960 N N . ALA A 1 376 ? -1.911 2.139 -2.979 1.00 68.75 376 ALA A N 1
ATOM 2961 C CA . ALA A 1 376 ? -2.543 3.093 -2.066 1.00 68.75 376 ALA A CA 1
ATOM 2962 C C . ALA A 1 376 ? -3.540 2.465 -1.097 1.00 68.75 376 ALA A C 1
ATOM 2964 O O . ALA A 1 376 ? -3.706 2.970 0.007 1.00 68.75 376 ALA A O 1
ATOM 2965 N N . ASP A 1 377 ? -4.184 1.387 -1.525 1.00 75.81 377 ASP A N 1
ATOM 2966 C CA . ASP A 1 377 ? -5.311 0.765 -0.848 1.00 75.81 377 ASP A CA 1
ATOM 2967 C C . ASP A 1 377 ? -5.123 -0.756 -0.747 1.00 75.81 377 ASP A C 1
ATOM 2969 O O . ASP A 1 377 ? -4.151 -1.346 -1.231 1.00 75.81 377 ASP A O 1
ATOM 2973 N N . VAL A 1 378 ? -6.084 -1.401 -0.097 1.00 85.94 378 VAL A N 1
ATOM 2974 C CA . VAL A 1 378 ? -6.110 -2.848 0.114 1.00 85.94 378 VAL A CA 1
ATOM 2975 C C . VAL A 1 378 ? -6.123 -3.622 -1.213 1.00 85.94 378 VAL A C 1
ATOM 2977 O O . VAL A 1 378 ? -5.368 -4.581 -1.374 1.00 85.94 378 VAL A O 1
ATOM 2980 N N . ILE A 1 379 ? -6.919 -3.190 -2.195 1.00 84.69 379 ILE A N 1
ATOM 2981 C CA . ILE A 1 379 ? -7.108 -3.898 -3.472 1.00 84.69 379 ILE A CA 1
ATOM 2982 C C . ILE A 1 379 ? -5.843 -3.856 -4.333 1.00 84.69 379 ILE A C 1
ATOM 2984 O O . ILE A 1 379 ? -5.417 -4.871 -4.883 1.00 84.69 379 ILE A O 1
ATOM 2988 N N . SER A 1 380 ? -5.205 -2.694 -4.433 1.00 82.69 380 SER A N 1
ATOM 2989 C CA . SER A 1 380 ? -3.950 -2.520 -5.166 1.00 82.69 380 SER A CA 1
ATOM 2990 C C . SER A 1 380 ? -2.807 -3.329 -4.551 1.00 82.69 380 SER A C 1
ATOM 2992 O O . SER A 1 380 ? -2.004 -3.892 -5.294 1.00 82.69 380 SER A O 1
ATOM 2994 N N . ARG A 1 381 ? -2.772 -3.485 -3.222 1.00 89.62 381 ARG A N 1
ATOM 2995 C CA . ARG A 1 381 ? -1.804 -4.365 -2.543 1.00 89.62 381 ARG A CA 1
ATOM 2996 C C . ARG A 1 381 ? -2.098 -5.846 -2.740 1.00 89.62 381 ARG A C 1
ATOM 2998 O O . ARG A 1 381 ? -1.158 -6.612 -2.940 1.00 89.62 381 ARG A O 1
ATOM 3005 N N . ILE A 1 382 ? -3.370 -6.251 -2.730 1.00 90.50 382 ILE A N 1
ATOM 3006 C CA . ILE A 1 382 ? -3.778 -7.613 -3.108 1.00 90.50 382 ILE A CA 1
ATOM 3007 C C . ILE A 1 382 ? -3.281 -7.917 -4.521 1.00 90.50 382 ILE A C 1
ATOM 3009 O O . ILE A 1 382 ? -2.631 -8.938 -4.737 1.00 90.50 382 ILE A O 1
ATOM 3013 N N . GLN A 1 383 ? -3.510 -6.999 -5.463 1.00 88.75 383 GLN A N 1
ATOM 3014 C CA . GLN A 1 383 ? -3.051 -7.154 -6.838 1.00 88.75 383 GLN A CA 1
ATOM 3015 C C . GLN A 1 383 ? -1.523 -7.259 -6.918 1.00 88.75 383 GLN A C 1
ATOM 3017 O O . GLN A 1 383 ? -1.023 -8.195 -7.527 1.00 88.75 383 GLN A O 1
ATOM 3022 N N . ALA A 1 384 ? -0.776 -6.371 -6.255 1.00 87.44 384 ALA A N 1
ATOM 3023 C CA . ALA A 1 384 ? 0.687 -6.438 -6.234 1.00 87.44 384 ALA A CA 1
ATOM 3024 C C . ALA A 1 384 ? 1.204 -7.764 -5.645 1.00 87.44 384 ALA A C 1
ATOM 3026 O O . ALA A 1 384 ? 2.146 -8.356 -6.174 1.00 87.44 384 ALA A O 1
ATOM 3027 N N . SER A 1 385 ? 0.570 -8.258 -4.578 1.00 93.38 385 SER A N 1
ATOM 3028 C CA . SER A 1 385 ? 0.870 -9.565 -3.984 1.00 93.38 385 SER A CA 1
ATOM 3029 C C . SER A 1 385 ? 0.676 -10.700 -4.996 1.00 93.38 385 SER A C 1
ATOM 3031 O O . SER A 1 385 ? 1.575 -11.527 -5.171 1.00 93.38 385 SER A O 1
ATOM 3033 N N . ASN A 1 386 ? -0.453 -10.686 -5.714 1.00 90.25 386 ASN A N 1
ATOM 3034 C CA . ASN A 1 386 ? -0.792 -11.664 -6.751 1.00 90.25 386 ASN A CA 1
ATOM 3035 C C . ASN A 1 386 ? 0.130 -11.558 -7.982 1.00 90.25 386 ASN A C 1
ATOM 3037 O O . ASN A 1 386 ? 0.456 -12.571 -8.592 1.00 90.25 386 ASN A O 1
ATOM 3041 N N . ASP A 1 387 ? 0.634 -10.360 -8.286 1.00 88.81 387 ASP A N 1
ATOM 3042 C CA . ASP A 1 387 ? 1.590 -10.084 -9.368 1.00 88.81 387 ASP A CA 1
ATOM 3043 C C . ASP A 1 387 ? 3.053 -10.396 -8.975 1.00 88.81 387 ASP A C 1
ATOM 3045 O O . ASP A 1 387 ? 4.005 -9.958 -9.624 1.00 88.81 387 ASP A O 1
ATOM 3049 N N . GLY A 1 388 ? 3.253 -11.169 -7.903 1.00 87.31 388 GLY A N 1
ATOM 3050 C CA . GLY A 1 388 ? 4.555 -11.700 -7.502 1.00 87.31 388 GLY A CA 1
ATOM 3051 C C . GLY A 1 388 ? 5.297 -10.892 -6.437 1.00 87.31 388 GLY A C 1
ATOM 3052 O O . GLY A 1 388 ? 6.398 -11.292 -6.070 1.00 87.31 388 GLY A O 1
ATOM 3053 N N . LYS A 1 389 ? 4.711 -9.816 -5.887 1.00 89.38 389 LYS A N 1
ATOM 3054 C CA . LYS A 1 389 ? 5.335 -8.978 -4.835 1.00 89.38 389 LYS A CA 1
ATOM 3055 C C . LYS A 1 389 ? 5.000 -9.404 -3.404 1.00 89.38 389 LYS A C 1
ATOM 3057 O O . LYS A 1 389 ? 5.181 -8.633 -2.460 1.00 89.38 389 LYS A O 1
ATOM 3062 N N . LYS A 1 390 ? 4.482 -10.622 -3.212 1.00 93.62 390 LYS A N 1
ATOM 3063 C CA . LYS A 1 390 ? 4.044 -11.117 -1.895 1.00 93.62 390 LYS A CA 1
ATOM 3064 C C . LYS A 1 390 ? 5.151 -11.043 -0.835 1.00 93.62 390 LYS A C 1
ATOM 3066 O O . LYS A 1 390 ? 4.893 -10.631 0.293 1.00 93.62 390 LYS A O 1
ATOM 3071 N N . LYS A 1 391 ? 6.375 -11.463 -1.178 1.00 93.56 391 LYS A N 1
ATOM 3072 C CA . LYS A 1 391 ? 7.497 -11.507 -0.222 1.00 93.56 391 LYS A CA 1
ATOM 3073 C C . LYS A 1 391 ? 7.970 -10.104 0.147 1.00 93.56 391 LYS A C 1
ATOM 3075 O O . LYS A 1 391 ? 8.271 -9.861 1.309 1.00 93.56 391 LYS A O 1
ATOM 3080 N N . GLU A 1 392 ? 7.996 -9.191 -0.814 1.00 91.69 392 GLU A N 1
ATOM 3081 C CA . GLU A 1 392 ? 8.389 -7.798 -0.623 1.00 91.69 392 GLU A CA 1
ATOM 3082 C C . GLU A 1 392 ? 7.372 -7.046 0.243 1.00 91.69 392 GLU A C 1
ATOM 3084 O O . GLU A 1 392 ? 7.759 -6.357 1.184 1.00 91.69 392 GLU A O 1
ATOM 3089 N N . LEU A 1 393 ? 6.071 -7.250 0.007 1.00 93.50 393 LEU A N 1
ATOM 3090 C CA . LEU A 1 393 ? 5.005 -6.714 0.861 1.00 93.50 393 LEU A CA 1
ATOM 3091 C C . LEU A 1 393 ? 5.105 -7.232 2.303 1.00 93.50 393 LEU A C 1
ATOM 3093 O O . LEU A 1 393 ? 4.956 -6.447 3.242 1.00 93.50 393 LEU A O 1
ATOM 3097 N N . GLN A 1 394 ? 5.372 -8.530 2.483 1.00 97.00 394 GLN A N 1
ATOM 3098 C CA . GLN A 1 394 ? 5.567 -9.136 3.804 1.00 97.00 394 GLN A CA 1
ATOM 3099 C C . GLN A 1 394 ? 6.825 -8.599 4.503 1.00 97.00 394 GLN A C 1
ATOM 3101 O O . GLN A 1 394 ? 6.804 -8.315 5.700 1.00 97.00 394 GLN A O 1
ATOM 3106 N N . ALA A 1 395 ? 7.932 -8.466 3.774 1.00 94.56 395 ALA A N 1
ATOM 3107 C CA . ALA A 1 395 ? 9.172 -7.922 4.315 1.00 94.56 395 ALA A CA 1
ATOM 3108 C C . ALA A 1 395 ? 8.997 -6.456 4.738 1.00 94.56 395 ALA A C 1
ATOM 3110 O O . ALA A 1 395 ? 9.406 -6.095 5.838 1.00 94.56 395 ALA A O 1
ATOM 3111 N N . SER A 1 396 ? 8.319 -5.652 3.912 1.00 93.62 396 SER A N 1
ATOM 3112 C CA . SER A 1 396 ? 8.045 -4.236 4.176 1.00 93.62 396 SER A CA 1
ATOM 3113 C C . SER A 1 396 ? 7.296 -4.035 5.499 1.00 93.62 396 SER A C 1
ATOM 3115 O O . SER A 1 396 ? 7.785 -3.315 6.368 1.00 93.62 396 SER A O 1
ATOM 3117 N N . ILE A 1 397 ? 6.179 -4.741 5.715 1.00 96.12 397 ILE A N 1
ATOM 3118 C CA . ILE A 1 397 ? 5.403 -4.605 6.960 1.00 96.12 397 ILE A CA 1
ATOM 3119 C C . ILE A 1 397 ? 6.170 -5.112 8.186 1.00 96.12 397 ILE A C 1
ATOM 3121 O O . ILE A 1 397 ? 6.159 -4.468 9.232 1.00 96.12 397 ILE A O 1
ATOM 3125 N N . ARG A 1 398 ? 6.911 -6.225 8.065 1.00 97.56 398 ARG A N 1
ATOM 3126 C CA . ARG A 1 398 ? 7.761 -6.729 9.156 1.00 97.56 398 ARG A CA 1
ATOM 3127 C C . ARG A 1 398 ? 8.840 -5.720 9.533 1.00 97.56 398 ARG A C 1
ATOM 3129 O O . ARG A 1 398 ? 9.101 -5.522 10.717 1.00 97.56 398 ARG A O 1
ATOM 3136 N N . GLN A 1 399 ? 9.454 -5.080 8.544 1.00 94.88 399 GLN A N 1
ATOM 3137 C CA . GLN A 1 399 ? 10.498 -4.092 8.769 1.00 94.88 399 GLN A CA 1
ATOM 3138 C C . GLN A 1 399 ? 9.958 -2.830 9.450 1.00 94.88 399 GLN A C 1
ATOM 3140 O O . GLN A 1 399 ? 10.622 -2.315 10.353 1.00 94.88 399 GLN A O 1
ATOM 3145 N N . ASP A 1 400 ? 8.765 -2.358 9.080 1.00 92.75 400 ASP A N 1
ATOM 3146 C CA . ASP A 1 400 ? 8.129 -1.206 9.732 1.00 92.75 400 ASP A CA 1
ATOM 3147 C C . ASP A 1 400 ? 7.822 -1.502 11.205 1.00 92.75 400 ASP A C 1
ATOM 3149 O O . ASP A 1 400 ? 8.210 -0.733 12.087 1.00 92.75 400 ASP A O 1
ATOM 3153 N N . LEU A 1 401 ? 7.247 -2.675 11.491 1.00 97.25 401 LEU A N 1
ATOM 3154 C CA . LEU A 1 401 ? 6.978 -3.131 12.858 1.00 97.25 401 LEU A CA 1
ATOM 3155 C C . LEU A 1 401 ? 8.258 -3.268 13.693 1.00 97.25 401 LEU A C 1
ATOM 3157 O O . LEU A 1 401 ? 8.330 -2.765 14.812 1.00 97.25 401 LEU A O 1
ATOM 3161 N N . LEU A 1 402 ? 9.300 -3.907 13.150 1.00 97.31 402 LEU A N 1
ATOM 3162 C CA . LEU A 1 402 ? 10.592 -4.036 13.833 1.00 97.31 402 LEU A CA 1
ATOM 3163 C C . LEU A 1 402 ? 11.258 -2.676 14.065 1.00 97.31 402 LEU A C 1
ATOM 3165 O O . LEU A 1 402 ? 11.947 -2.501 15.067 1.00 97.31 402 LEU A O 1
ATOM 3169 N N . THR A 1 403 ? 11.084 -1.721 13.152 1.00 92.81 403 THR A N 1
ATOM 3170 C CA . THR A 1 403 ? 11.595 -0.354 13.322 1.00 92.81 403 THR A CA 1
ATOM 3171 C C . THR A 1 403 ? 10.895 0.334 14.488 1.00 92.81 403 THR A C 1
ATOM 3173 O O . THR A 1 403 ? 11.579 0.826 15.382 1.00 92.81 403 THR A O 1
ATOM 3176 N N . GLY A 1 404 ? 9.560 0.282 14.541 1.00 92.12 404 GLY A N 1
ATOM 3177 C CA . GLY A 1 404 ? 8.798 0.864 15.646 1.00 92.12 404 GLY A CA 1
ATOM 3178 C C . GLY A 1 404 ? 9.114 0.224 16.998 1.00 92.12 404 GLY A C 1
ATOM 3179 O O . GLY A 1 404 ? 9.351 0.932 17.971 1.00 92.12 404 GLY A O 1
ATOM 3180 N N . ILE A 1 405 ? 9.226 -1.108 17.060 1.00 96.88 405 ILE A N 1
ATOM 3181 C CA . ILE A 1 405 ? 9.598 -1.814 18.300 1.00 96.88 405 ILE A CA 1
ATOM 3182 C C . ILE A 1 405 ? 11.002 -1.408 18.770 1.00 96.88 405 ILE A C 1
ATOM 3184 O O . ILE A 1 405 ? 11.208 -1.174 19.960 1.00 96.88 405 ILE A O 1
ATOM 3188 N N . ARG A 1 406 ? 11.979 -1.300 17.857 1.00 95.56 406 ARG A N 1
ATOM 3189 C CA . ARG A 1 406 ? 13.334 -0.844 18.211 1.00 95.56 406 ARG A CA 1
ATOM 3190 C C . ARG A 1 406 ? 13.337 0.587 18.732 1.00 95.56 406 ARG A C 1
ATOM 3192 O O . ARG A 1 406 ? 14.081 0.859 19.670 1.00 95.56 406 ARG A O 1
ATOM 3199 N N . GLU A 1 407 ? 12.523 1.467 18.155 1.00 91.38 407 GLU A N 1
ATOM 3200 C CA . GLU A 1 407 ? 12.418 2.850 18.622 1.00 91.38 407 GLU A CA 1
ATOM 3201 C C . GLU A 1 407 ? 11.810 2.912 20.024 1.00 91.38 407 GLU A C 1
ATOM 3203 O O . GLU A 1 407 ? 12.398 3.528 20.905 1.00 91.38 407 GLU A O 1
ATOM 3208 N N . ILE A 1 408 ? 10.729 2.167 20.284 1.00 93.00 408 ILE A N 1
ATOM 3209 C CA . ILE A 1 408 ? 10.146 2.043 21.630 1.00 93.00 408 ILE A CA 1
ATOM 3210 C C . ILE A 1 408 ? 11.201 1.588 22.644 1.00 93.00 408 ILE A C 1
ATOM 3212 O O . ILE A 1 408 ? 11.358 2.208 23.694 1.00 93.00 408 ILE A O 1
ATOM 3216 N N . ILE A 1 409 ? 11.950 0.524 22.338 1.00 94.31 409 ILE A N 1
ATOM 3217 C CA . ILE A 1 409 ? 12.995 -0.012 23.226 1.00 94.31 409 ILE A CA 1
ATOM 3218 C C . ILE A 1 409 ? 14.094 1.029 23.472 1.00 94.31 409 ILE A C 1
ATOM 3220 O O . ILE A 1 409 ? 14.545 1.202 24.604 1.00 94.31 409 ILE A O 1
ATOM 3224 N N . LYS A 1 410 ? 14.523 1.731 22.419 1.00 91.50 410 LYS A N 1
ATOM 3225 C CA . LYS A 1 410 ? 15.570 2.754 22.483 1.00 91.50 410 LYS A CA 1
ATOM 3226 C C . LYS A 1 410 ? 15.148 3.955 23.331 1.00 91.50 410 LYS A C 1
ATOM 3228 O O . LYS A 1 410 ? 15.926 4.379 24.179 1.00 91.50 410 LYS A O 1
ATOM 3233 N N . GLU A 1 411 ? 13.942 4.474 23.117 1.00 89.69 411 GLU A N 1
ATOM 3234 C CA . GLU A 1 411 ? 13.455 5.696 23.769 1.00 89.69 411 GLU A CA 1
ATOM 3235 C C . GLU A 1 411 ? 13.023 5.461 25.220 1.00 89.69 411 GLU A C 1
ATOM 3237 O O . GLU A 1 411 ? 13.213 6.322 26.075 1.00 89.69 411 GLU A O 1
ATOM 3242 N N . THR A 1 412 ? 12.494 4.276 25.534 1.00 91.56 412 THR A N 1
ATOM 3243 C CA . THR A 1 412 ? 12.062 3.940 26.903 1.00 91.56 412 THR A CA 1
ATOM 3244 C C . THR A 1 412 ? 13.155 3.285 27.746 1.00 91.56 412 THR A C 1
ATOM 3246 O O . THR A 1 412 ? 13.051 3.247 28.971 1.00 91.56 412 THR A O 1
ATOM 3249 N N . GLY A 1 413 ? 14.209 2.756 27.116 1.00 91.31 413 GLY A N 1
ATOM 3250 C CA . GLY A 1 413 ? 15.314 2.082 27.797 1.00 91.31 413 GLY A CA 1
ATOM 3251 C C . GLY A 1 413 ? 14.959 0.720 28.406 1.00 91.31 413 GLY A C 1
ATOM 3252 O O . GLY A 1 413 ? 15.767 0.171 29.161 1.00 91.31 413 GLY A O 1
ATOM 3253 N N . ILE A 1 414 ? 13.780 0.162 28.105 1.00 93.75 414 ILE A N 1
ATOM 3254 C CA . ILE A 1 414 ? 13.384 -1.165 28.590 1.00 93.75 414 ILE A CA 1
ATOM 3255 C C . ILE A 1 414 ? 14.259 -2.259 27.970 1.00 93.75 414 ILE A C 1
ATOM 3257 O O . ILE A 1 414 ? 14.721 -2.164 26.833 1.00 93.75 414 ILE A O 1
ATOM 3261 N N . SER A 1 415 ? 14.462 -3.353 28.698 1.00 93.62 415 SER A N 1
ATOM 3262 C CA . SER A 1 415 ? 15.089 -4.544 28.128 1.00 93.62 415 SER A CA 1
ATOM 3263 C C . SER A 1 415 ? 14.093 -5.288 27.227 1.00 93.62 415 SER A C 1
ATOM 3265 O O . SER A 1 415 ? 12.956 -5.502 27.652 1.00 93.62 415 SER A O 1
ATOM 3267 N N . PRO A 1 416 ? 14.505 -5.796 26.045 1.00 94.44 416 PRO A N 1
ATOM 3268 C CA . PRO A 1 416 ? 13.663 -6.644 25.191 1.00 94.44 416 PRO A CA 1
ATOM 3269 C C . PRO A 1 416 ? 13.023 -7.833 25.925 1.00 94.44 416 PRO A C 1
ATOM 3271 O O . PRO A 1 416 ? 11.927 -8.258 25.586 1.00 94.44 416 PRO A O 1
ATOM 3274 N N . LYS A 1 417 ? 13.686 -8.345 26.974 1.00 94.56 417 LYS A N 1
ATOM 3275 C CA . LYS A 1 417 ? 13.190 -9.453 27.811 1.00 94.56 417 LYS A CA 1
ATOM 3276 C C . LYS A 1 417 ? 12.023 -9.077 28.725 1.00 94.56 417 LYS A C 1
ATOM 3278 O O . LYS A 1 417 ? 11.426 -9.962 29.320 1.00 94.56 417 LYS A O 1
ATOM 3283 N N . GLN A 1 418 ? 11.758 -7.786 28.908 1.00 95.69 418 GLN A N 1
ATOM 3284 C CA . GLN A 1 418 ? 10.634 -7.308 29.712 1.00 95.69 418 GLN A CA 1
ATOM 3285 C C . GLN A 1 418 ? 9.339 -7.225 28.899 1.00 95.69 418 GLN A C 1
ATOM 3287 O O . GLN A 1 418 ? 8.285 -7.006 29.485 1.00 95.69 418 GLN A O 1
ATOM 3292 N N . VAL A 1 419 ? 9.401 -7.380 27.571 1.00 97.50 419 VAL A N 1
ATOM 3293 C CA . VAL A 1 419 ? 8.208 -7.442 26.726 1.00 97.50 419 VAL A CA 1
ATOM 3294 C C . VAL A 1 419 ? 7.665 -8.868 26.762 1.00 97.50 419 VAL A C 1
ATOM 3296 O O . VAL A 1 419 ? 8.282 -9.777 26.219 1.00 97.50 419 VAL A O 1
ATOM 3299 N N . GLU A 1 420 ? 6.516 -9.066 27.403 1.00 96.69 420 GLU A N 1
ATOM 3300 C CA . GLU A 1 420 ? 5.902 -10.387 27.600 1.00 96.69 420 GLU A CA 1
ATOM 3301 C C . GLU A 1 420 ? 4.980 -10.798 26.449 1.00 96.69 420 GLU A C 1
ATOM 3303 O O . GLU A 1 420 ? 4.791 -11.991 26.207 1.00 96.69 420 GLU A O 1
ATOM 3308 N N . GLN A 1 421 ? 4.398 -9.828 25.737 1.00 97.88 421 GLN A N 1
ATOM 3309 C CA . GLN A 1 421 ? 3.474 -10.099 24.637 1.00 97.88 421 GLN A CA 1
ATOM 3310 C C . GLN A 1 421 ? 3.411 -8.936 23.642 1.00 97.88 421 GLN A C 1
ATOM 3312 O O . GLN A 1 421 ? 3.475 -7.763 24.021 1.00 97.88 421 GLN A O 1
ATOM 3317 N N . VAL A 1 422 ? 3.226 -9.271 22.367 1.00 98.62 422 VAL A N 1
ATOM 3318 C CA . VAL A 1 422 ? 2.843 -8.330 21.308 1.00 98.62 422 VAL A CA 1
ATOM 3319 C C . VAL A 1 422 ? 1.433 -8.674 20.832 1.00 98.62 422 VAL A C 1
ATOM 3321 O O . VAL A 1 422 ? 1.146 -9.839 20.576 1.00 98.62 422 VAL A O 1
ATOM 3324 N N . VAL A 1 423 ? 0.550 -7.686 20.698 1.00 98.69 423 VAL A N 1
ATOM 3325 C CA . VAL A 1 423 ? -0.849 -7.878 20.282 1.00 98.69 423 VAL A CA 1
ATOM 3326 C C . VAL A 1 423 ? -1.140 -6.993 19.079 1.00 98.69 423 VAL A C 1
ATOM 3328 O O . VAL A 1 423 ? -0.922 -5.788 19.147 1.00 98.69 423 VAL A O 1
ATOM 3331 N N . ILE A 1 424 ? -1.635 -7.577 17.990 1.00 98.69 424 ILE A N 1
ATOM 3332 C CA . ILE A 1 424 ? -1.859 -6.891 16.716 1.00 98.69 424 ILE A CA 1
ATOM 3333 C C . ILE A 1 424 ? -3.349 -6.887 16.356 1.00 98.69 424 ILE A C 1
ATOM 3335 O O . ILE A 1 424 ? -3.930 -7.948 16.116 1.00 98.69 424 ILE A O 1
ATOM 3339 N N . GLY A 1 425 ? -3.939 -5.695 16.260 1.00 97.81 425 GLY A N 1
ATOM 3340 C CA . GLY A 1 425 ? -5.190 -5.427 15.548 1.00 97.81 425 GLY A CA 1
ATOM 3341 C C . GLY A 1 425 ? -4.889 -4.982 14.115 1.00 97.81 425 GLY A C 1
ATOM 3342 O O . GLY A 1 425 ? -3.968 -4.202 13.882 1.00 97.81 425 GLY A O 1
ATOM 3343 N N . CYS A 1 426 ? -5.591 -5.536 13.129 1.00 96.38 426 CYS A N 1
ATOM 3344 C CA . CYS A 1 426 ? -5.401 -5.167 11.725 1.00 96.38 426 CYS A CA 1
ATOM 3345 C C . CYS A 1 426 ? -6.570 -5.638 10.861 1.00 96.38 426 CYS A C 1
ATOM 3347 O O . CYS A 1 426 ? -7.212 -6.645 11.183 1.00 96.38 426 CYS A O 1
ATOM 3349 N N . ASN A 1 427 ? -6.795 -4.979 9.722 1.00 94.38 427 ASN A N 1
ATOM 3350 C CA . ASN A 1 427 ? -7.725 -5.516 8.735 1.00 94.38 427 ASN A CA 1
ATOM 3351 C C . ASN A 1 427 ? -7.201 -6.839 8.154 1.00 94.38 427 ASN A C 1
ATOM 3353 O O . ASN A 1 427 ? -5.993 -7.109 8.118 1.00 94.38 427 ASN A O 1
ATOM 3357 N N . THR A 1 428 ? -8.114 -7.662 7.641 1.00 95.88 428 THR A N 1
ATOM 3358 C CA . THR A 1 428 ? -7.808 -9.020 7.175 1.00 95.88 428 THR A CA 1
ATOM 3359 C C . THR A 1 428 ? -6.692 -9.056 6.134 1.00 95.88 428 THR A C 1
ATOM 3361 O O . THR A 1 428 ? -5.837 -9.942 6.190 1.00 95.88 428 THR A O 1
ATOM 3364 N N . THR A 1 429 ? -6.636 -8.086 5.218 1.00 95.44 429 THR A N 1
ATOM 3365 C CA . THR A 1 429 ? -5.582 -8.056 4.196 1.00 95.44 429 THR A CA 1
ATOM 3366 C C . THR A 1 429 ? -4.219 -7.756 4.804 1.00 95.44 429 THR A C 1
ATOM 3368 O O . THR A 1 429 ? -3.254 -8.447 4.481 1.00 95.44 429 THR A O 1
ATOM 3371 N N . MET A 1 430 ? -4.118 -6.779 5.709 1.00 96.12 430 MET A N 1
ATOM 3372 C CA . MET A 1 430 ? -2.855 -6.479 6.393 1.00 96.12 430 MET A CA 1
ATOM 3373 C C . MET A 1 430 ? -2.346 -7.695 7.176 1.00 96.12 430 MET A C 1
ATOM 3375 O O . MET A 1 430 ? -1.165 -8.037 7.075 1.00 96.12 430 MET A O 1
ATOM 3379 N N . GLY A 1 431 ? -3.245 -8.424 7.847 1.00 97.25 431 GLY A N 1
ATOM 3380 C CA . GLY A 1 431 ? -2.925 -9.698 8.493 1.00 97.25 431 GLY A CA 1
ATOM 3381 C C . GLY A 1 431 ? -2.406 -10.757 7.511 1.00 97.25 431 GLY A C 1
ATOM 3382 O O . GLY A 1 431 ? -1.389 -11.399 7.770 1.00 97.25 431 GLY A O 1
ATOM 3383 N N . HIS A 1 432 ? -3.031 -10.908 6.338 1.00 97.88 432 HIS A N 1
ATOM 3384 C CA . HIS A 1 432 ? -2.570 -11.856 5.312 1.00 97.88 432 HIS A CA 1
ATOM 3385 C C . HIS A 1 432 ? -1.184 -11.503 4.769 1.00 97.88 432 HIS A C 1
ATOM 3387 O O . HIS A 1 432 ? -0.355 -12.400 4.591 1.00 97.88 432 HIS A O 1
ATOM 3393 N N . LEU A 1 433 ? -0.913 -10.215 4.541 1.00 97.38 433 LEU A N 1
ATOM 3394 C CA . LEU A 1 433 ? 0.394 -9.744 4.084 1.00 97.38 433 LEU A CA 1
ATOM 3395 C C . LEU A 1 433 ? 1.476 -9.981 5.145 1.00 97.38 433 LEU A C 1
ATOM 3397 O O . LEU A 1 433 ? 2.549 -10.477 4.805 1.00 97.38 433 LEU A O 1
ATOM 3401 N N . LEU A 1 434 ? 1.187 -9.716 6.425 1.00 98.12 434 LEU A N 1
ATOM 3402 C CA . LEU A 1 434 ? 2.098 -10.011 7.537 1.00 98.12 434 LEU A CA 1
ATOM 3403 C C . LEU A 1 434 ? 2.420 -11.512 7.624 1.00 98.12 434 LEU A C 1
ATOM 3405 O O . LEU A 1 434 ? 3.587 -11.906 7.728 1.00 98.12 434 LEU A O 1
ATOM 3409 N N . MET A 1 435 ? 1.395 -12.361 7.524 1.00 97.44 435 MET A N 1
ATOM 3410 C CA . MET A 1 435 ? 1.539 -13.818 7.609 1.00 97.44 435 MET A CA 1
ATOM 3411 C C . MET A 1 435 ? 2.106 -14.452 6.328 1.00 97.44 435 MET A C 1
ATOM 3413 O O . MET A 1 435 ? 2.533 -15.607 6.345 1.00 97.44 435 MET A O 1
ATOM 3417 N N . GLY A 1 436 ? 2.152 -13.713 5.216 1.00 95.88 436 GLY A N 1
ATOM 3418 C CA . GLY A 1 436 ? 2.595 -14.224 3.916 1.00 95.88 436 GLY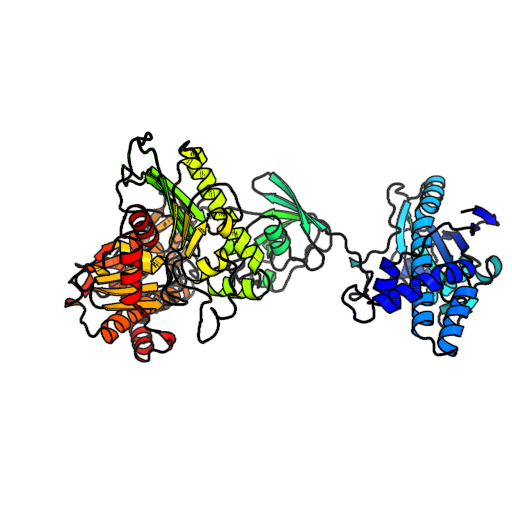 A CA 1
ATOM 3419 C C . GLY A 1 436 ? 1.601 -15.205 3.285 1.00 95.88 436 GLY A C 1
ATOM 3420 O O . GLY A 1 436 ? 1.990 -16.056 2.474 1.00 95.88 436 GLY A O 1
ATOM 3421 N N . TYR A 1 437 ? 0.323 -15.113 3.654 1.00 97.19 437 TYR A N 1
ATOM 3422 C CA . TYR A 1 437 ? -0.756 -15.917 3.084 1.00 97.19 437 TYR A CA 1
ATOM 3423 C C . TYR A 1 437 ? -1.088 -15.497 1.647 1.00 97.19 437 TYR A C 1
ATOM 3425 O O . TYR A 1 437 ? -0.728 -14.409 1.198 1.00 97.19 437 TYR A O 1
ATOM 3433 N N . SER A 1 438 ? -1.740 -16.393 0.894 1.00 95.31 438 SER A N 1
ATOM 3434 C CA . SER A 1 438 ? -2.232 -16.050 -0.447 1.00 95.31 438 SER A CA 1
ATOM 3435 C C . SER A 1 438 ? -3.292 -14.951 -0.354 1.00 95.31 438 SER A C 1
ATOM 3437 O O . SER A 1 438 ? -4.145 -14.992 0.532 1.00 95.31 438 SER A O 1
ATOM 3439 N N . CYS A 1 439 ? -3.224 -13.979 -1.266 1.00 94.88 439 CYS A N 1
ATOM 3440 C CA . CYS A 1 439 ? -4.203 -12.898 -1.399 1.00 94.88 439 CYS A CA 1
ATOM 3441 C C . CYS A 1 439 ? -5.117 -13.083 -2.627 1.00 94.88 439 CYS A C 1
ATOM 3443 O O . CYS A 1 439 ? -5.995 -12.254 -2.859 1.00 94.88 439 CYS A O 1
ATOM 3445 N N . GLU A 1 440 ? -4.944 -14.162 -3.400 1.00 92.62 440 GLU A N 1
ATOM 3446 C CA . GLU A 1 440 ? -5.628 -14.395 -4.684 1.00 92.62 440 GLU A CA 1
ATOM 3447 C C . GLU A 1 440 ? -7.154 -14.314 -4.562 1.00 92.62 440 GLU A C 1
ATOM 3449 O O . GLU A 1 440 ? -7.831 -13.728 -5.404 1.00 92.62 440 GLU A O 1
ATOM 3454 N N . THR A 1 441 ? -7.691 -14.859 -3.472 1.00 92.88 441 THR A N 1
ATOM 3455 C CA . THR A 1 441 ? -9.129 -14.958 -3.213 1.00 92.88 441 THR A CA 1
ATOM 3456 C C . THR A 1 441 ? -9.704 -13.767 -2.453 1.00 92.88 441 THR A C 1
ATOM 3458 O O . THR A 1 441 ? -10.918 -13.707 -2.295 1.00 92.88 441 THR A O 1
ATOM 3461 N N . LEU A 1 442 ? -8.885 -12.816 -1.988 1.00 91.44 442 LEU A N 1
ATOM 3462 C CA . LEU A 1 442 ? -9.364 -11.647 -1.233 1.00 91.44 442 LEU A CA 1
ATOM 3463 C C . LEU A 1 442 ? -9.990 -10.581 -2.145 1.00 91.44 442 LEU A C 1
ATOM 3465 O O . LEU A 1 442 ? -10.887 -9.858 -1.729 1.00 91.44 442 LEU A O 1
ATOM 3469 N N . GLY A 1 443 ? -9.517 -10.476 -3.390 1.00 83.81 443 GLY A N 1
ATOM 3470 C CA . GLY A 1 443 ? -9.990 -9.488 -4.368 1.00 83.81 443 GLY A CA 1
ATOM 3471 C C . GLY A 1 443 ? -11.037 -10.015 -5.353 1.00 83.81 443 GLY A C 1
ATOM 3472 O O . GLY A 1 443 ? -11.479 -9.269 -6.224 1.00 83.81 443 GLY A O 1
ATOM 3473 N N . VAL A 1 444 ? -11.414 -11.294 -5.257 1.00 82.62 444 VAL A N 1
ATOM 3474 C CA . VAL A 1 444 ? -12.288 -11.970 -6.226 1.00 82.62 444 VAL A CA 1
ATOM 3475 C C . VAL A 1 444 ? -13.408 -12.690 -5.492 1.00 82.62 444 VAL A C 1
ATOM 3477 O O . VAL A 1 444 ? -13.158 -13.393 -4.518 1.00 82.62 444 VAL A O 1
ATOM 3480 N N . VAL A 1 445 ? -14.643 -12.549 -5.979 1.00 80.25 445 VAL A N 1
ATOM 3481 C CA . VAL A 1 445 ? -15.824 -13.251 -5.451 1.00 80.25 445 VAL A CA 1
ATOM 3482 C C . VAL A 1 445 ? -15.538 -14.764 -5.385 1.00 80.25 445 VAL A C 1
ATOM 3484 O O . VAL A 1 445 ? -15.118 -15.328 -6.398 1.00 80.25 445 VAL A O 1
ATOM 3487 N N . PRO A 1 446 ? -15.767 -15.446 -4.244 1.00 84.94 446 PRO A N 1
ATOM 3488 C CA . PRO A 1 446 ? -16.567 -15.027 -3.086 1.00 84.94 446 PRO A CA 1
ATOM 3489 C C . PRO A 1 446 ? -15.781 -14.381 -1.923 1.00 84.94 446 PRO A C 1
ATOM 3491 O O . PRO A 1 446 ? -16.211 -14.488 -0.780 1.00 84.94 446 PRO A O 1
ATOM 3494 N N . PHE A 1 447 ? -14.653 -13.716 -2.192 1.00 88.69 447 PHE A N 1
ATOM 3495 C CA . PHE A 1 447 ? -13.850 -12.950 -1.224 1.00 88.69 447 PHE A CA 1
ATOM 3496 C C . PHE A 1 447 ? -13.462 -13.776 0.006 1.00 88.69 447 PHE A C 1
ATOM 3498 O O . PHE A 1 447 ? -13.865 -13.479 1.128 1.00 88.69 447 PHE A O 1
ATOM 3505 N N . THR A 1 448 ? -12.740 -14.877 -0.197 1.00 92.31 448 THR A N 1
ATOM 3506 C CA . THR A 1 448 ? -12.475 -15.855 0.869 1.00 92.31 448 THR A CA 1
ATOM 3507 C C . THR A 1 448 ? -11.074 -15.678 1.447 1.00 92.31 448 THR A C 1
ATOM 3509 O O . THR A 1 448 ? -10.107 -15.805 0.694 1.00 92.31 448 THR A O 1
ATOM 3512 N N . PRO A 1 449 ? -10.918 -15.441 2.758 1.00 95.19 449 PRO A N 1
ATOM 3513 C CA . PRO A 1 449 ? -9.605 -15.370 3.376 1.00 95.19 449 PRO A CA 1
ATOM 3514 C C . PRO A 1 449 ? -9.030 -16.762 3.661 1.00 95.19 449 PRO A C 1
ATOM 3516 O O . PRO A 1 449 ? -9.764 -17.733 3.840 1.00 95.19 449 PRO A O 1
ATOM 3519 N N . VAL A 1 450 ? -7.701 -16.855 3.740 1.00 96.81 450 VAL A N 1
ATOM 3520 C CA . VAL A 1 450 ? -6.986 -18.088 4.109 1.00 96.81 450 VAL A CA 1
ATOM 3521 C C . VAL A 1 450 ? -7.196 -18.406 5.587 1.00 96.81 450 VAL A C 1
ATOM 3523 O O . VAL A 1 450 ? -7.504 -19.542 5.943 1.00 96.81 450 VAL A O 1
ATOM 3526 N N . ASN A 1 451 ? -7.019 -17.408 6.456 1.00 96.44 451 ASN A N 1
ATOM 3527 C CA . ASN A 1 451 ? -7.235 -17.546 7.891 1.00 96.44 451 ASN A CA 1
ATOM 3528 C C . ASN A 1 451 ? -7.603 -16.192 8.513 1.00 96.44 451 ASN A C 1
ATOM 3530 O O . ASN A 1 451 ? -6.918 -15.199 8.285 1.00 96.44 451 ASN A O 1
ATOM 3534 N N . ILE A 1 452 ? -8.670 -16.184 9.309 1.00 96.06 452 ILE A N 1
ATOM 3535 C CA . ILE A 1 452 ? -9.162 -15.032 10.087 1.00 96.06 452 ILE A CA 1
ATOM 3536 C C . ILE A 1 452 ? -9.323 -15.364 11.575 1.00 96.06 452 ILE A C 1
ATOM 3538 O O . ILE A 1 452 ? -9.818 -14.547 12.342 1.00 96.06 452 ILE A O 1
ATOM 3542 N N . LYS A 1 453 ? -8.927 -16.568 12.000 1.00 97.19 453 LYS A N 1
ATOM 3543 C CA . LYS A 1 453 ? -8.942 -16.950 13.415 1.00 97.19 453 LYS A CA 1
ATOM 3544 C C . LYS A 1 453 ? -7.827 -16.229 14.165 1.00 97.19 453 LYS A C 1
ATOM 3546 O O . LYS A 1 453 ? -6.859 -15.778 13.559 1.00 97.19 453 LYS A O 1
ATOM 3551 N N . MET A 1 454 ? -7.939 -16.198 15.489 1.00 97.19 454 MET A N 1
ATOM 3552 C CA . MET A 1 454 ? -6.875 -15.698 16.352 1.00 97.19 454 MET A CA 1
ATOM 3553 C C . MET A 1 454 ? -5.601 -16.520 16.127 1.00 97.19 454 MET A C 1
ATOM 3555 O O . MET A 1 454 ? -5.643 -17.753 16.117 1.00 97.19 454 MET A O 1
ATOM 3559 N N . ILE A 1 455 ? -4.476 -15.833 15.945 1.00 97.44 455 ILE A N 1
ATOM 3560 C CA . ILE A 1 455 ? -3.163 -16.455 15.754 1.00 97.44 455 ILE A CA 1
ATOM 3561 C C . ILE A 1 455 ? -2.320 -16.129 16.976 1.00 97.44 455 ILE A C 1
ATOM 3563 O O . ILE A 1 455 ? -2.192 -14.960 17.321 1.00 97.44 455 ILE A O 1
ATOM 3567 N N . LYS A 1 456 ? -1.733 -17.150 17.600 1.00 97.62 456 LYS A N 1
ATOM 3568 C CA . LYS A 1 456 ? -0.776 -17.013 18.700 1.00 97.62 456 LYS A CA 1
ATOM 3569 C C . LYS A 1 456 ? 0.446 -17.847 18.398 1.00 97.62 456 LYS A C 1
ATOM 3571 O O . LYS A 1 456 ? 0.353 -19.067 18.285 1.00 97.62 456 LYS A O 1
ATOM 3576 N N . GLU A 1 457 ? 1.575 -17.187 18.216 1.00 98.19 457 GLU A N 1
ATOM 3577 C CA . GLU A 1 457 ? 2.826 -17.844 17.860 1.00 98.19 457 GLU A CA 1
ATOM 3578 C C . GLU A 1 457 ? 4.004 -17.108 18.504 1.00 98.19 457 GLU A C 1
ATOM 3580 O O . GLU A 1 457 ? 3.885 -15.926 18.833 1.00 98.19 457 GLU A O 1
ATOM 3585 N N . PRO A 1 458 ? 5.170 -17.759 18.654 1.00 98.38 458 PRO A N 1
ATOM 3586 C CA . PRO A 1 458 ? 6.386 -17.062 19.051 1.00 98.38 458 PRO A CA 1
ATOM 3587 C C . PRO A 1 458 ? 6.691 -15.895 18.103 1.00 98.38 458 PRO A C 1
ATOM 3589 O O . PRO A 1 458 ? 6.594 -16.046 16.880 1.00 98.38 458 PRO A O 1
ATOM 3592 N N . PHE A 1 459 ? 7.115 -14.756 18.658 1.00 98.38 459 PHE A N 1
ATOM 3593 C CA . PHE A 1 459 ? 7.445 -13.539 17.909 1.00 98.38 459 PHE A CA 1
ATOM 3594 C C . PHE A 1 459 ? 8.361 -13.822 16.709 1.00 98.38 459 PHE A C 1
ATOM 3596 O O . PHE A 1 459 ? 8.082 -13.387 15.591 1.00 98.38 459 PHE A O 1
ATOM 3603 N N . GLU A 1 460 ? 9.406 -14.630 16.907 1.00 97.50 460 GLU A N 1
ATOM 3604 C CA . GLU A 1 460 ? 10.365 -14.999 15.861 1.00 97.50 460 GLU A CA 1
ATOM 3605 C C . GLU A 1 460 ? 9.706 -15.688 14.654 1.00 97.50 460 GLU A C 1
ATOM 3607 O O . GLU A 1 460 ? 10.094 -15.434 13.514 1.00 97.50 460 GLU A O 1
ATOM 3612 N N . LYS A 1 461 ? 8.664 -16.502 14.866 1.00 97.19 461 LYS A N 1
ATOM 3613 C CA . LYS A 1 461 ? 7.979 -17.235 13.789 1.00 97.19 461 LYS A CA 1
ATOM 3614 C C . LYS A 1 461 ? 7.184 -16.305 12.871 1.00 97.19 461 LYS A C 1
ATOM 3616 O O . LYS A 1 461 ? 7.157 -16.521 11.659 1.00 97.19 461 LYS A O 1
ATOM 3621 N N . ILE A 1 462 ? 6.554 -15.268 13.429 1.00 97.00 462 ILE A N 1
ATOM 3622 C CA . ILE A 1 462 ? 5.774 -14.293 12.650 1.00 97.00 462 ILE A CA 1
ATOM 3623 C C . ILE A 1 462 ? 6.667 -13.188 12.091 1.00 97.00 462 ILE A C 1
ATOM 3625 O O . ILE A 1 462 ? 6.464 -12.774 10.952 1.00 97.00 462 ILE A O 1
ATOM 3629 N N . MET A 1 463 ? 7.669 -12.734 12.843 1.00 97.31 463 MET A N 1
ATOM 3630 C CA . MET A 1 463 ? 8.494 -11.580 12.474 1.00 97.31 463 MET A CA 1
ATOM 3631 C C . MET A 1 463 ? 9.785 -11.948 11.739 1.00 97.31 463 MET A C 1
ATOM 3633 O O . MET A 1 463 ? 10.378 -11.086 11.095 1.00 97.31 463 MET A O 1
ATOM 3637 N N . GLY A 1 464 ? 10.229 -13.207 11.807 1.00 94.06 464 GLY A N 1
ATOM 3638 C CA . GLY A 1 464 ? 11.515 -13.645 11.256 1.00 94.06 464 GLY A CA 1
ATOM 3639 C C . GLY A 1 464 ? 12.722 -13.018 11.965 1.00 94.06 464 GLY A C 1
ATOM 3640 O O . GLY A 1 464 ? 13.774 -12.852 11.354 1.00 94.06 464 GLY A O 1
ATOM 3641 N N . SER A 1 465 ? 12.560 -12.601 13.224 1.00 94.00 465 SER A N 1
ATOM 3642 C CA . SER A 1 465 ? 13.578 -11.888 13.998 1.00 94.00 465 SER A CA 1
ATOM 3643 C C . SER A 1 465 ? 13.516 -12.281 15.471 1.00 94.00 465 SER A C 1
ATOM 3645 O O . SER A 1 465 ? 12.453 -12.205 16.076 1.00 94.00 465 SER A O 1
ATOM 3647 N N . GLY A 1 466 ? 14.663 -12.611 16.066 1.00 93.38 466 GLY A N 1
ATOM 3648 C CA . GLY A 1 466 ? 14.808 -12.851 17.509 1.00 93.38 466 GLY A CA 1
ATOM 3649 C C . GLY A 1 466 ? 14.957 -11.571 18.343 1.00 93.38 466 GLY A C 1
ATOM 3650 O O . GLY A 1 466 ? 15.695 -11.571 19.323 1.00 93.38 466 GLY A O 1
ATOM 3651 N N . LEU A 1 467 ? 14.345 -10.453 17.922 1.00 95.12 467 LEU A N 1
ATOM 3652 C CA . LEU A 1 467 ? 14.412 -9.180 18.656 1.00 95.12 467 LEU A CA 1
ATOM 3653 C C . LEU A 1 467 ? 13.748 -9.288 20.037 1.00 95.12 467 LEU A C 1
ATOM 3655 O O . LEU A 1 467 ? 14.267 -8.734 21.004 1.00 95.12 467 LEU A O 1
ATOM 3659 N N . LEU A 1 468 ? 12.616 -9.989 20.101 1.00 96.50 468 LEU A N 1
ATOM 3660 C CA . LEU A 1 468 ? 11.850 -10.264 21.312 1.00 96.50 468 LEU A CA 1
ATOM 3661 C C . LEU A 1 468 ? 11.691 -11.779 21.483 1.00 96.50 468 LEU A C 1
ATOM 3663 O O . LEU A 1 468 ? 11.587 -12.507 20.495 1.00 96.50 468 LEU A O 1
ATOM 3667 N N . ASP A 1 469 ? 11.634 -12.224 22.736 1.00 95.75 469 ASP A N 1
ATOM 3668 C CA . ASP A 1 469 ? 11.377 -13.616 23.124 1.00 95.75 469 ASP A CA 1
ATOM 3669 C C . ASP A 1 469 ? 10.030 -13.685 23.856 1.00 95.75 469 ASP A C 1
ATOM 3671 O O . ASP A 1 469 ? 9.962 -13.754 25.082 1.00 95.75 469 ASP A O 1
ATOM 3675 N N . CYS A 1 470 ? 8.950 -13.525 23.090 1.00 97.31 470 CYS A N 1
ATOM 3676 C CA . CYS A 1 470 ? 7.589 -13.429 23.607 1.00 97.31 470 CYS A CA 1
ATOM 3677 C C . CYS A 1 470 ? 6.552 -14.009 22.635 1.00 97.31 470 CYS A C 1
ATOM 3679 O O . CYS A 1 470 ? 6.861 -14.332 21.483 1.00 97.31 470 CYS A O 1
ATOM 3681 N N . GLU A 1 471 ? 5.307 -14.144 23.098 1.00 97.75 471 GLU A N 1
ATOM 3682 C CA . GLU A 1 471 ? 4.173 -14.479 22.232 1.00 97.75 471 GLU A CA 1
ATOM 3683 C C . GLU A 1 471 ? 3.737 -13.246 21.428 1.00 97.75 471 GLU A C 1
ATOM 3685 O O . GLU A 1 471 ? 3.606 -12.144 21.967 1.00 97.75 471 GLU A O 1
ATOM 3690 N N . LEU A 1 472 ? 3.470 -13.442 20.138 1.00 98.56 472 LEU A N 1
ATOM 3691 C CA . LEU A 1 472 ? 2.778 -12.480 19.294 1.00 98.56 472 LEU A CA 1
ATOM 3692 C C . LEU A 1 472 ? 1.378 -13.014 18.981 1.00 98.56 472 LEU A C 1
ATOM 3694 O O . LEU A 1 472 ? 1.225 -14.096 18.407 1.00 98.56 472 LEU A O 1
ATOM 3698 N N . ALA A 1 473 ? 0.365 -12.225 19.335 1.00 98.31 473 ALA A N 1
ATOM 3699 C CA . ALA A 1 473 ? -1.033 -12.480 19.035 1.00 98.31 473 ALA A CA 1
ATOM 3700 C C . ALA A 1 473 ? -1.520 -11.575 17.892 1.00 98.31 473 ALA A C 1
ATOM 3702 O O . ALA A 1 473 ? -1.373 -10.356 17.963 1.00 98.31 473 ALA A O 1
ATOM 3703 N N . VAL A 1 474 ? -2.139 -12.152 16.862 1.00 98.50 474 VAL A N 1
ATOM 3704 C CA . VAL A 1 474 ? -2.915 -11.415 15.851 1.00 98.50 474 VAL A CA 1
ATOM 3705 C C . VAL A 1 474 ? -4.393 -11.658 16.130 1.00 98.50 474 VAL A C 1
ATOM 3707 O O . VAL A 1 474 ? -4.838 -12.812 16.179 1.00 98.50 474 VAL A O 1
ATOM 3710 N N . LEU A 1 475 ? -5.137 -10.576 16.358 1.00 98.38 475 LEU A N 1
ATOM 3711 C CA . LEU A 1 475 ? -6.547 -10.628 16.731 1.00 98.38 475 LEU A CA 1
ATOM 3712 C C . LEU A 1 475 ? -7.419 -11.155 15.572 1.00 98.38 475 LEU A C 1
ATOM 3714 O O . LEU A 1 475 ? -7.097 -10.918 14.405 1.00 98.38 475 LEU A O 1
ATOM 3718 N N . PRO A 1 476 ? -8.502 -11.898 15.874 1.00 97.81 476 PRO A N 1
ATOM 3719 C CA . PRO A 1 476 ? -9.341 -12.533 14.859 1.00 97.81 476 PRO A CA 1
ATOM 3720 C C . PRO A 1 476 ? -10.171 -11.513 14.076 1.00 97.81 476 PRO A C 1
ATOM 3722 O O . PRO A 1 476 ? -10.632 -10.533 14.647 1.00 97.81 476 PRO A O 1
ATOM 3725 N N . GLY A 1 477 ? -10.426 -11.790 12.798 1.00 96.88 477 GLY A N 1
ATOM 3726 C CA . GLY A 1 477 ? -11.385 -11.058 11.965 1.00 96.88 477 GLY A CA 1
ATOM 3727 C C . GLY A 1 477 ? -12.711 -11.806 11.791 1.00 96.88 477 GLY A C 1
ATOM 3728 O O . GLY A 1 477 ? -12.852 -12.954 12.213 1.00 96.88 477 GLY A O 1
ATOM 3729 N N . ILE A 1 478 ? -13.677 -11.164 11.127 1.00 96.88 478 ILE A N 1
ATOM 3730 C CA . ILE A 1 478 ? -14.996 -11.745 10.814 1.00 96.88 478 ILE A CA 1
ATOM 3731 C C . ILE A 1 478 ? -15.090 -12.163 9.343 1.00 96.88 478 ILE A C 1
ATOM 3733 O O . ILE A 1 478 ? -15.667 -13.204 9.024 1.00 96.88 478 ILE A O 1
ATOM 3737 N N . SER A 1 479 ? -14.516 -11.369 8.438 1.00 94.31 479 SER A N 1
ATOM 3738 C CA . SER A 1 479 ? -14.587 -11.591 6.991 1.00 94.31 479 SER A CA 1
ATOM 3739 C C . SER A 1 479 ? -13.355 -11.039 6.265 1.00 94.31 479 SER A C 1
ATOM 3741 O O . SER A 1 479 ? -12.372 -10.642 6.888 1.00 94.31 479 SER A O 1
ATOM 3743 N N . THR A 1 480 ? -13.378 -11.006 4.931 1.00 91.44 480 THR A N 1
ATOM 3744 C CA . THR A 1 480 ? -12.315 -10.372 4.129 1.00 91.44 480 THR A CA 1
ATOM 3745 C C . THR A 1 480 ? -12.235 -8.859 4.329 1.00 91.44 480 THR A C 1
ATOM 3747 O O . THR A 1 480 ? -11.139 -8.305 4.265 1.00 91.44 480 THR A O 1
ATOM 3750 N N . TYR A 1 481 ? -13.364 -8.199 4.596 1.00 88.75 481 TYR A N 1
ATOM 3751 C CA . TYR A 1 481 ? -13.440 -6.738 4.714 1.00 88.75 481 TYR A CA 1
ATOM 3752 C C . TYR A 1 481 ? -13.688 -6.246 6.143 1.00 88.75 481 TYR A C 1
ATOM 3754 O O . TYR A 1 481 ? -13.618 -5.048 6.383 1.00 88.75 481 TYR A O 1
ATOM 3762 N N . VAL A 1 482 ? -13.940 -7.154 7.092 1.00 94.94 482 VAL A N 1
ATOM 3763 C CA . VAL A 1 482 ? -14.024 -6.843 8.525 1.00 94.94 482 VAL A CA 1
ATOM 3764 C C . VAL A 1 482 ? -12.974 -7.665 9.265 1.00 94.94 482 VAL A C 1
ATOM 3766 O O . VAL A 1 482 ? -13.143 -8.873 9.465 1.00 94.94 482 VAL A O 1
ATOM 3769 N N . GLY A 1 483 ? -11.870 -7.014 9.634 1.00 96.00 483 GLY A N 1
ATOM 3770 C CA . GLY A 1 483 ? -10.719 -7.660 10.254 1.00 96.00 483 GLY A CA 1
ATOM 3771 C C . GLY A 1 483 ? -10.676 -7.561 11.775 1.00 96.00 483 GLY A C 1
ATOM 3772 O O . GLY A 1 483 ? -11.670 -7.274 12.445 1.00 96.00 483 GLY A O 1
ATOM 3773 N N . GLY A 1 484 ? -9.496 -7.868 12.313 1.00 96.75 484 GLY A N 1
ATOM 3774 C CA . GLY A 1 484 ? -9.237 -7.866 13.749 1.00 96.75 484 GLY A CA 1
ATOM 3775 C C . GLY A 1 484 ? -9.114 -6.477 14.356 1.00 96.75 484 GLY A C 1
ATOM 3776 O O . GLY A 1 484 ? -9.275 -6.343 15.561 1.00 96.75 484 GLY A O 1
ATOM 3777 N N . ASP A 1 485 ? -8.893 -5.447 13.546 1.00 95.88 485 ASP A N 1
ATOM 3778 C CA . ASP A 1 485 ? -9.031 -4.040 13.926 1.00 95.88 485 ASP A CA 1
ATOM 3779 C C . ASP A 1 485 ? -10.448 -3.715 14.421 1.00 95.88 485 ASP A C 1
ATOM 3781 O O . ASP A 1 485 ? -10.616 -3.195 15.525 1.00 95.88 485 ASP A O 1
ATOM 3785 N N . ILE A 1 486 ? -11.478 -4.126 13.678 1.00 96.69 486 ILE A N 1
ATOM 3786 C CA . ILE A 1 486 ? -12.880 -3.888 14.055 1.00 96.69 486 ILE A CA 1
ATOM 3787 C C . ILE A 1 486 ? -13.308 -4.768 15.223 1.00 96.69 486 ILE A C 1
ATOM 3789 O O . ILE A 1 486 ? -13.983 -4.295 16.137 1.00 96.69 486 ILE A O 1
ATOM 3793 N N . VAL A 1 487 ? -12.889 -6.037 15.247 1.00 97.56 487 VAL A N 1
ATOM 3794 C CA . VAL A 1 487 ? -13.144 -6.916 16.403 1.00 97.56 487 VAL A CA 1
ATOM 3795 C C . VAL A 1 487 ? -12.498 -6.350 17.667 1.00 97.56 487 VAL A C 1
ATOM 3797 O O . VAL A 1 487 ? -13.130 -6.325 18.724 1.00 97.56 487 VAL A O 1
ATOM 3800 N N . SER A 1 488 ? -11.280 -5.822 17.545 1.00 97.31 488 SER A N 1
ATOM 3801 C CA . SER A 1 488 ? -10.589 -5.117 18.621 1.00 97.31 488 SER A CA 1
ATOM 3802 C C . SER A 1 488 ? -11.359 -3.867 19.066 1.00 97.31 488 SER A C 1
ATOM 3804 O O . SER A 1 488 ? -11.598 -3.695 20.262 1.00 97.31 488 SER A O 1
ATOM 3806 N N . GLY A 1 489 ? -11.855 -3.052 18.131 1.00 96.25 489 GLY A N 1
ATOM 3807 C CA . GLY A 1 489 ? -12.689 -1.885 18.432 1.00 96.25 489 GLY A CA 1
ATOM 3808 C C . GLY A 1 489 ? -13.995 -2.232 19.157 1.00 96.25 489 GLY A C 1
ATOM 3809 O O . GLY A 1 489 ? -14.321 -1.633 20.182 1.00 96.25 489 GLY A O 1
ATOM 3810 N N . MET A 1 490 ? -14.716 -3.264 18.710 1.00 97.25 490 MET A N 1
ATOM 3811 C CA . MET A 1 490 ? -15.921 -3.753 19.401 1.00 97.25 490 MET A CA 1
ATOM 3812 C C . MET A 1 490 ? -15.612 -4.257 20.815 1.00 97.25 490 MET A C 1
ATOM 3814 O O . MET A 1 490 ? -16.404 -4.066 21.744 1.00 97.25 490 MET A O 1
ATOM 3818 N N . TYR A 1 491 ? -14.458 -4.906 20.986 1.00 96.75 491 TYR A N 1
ATOM 3819 C CA . TYR A 1 491 ? -13.987 -5.388 22.279 1.00 96.75 491 TYR A CA 1
ATOM 3820 C C . TYR A 1 491 ? -13.604 -4.239 23.214 1.00 96.75 491 TYR A C 1
ATOM 3822 O O . TYR A 1 491 ? -13.940 -4.279 24.399 1.00 96.75 491 TYR A O 1
ATOM 3830 N N . PHE A 1 492 ? -12.985 -3.182 22.687 1.00 95.69 492 PHE A N 1
ATOM 3831 C CA . PHE A 1 492 ? -12.738 -1.945 23.420 1.00 95.69 492 PHE A CA 1
ATOM 3832 C C . PHE A 1 492 ? -14.045 -1.314 23.919 1.00 95.69 492 PHE A C 1
ATOM 3834 O O . PHE A 1 492 ? -14.145 -0.989 25.101 1.00 95.69 492 PHE A O 1
ATOM 3841 N N . CYS A 1 493 ? -15.063 -1.246 23.057 1.00 95.38 493 CYS A N 1
ATOM 3842 C CA . CYS A 1 493 ? -16.373 -0.651 23.333 1.00 95.38 493 CYS A CA 1
ATOM 3843 C C . CYS A 1 493 ? -17.365 -1.562 24.089 1.00 95.38 493 CYS A C 1
ATOM 3845 O O . CYS A 1 493 ? -18.545 -1.229 24.177 1.00 95.38 493 CYS A O 1
ATOM 3847 N N . ASP A 1 494 ? -16.930 -2.705 24.632 1.00 94.31 494 ASP A N 1
ATOM 3848 C CA . ASP A 1 494 ? -17.755 -3.583 25.482 1.00 94.31 494 ASP A CA 1
ATOM 3849 C C . ASP A 1 494 ? -19.040 -4.145 24.836 1.00 94.31 494 ASP A C 1
ATOM 3851 O O . ASP A 1 494 ? -19.988 -4.509 25.539 1.00 94.31 494 ASP A O 1
ATOM 3855 N N . PHE A 1 495 ? -19.078 -4.310 23.508 1.00 95.62 495 PHE A N 1
ATOM 3856 C CA . PHE A 1 495 ? -20.285 -4.775 22.798 1.00 95.62 495 PHE A CA 1
ATOM 3857 C C . PHE A 1 495 ? -20.841 -6.084 23.377 1.00 95.62 495 PHE A C 1
ATOM 3859 O O . PHE A 1 495 ? -22.025 -6.190 23.680 1.00 95.62 495 PHE A O 1
ATOM 3866 N N . PHE A 1 496 ? -19.962 -7.053 23.628 1.00 91.38 496 PHE A N 1
ATOM 3867 C CA . PHE A 1 496 ? -20.289 -8.369 24.183 1.00 91.38 496 PHE A CA 1
ATOM 3868 C C . PHE A 1 496 ? -20.807 -8.364 25.637 1.00 91.38 496 PHE A C 1
ATOM 3870 O O . PHE A 1 496 ? -21.269 -9.403 26.120 1.00 91.38 496 PHE A O 1
ATOM 3877 N N . LYS A 1 497 ? -20.714 -7.227 26.344 1.00 92.62 497 LYS A N 1
ATOM 3878 C CA . LYS A 1 497 ? -21.222 -7.025 27.714 1.00 92.62 497 LYS A CA 1
ATOM 3879 C C . LYS A 1 497 ? -22.426 -6.080 27.771 1.00 92.62 497 LYS A C 1
ATOM 3881 O O . LYS A 1 497 ? -23.146 -6.109 28.766 1.00 92.62 497 LYS A O 1
ATOM 3886 N N . SER A 1 498 ? -22.649 -5.265 26.741 1.00 93.69 498 SER A N 1
ATOM 3887 C CA . SER A 1 498 ? -23.723 -4.270 26.713 1.00 93.69 498 SER A CA 1
ATOM 3888 C C . SER A 1 498 ? -25.106 -4.915 26.590 1.00 93.69 498 SER A C 1
ATOM 3890 O O . SER A 1 498 ? -25.331 -5.754 25.722 1.00 93.69 498 SER A O 1
ATOM 3892 N N . GLU A 1 499 ? -26.053 -4.497 27.432 1.00 96.50 499 GLU A N 1
ATOM 3893 C CA . GLU A 1 499 ? -27.487 -4.784 27.242 1.00 96.50 499 GLU A CA 1
ATOM 3894 C C . GLU A 1 499 ? -28.074 -3.913 26.120 1.00 96.50 499 GLU A C 1
ATOM 3896 O O . GLU A 1 499 ? -28.906 -4.363 25.330 1.00 96.50 499 GLU A O 1
ATOM 3901 N N . ASP A 1 500 ? -27.608 -2.666 26.044 1.00 97.25 500 ASP A N 1
ATOM 3902 C CA . ASP A 1 500 ? -28.055 -1.665 25.087 1.00 97.25 500 ASP A CA 1
ATOM 3903 C C . ASP A 1 500 ? -27.431 -1.894 23.704 1.00 97.25 500 ASP A C 1
ATOM 3905 O O . ASP A 1 500 ? -26.301 -2.377 23.588 1.00 97.25 500 ASP A O 1
ATOM 3909 N N . ILE A 1 501 ? -28.155 -1.498 22.653 1.00 97.62 501 ILE A N 1
ATOM 3910 C CA . ILE A 1 501 ? -27.654 -1.538 21.277 1.00 97.62 501 ILE A CA 1
ATOM 3911 C C . ILE A 1 501 ? -26.674 -0.386 21.064 1.00 97.62 501 ILE A C 1
ATOM 3913 O O . ILE A 1 501 ? -27.023 0.789 21.224 1.00 97.62 501 ILE A O 1
ATOM 3917 N N . CYS A 1 502 ? -25.469 -0.739 20.640 1.00 97.94 502 CYS A N 1
ATOM 3918 C CA . CYS A 1 502 ? -24.397 0.177 20.300 1.00 97.94 502 CYS A CA 1
ATOM 3919 C C . CYS A 1 502 ? -24.105 0.114 18.801 1.00 97.94 502 CYS A C 1
ATOM 3921 O O . CYS A 1 502 ? -24.208 -0.946 18.183 1.00 97.94 502 CYS A O 1
ATOM 3923 N N . LEU A 1 503 ? -23.711 1.248 18.232 1.00 98.31 503 LEU A N 1
ATOM 3924 C CA . LEU A 1 503 ? -23.167 1.352 16.882 1.00 98.31 503 LEU A CA 1
ATOM 3925 C C . LEU A 1 503 ? -21.705 1.787 16.990 1.00 98.31 503 LEU A C 1
ATOM 3927 O O . LEU A 1 503 ? -21.410 2.728 17.712 1.00 98.31 503 LEU A O 1
ATOM 3931 N N . LEU A 1 504 ? -20.801 1.121 16.289 1.00 97.69 504 LEU A N 1
ATOM 3932 C CA . LEU A 1 504 ? -19.426 1.543 16.059 1.00 97.69 504 LEU A CA 1
ATOM 3933 C C . LEU A 1 504 ? -19.314 1.897 14.581 1.00 97.69 504 LEU A C 1
ATOM 3935 O O . LEU A 1 504 ? -19.727 1.102 13.738 1.00 97.69 504 LEU A O 1
ATOM 3939 N N . VAL A 1 505 ? -18.770 3.070 14.282 1.00 95.50 505 VAL A N 1
ATOM 3940 C CA . VAL A 1 505 ? -18.405 3.489 12.928 1.00 95.50 505 VAL A CA 1
ATOM 3941 C C . VAL A 1 505 ? -16.928 3.857 12.963 1.00 95.50 505 VAL A C 1
ATOM 3943 O O . VAL A 1 505 ? -16.553 4.846 13.596 1.00 95.50 505 VAL A O 1
ATOM 3946 N N . ASP A 1 506 ? -16.099 3.035 12.329 1.00 92.00 506 ASP A N 1
ATOM 3947 C CA . ASP A 1 506 ? -14.683 3.317 12.130 1.00 92.00 506 ASP A CA 1
ATOM 3948 C C . ASP A 1 506 ? -14.513 4.005 10.776 1.00 92.00 506 ASP A C 1
ATOM 3950 O O . ASP A 1 506 ? -14.870 3.464 9.727 1.00 92.00 506 ASP A O 1
ATOM 3954 N N . LEU A 1 507 ? -14.059 5.256 10.821 1.00 85.44 507 LEU A N 1
ATOM 3955 C CA . LEU A 1 507 ? -13.870 6.077 9.636 1.00 85.44 507 LEU A CA 1
ATOM 3956 C C . LEU A 1 507 ? -12.380 6.120 9.300 1.00 85.44 507 LEU A C 1
ATOM 3958 O O . LEU A 1 507 ? -11.621 6.919 9.860 1.00 85.44 507 LEU A O 1
ATOM 3962 N N . GLY A 1 508 ? -11.987 5.267 8.358 1.00 77.88 508 GLY A N 1
ATOM 3963 C CA . GLY A 1 508 ? -10.676 5.266 7.722 1.00 77.88 508 GLY A CA 1
ATOM 3964 C C . GLY A 1 508 ? -10.809 5.249 6.201 1.00 77.88 508 GLY A C 1
ATOM 3965 O O . GLY A 1 508 ? -11.693 5.886 5.625 1.00 77.88 508 GLY A O 1
ATOM 3966 N N . THR A 1 509 ? -9.940 4.487 5.536 1.00 71.25 509 THR A N 1
ATOM 3967 C CA . THR A 1 509 ? -9.969 4.338 4.071 1.00 71.25 509 THR A CA 1
ATOM 3968 C C . THR A 1 509 ? -11.248 3.636 3.603 1.00 71.25 509 THR A C 1
ATOM 3970 O O . THR A 1 509 ? -11.751 3.899 2.508 1.00 71.25 509 THR A O 1
ATOM 3973 N N . ASN A 1 510 ? -11.779 2.751 4.446 1.00 81.62 510 ASN A N 1
ATOM 3974 C CA . ASN A 1 510 ? -13.116 2.198 4.314 1.00 81.62 510 ASN A CA 1
ATOM 3975 C C . ASN A 1 510 ? -13.989 2.741 5.456 1.00 81.62 510 ASN A C 1
ATOM 3977 O O . ASN A 1 510 ? -13.486 3.262 6.452 1.00 81.62 510 ASN A O 1
ATOM 3981 N N . GLY A 1 511 ? -15.305 2.618 5.295 1.00 88.19 511 GLY A N 1
ATOM 3982 C CA . GLY A 1 511 ? -16.248 2.821 6.388 1.00 88.19 511 GLY A CA 1
ATOM 3983 C C . GLY A 1 511 ? -16.635 1.471 6.971 1.00 88.19 511 GLY A C 1
ATOM 3984 O O . GLY A 1 511 ? -17.623 0.879 6.518 1.00 88.19 511 GLY A O 1
ATOM 3985 N N . GLU A 1 512 ? -15.851 0.962 7.917 1.00 93.50 512 GLU A N 1
ATOM 3986 C CA . GLU A 1 512 ? -16.204 -0.219 8.697 1.00 93.50 512 GLU A CA 1
ATOM 3987 C C . GLU A 1 512 ? -17.171 0.134 9.829 1.00 93.50 512 GLU A C 1
ATOM 3989 O O . GLU A 1 512 ? -17.134 1.211 10.423 1.00 93.50 512 GLU A O 1
ATOM 3994 N N . MET A 1 513 ? -18.080 -0.784 10.140 1.00 96.12 513 MET A N 1
ATOM 3995 C CA . MET A 1 513 ? -19.126 -0.521 11.121 1.00 96.12 513 MET A CA 1
ATOM 3996 C C . MET A 1 513 ? -19.651 -1.792 11.776 1.00 96.12 513 MET A C 1
ATOM 3998 O O . MET A 1 513 ? -19.672 -2.867 11.173 1.00 96.12 513 MET A O 1
ATOM 4002 N N . ALA A 1 514 ? -20.117 -1.650 13.013 1.00 98.06 514 ALA A N 1
ATOM 4003 C CA . ALA A 1 514 ? -20.716 -2.724 13.789 1.00 98.06 514 ALA A CA 1
ATOM 4004 C C . ALA A 1 514 ? -21.923 -2.226 14.586 1.00 98.06 514 ALA A C 1
ATOM 4006 O O . ALA A 1 514 ? -21.832 -1.225 15.285 1.00 98.06 514 ALA A O 1
ATOM 4007 N N . LEU A 1 515 ? -23.042 -2.942 14.529 1.00 98.56 515 LEU A N 1
ATOM 4008 C CA . LEU A 1 515 ? -24.270 -2.639 15.261 1.00 98.56 515 LEU A CA 1
ATOM 4009 C C . LEU A 1 515 ? -24.680 -3.850 16.097 1.00 98.56 515 LEU A C 1
ATOM 4011 O O . LEU A 1 515 ? -24.926 -4.928 15.550 1.00 98.56 515 LEU A O 1
ATOM 4015 N N . GLY A 1 516 ? -24.803 -3.686 17.410 1.00 97.94 516 GLY A N 1
ATOM 4016 C CA . GLY A 1 516 ? -25.262 -4.780 18.256 1.00 97.94 516 GLY A CA 1
ATOM 4017 C C . GLY A 1 516 ? -25.070 -4.588 19.746 1.00 97.94 516 GLY A C 1
ATOM 4018 O O . GLY A 1 516 ? -24.826 -3.487 20.233 1.00 97.94 516 GLY A O 1
ATOM 4019 N N . ASN A 1 517 ? -25.224 -5.695 20.463 1.00 97.12 517 ASN A N 1
ATOM 4020 C CA . ASN A 1 517 ? -25.108 -5.797 21.913 1.00 97.12 517 ASN A CA 1
ATOM 4021 C C . ASN A 1 517 ? -24.598 -7.205 22.301 1.00 97.12 517 ASN A C 1
ATOM 4023 O O . ASN A 1 517 ? -24.119 -7.962 21.453 1.00 97.12 517 ASN A O 1
ATOM 4027 N N . LYS A 1 518 ? -24.734 -7.593 23.574 1.00 96.69 518 LYS A N 1
ATOM 4028 C CA . LYS A 1 518 ? -24.280 -8.894 24.097 1.00 96.69 518 LYS A CA 1
ATOM 4029 C C . LYS A 1 518 ? -24.944 -10.132 23.474 1.00 96.69 518 LYS A C 1
ATOM 4031 O O . LYS A 1 518 ? -24.460 -11.240 23.724 1.00 96.69 518 LYS A O 1
ATOM 4036 N N . ASP A 1 519 ? -26.067 -9.963 22.770 1.00 96.19 519 ASP A N 1
ATOM 4037 C CA . ASP A 1 519 ? -26.888 -11.057 22.238 1.00 96.19 519 ASP A CA 1
ATOM 4038 C C . ASP A 1 519 ? -26.633 -11.294 20.746 1.00 96.19 519 ASP A C 1
ATOM 4040 O O . ASP A 1 519 ? -26.708 -12.431 20.276 1.00 96.19 519 ASP A O 1
ATOM 4044 N N . LYS A 1 520 ? -26.354 -10.228 19.989 1.00 97.50 520 LYS A N 1
ATOM 4045 C CA . LYS A 1 520 ? -26.111 -10.285 18.545 1.00 97.50 520 LYS A CA 1
ATOM 4046 C C . LYS A 1 520 ? -25.370 -9.040 18.078 1.00 97.50 520 LYS A C 1
ATOM 4048 O O . LYS A 1 520 ? -25.709 -7.928 18.479 1.00 97.50 520 LYS A O 1
ATOM 4053 N N . ILE A 1 521 ? -24.438 -9.223 17.147 1.00 98.44 521 ILE A N 1
ATOM 4054 C CA . ILE A 1 521 ? -23.711 -8.139 16.491 1.00 98.44 521 ILE A CA 1
ATOM 4055 C C . ILE A 1 521 ? -23.763 -8.339 14.974 1.00 98.44 521 ILE A C 1
ATOM 4057 O O . ILE A 1 521 ? -23.527 -9.432 14.460 1.00 98.44 521 ILE A O 1
ATOM 4061 N N . LEU A 1 522 ? -24.107 -7.282 14.244 1.00 98.44 522 LEU A N 1
ATOM 4062 C CA . LEU A 1 522 ? -23.982 -7.220 12.793 1.00 98.44 522 LEU A CA 1
ATOM 4063 C C . LEU A 1 522 ? -22.805 -6.327 12.432 1.00 98.44 522 LEU A C 1
ATOM 4065 O O . LEU A 1 522 ? -22.712 -5.215 12.938 1.00 98.44 522 LEU A O 1
ATOM 4069 N N . VAL A 1 523 ? -21.935 -6.800 11.548 1.00 98.12 523 VAL A N 1
ATOM 4070 C CA . VAL A 1 523 ? -20.772 -6.040 11.075 1.00 98.12 523 VAL A CA 1
ATOM 4071 C C . VAL A 1 523 ? -20.833 -5.848 9.572 1.00 98.12 523 VAL A C 1
ATOM 4073 O O . VAL A 1 523 ? -21.438 -6.651 8.857 1.00 98.12 523 VAL A O 1
ATOM 4076 N N . SER A 1 524 ? -20.211 -4.783 9.088 1.00 96.31 524 SER A N 1
ATOM 4077 C CA . SER A 1 524 ? -20.120 -4.501 7.666 1.00 96.31 524 SER A CA 1
ATOM 4078 C C . SER A 1 524 ? -18.943 -3.582 7.342 1.00 96.31 524 SER A C 1
ATOM 4080 O O . SER A 1 524 ? -18.344 -2.981 8.233 1.00 96.31 524 SER A O 1
ATOM 4082 N N . SER A 1 525 ? -18.629 -3.470 6.056 1.00 93.62 525 SER A N 1
ATOM 4083 C CA . SER A 1 525 ? -17.642 -2.544 5.515 1.00 93.62 525 SER A CA 1
ATOM 4084 C C . SER A 1 525 ? -18.161 -1.922 4.222 1.00 93.62 525 SER A C 1
ATOM 4086 O O . SER A 1 525 ? -18.794 -2.590 3.399 1.00 93.62 525 SER A O 1
ATOM 4088 N N . THR A 1 526 ? -17.907 -0.628 4.056 1.00 90.94 526 THR A N 1
ATOM 4089 C CA . THR A 1 526 ? -18.302 0.167 2.891 1.00 90.94 526 THR A CA 1
ATOM 4090 C C . THR A 1 526 ? -17.071 0.750 2.211 1.00 90.94 526 THR A C 1
ATOM 4092 O O . THR A 1 526 ? -16.135 1.209 2.866 1.00 90.94 526 THR A O 1
ATOM 4095 N N . ALA A 1 527 ? -17.082 0.792 0.879 1.00 84.62 527 ALA A N 1
ATOM 4096 C CA . ALA A 1 527 ? -16.070 1.510 0.116 1.00 84.62 527 ALA A CA 1
ATOM 4097 C C . ALA A 1 527 ? -16.391 3.015 0.119 1.00 84.62 527 ALA A C 1
ATOM 4099 O O . ALA A 1 527 ? -16.931 3.539 -0.852 1.00 84.62 527 ALA A O 1
ATOM 4100 N N . ALA A 1 528 ? -16.085 3.700 1.223 1.00 81.12 528 ALA A N 1
ATOM 4101 C CA . ALA A 1 528 ? -16.217 5.156 1.315 1.00 81.12 528 ALA A CA 1
ATOM 4102 C C . ALA A 1 528 ? -15.212 5.883 0.402 1.00 81.12 528 ALA A C 1
ATOM 4104 O O . ALA A 1 528 ? -15.482 6.977 -0.086 1.00 81.12 528 ALA A O 1
ATOM 4105 N N . GLY A 1 529 ? -14.075 5.245 0.111 1.00 73.94 529 GLY A N 1
ATOM 4106 C CA . GLY A 1 529 ? -12.998 5.854 -0.658 1.00 73.94 529 GLY A CA 1
ATOM 4107 C C . GLY A 1 529 ? -12.187 6.843 0.185 1.00 73.94 529 GLY A C 1
ATOM 4108 O O . GLY A 1 529 ? -12.565 7.194 1.301 1.00 73.94 529 GLY A O 1
ATOM 4109 N N . PRO A 1 530 ? -11.045 7.321 -0.331 1.00 75.31 530 PRO A N 1
ATOM 4110 C CA . PRO A 1 530 ? -10.076 8.048 0.480 1.00 75.31 530 PRO A CA 1
ATOM 4111 C C . PRO A 1 530 ? -10.415 9.538 0.653 1.00 75.31 530 PRO A C 1
ATOM 4113 O O . PRO A 1 530 ? -9.555 10.295 1.096 1.00 75.31 530 PRO A O 1
ATOM 4116 N N . ALA A 1 531 ? -11.626 9.988 0.298 1.00 83.19 531 ALA A N 1
ATOM 4117 C CA . ALA A 1 531 ? -12.012 11.403 0.335 1.00 83.19 531 ALA A CA 1
ATOM 4118 C C . ALA A 1 531 ? -11.841 12.016 1.736 1.00 83.19 531 ALA A C 1
ATOM 4120 O O . ALA A 1 531 ? -11.290 13.108 1.873 1.00 83.19 531 ALA A O 1
ATOM 4121 N N . PHE A 1 532 ? -12.209 11.268 2.782 1.00 81.19 532 PHE A N 1
ATOM 4122 C CA . PHE A 1 532 ? -12.033 11.666 4.184 1.00 81.19 532 PHE A CA 1
ATOM 4123 C C . PHE A 1 532 ? -10.573 11.653 4.663 1.00 81.19 532 PHE A C 1
ATOM 4125 O O . PHE A 1 532 ? -10.278 12.151 5.740 1.00 81.19 532 PHE A O 1
ATOM 4132 N N . GLU A 1 533 ? -9.642 11.135 3.863 1.00 74.94 533 GLU A N 1
ATOM 4133 C CA . GLU A 1 533 ? -8.194 11.218 4.097 1.00 74.94 533 GLU A CA 1
ATOM 4134 C C . GLU A 1 533 ? -7.521 12.252 3.169 1.00 74.94 533 GLU A C 1
ATOM 4136 O O . GLU A 1 533 ? -6.295 12.295 3.066 1.00 74.94 533 GLU A O 1
ATOM 4141 N N . GLY A 1 534 ? -8.308 13.056 2.439 1.00 75.69 534 GLY A N 1
ATOM 4142 C CA . GLY A 1 534 ? -7.810 13.979 1.414 1.00 75.69 534 GLY A CA 1
ATOM 4143 C C . GLY A 1 534 ? -7.397 13.292 0.103 1.00 75.69 534 GLY A C 1
ATOM 4144 O O . GLY A 1 534 ? -6.846 13.926 -0.793 1.00 75.69 534 GLY A O 1
ATOM 4145 N N . GLY A 1 535 ? -7.650 11.994 -0.061 1.00 76.06 535 GLY A N 1
ATOM 4146 C CA . GLY A 1 535 ? -7.433 11.291 -1.325 1.00 76.06 535 GLY A CA 1
ATOM 4147 C C . GLY A 1 535 ? -8.511 11.616 -2.360 1.00 76.06 535 GLY A C 1
ATOM 4148 O O . GLY A 1 535 ? -9.653 11.881 -2.018 1.00 76.06 535 GLY A O 1
ATOM 4149 N N . ASN A 1 536 ? -8.150 11.598 -3.646 1.00 81.94 536 ASN A N 1
ATOM 4150 C CA . ASN A 1 536 ? -8.997 11.992 -4.791 1.00 81.94 536 ASN A CA 1
ATOM 4151 C C . ASN A 1 536 ? -9.529 13.436 -4.800 1.00 81.94 536 ASN A C 1
ATOM 4153 O O . ASN A 1 536 ? -10.069 13.856 -5.828 1.00 81.94 536 ASN A O 1
ATOM 4157 N N . ILE A 1 537 ? -9.290 14.204 -3.740 1.00 87.50 537 ILE A N 1
ATOM 4158 C CA . ILE A 1 537 ? -9.583 15.631 -3.652 1.00 87.50 537 ILE A CA 1
ATOM 4159 C C . ILE A 1 537 ? -8.457 16.433 -4.319 1.00 87.50 537 ILE A C 1
ATOM 4161 O O . ILE A 1 537 ? -7.275 16.133 -4.153 1.00 87.50 537 ILE A O 1
ATOM 4165 N N . THR A 1 538 ? -8.818 17.457 -5.090 1.00 88.00 538 THR A N 1
ATOM 4166 C CA . THR A 1 538 ? -7.920 18.238 -5.958 1.00 88.00 538 THR A CA 1
ATOM 4167 C C . THR A 1 538 ? -6.751 18.854 -5.194 1.00 88.00 538 THR A C 1
ATOM 4169 O O . THR A 1 538 ? -5.600 18.695 -5.601 1.00 88.00 538 THR A O 1
ATOM 4172 N N . TRP A 1 539 ? -7.042 19.493 -4.061 1.00 90.69 539 TRP A N 1
ATOM 4173 C CA . TRP A 1 539 ? -6.053 20.026 -3.117 1.00 90.69 539 TRP A CA 1
ATOM 4174 C C . TRP A 1 539 ? -5.930 19.182 -1.844 1.00 90.69 539 TRP A C 1
ATOM 4176 O O . TRP A 1 539 ? -5.438 19.658 -0.823 1.00 90.69 539 TRP A O 1
ATOM 4186 N N . GLY A 1 540 ? -6.398 17.935 -1.887 1.00 83.94 540 GLY A N 1
ATOM 4187 C CA . GLY A 1 540 ? -6.404 17.059 -0.731 1.00 83.94 540 GLY A CA 1
ATOM 4188 C C . GLY A 1 540 ? -5.027 16.500 -0.386 1.00 83.94 540 GLY A C 1
ATOM 4189 O O . GLY A 1 540 ? -4.216 16.164 -1.256 1.00 83.94 540 GLY A O 1
ATOM 4190 N N . MET A 1 541 ? -4.775 16.399 0.912 1.00 80.12 541 MET A N 1
ATOM 4191 C CA . MET A 1 541 ? -3.561 15.858 1.504 1.00 80.12 541 MET A CA 1
ATOM 4192 C C . MET A 1 541 ? -3.870 15.219 2.859 1.00 80.12 541 MET A C 1
ATOM 4194 O O . MET A 1 541 ? -4.977 15.334 3.380 1.00 80.12 541 MET A O 1
ATOM 4198 N N . GLY A 1 542 ? -2.886 14.529 3.430 1.00 76.06 542 GLY A N 1
ATOM 4199 C CA . GLY A 1 542 ? -3.009 14.033 4.795 1.00 76.06 542 GLY A CA 1
ATOM 4200 C C . GLY A 1 542 ? -2.999 15.154 5.833 1.00 76.06 542 GLY A C 1
ATOM 4201 O O . GLY A 1 542 ? -2.790 16.324 5.515 1.00 76.06 542 GLY A O 1
ATOM 4202 N N . SER A 1 543 ? -3.187 14.780 7.095 1.00 78.25 543 SER A N 1
ATOM 4203 C CA . SER A 1 543 ? -3.030 15.689 8.231 1.00 78.25 543 SER A CA 1
ATOM 4204 C C . SER A 1 543 ? -1.547 16.024 8.433 1.00 78.25 543 SER A C 1
ATOM 4206 O O . SER A 1 543 ? -0.823 15.314 9.122 1.00 78.25 543 SER A O 1
ATOM 4208 N N . VAL A 1 544 ? -1.084 17.080 7.769 1.00 75.62 544 VAL A N 1
ATOM 4209 C CA . VAL A 1 544 ? 0.281 17.626 7.849 1.00 75.62 544 VAL A CA 1
ATOM 4210 C C . VAL A 1 544 ? 0.214 19.087 8.290 1.00 75.62 544 VAL A C 1
ATOM 4212 O O . VAL A 1 544 ? -0.820 19.739 8.120 1.00 75.62 544 VAL A O 1
ATOM 4215 N N . LYS A 1 545 ? 1.309 19.642 8.818 1.00 79.62 545 LYS A N 1
ATOM 4216 C CA . LYS A 1 545 ? 1.367 21.077 9.145 1.00 79.62 545 LYS A CA 1
ATOM 4217 C C . LYS A 1 545 ? 1.069 21.936 7.914 1.00 79.62 545 LYS A C 1
ATOM 4219 O O . LYS A 1 545 ? 1.566 21.670 6.826 1.00 79.62 545 LYS A O 1
ATOM 4224 N N . GLY A 1 546 ? 0.240 22.960 8.093 1.00 85.44 546 GLY A N 1
ATOM 4225 C CA . GLY A 1 546 ? -0.255 23.805 7.006 1.00 85.44 546 GLY A CA 1
ATOM 4226 C C . GLY A 1 546 ? -1.415 23.192 6.211 1.00 85.44 546 GLY A C 1
ATOM 4227 O O . GLY A 1 546 ? -1.976 23.863 5.349 1.00 85.44 546 GLY A O 1
ATOM 4228 N N . A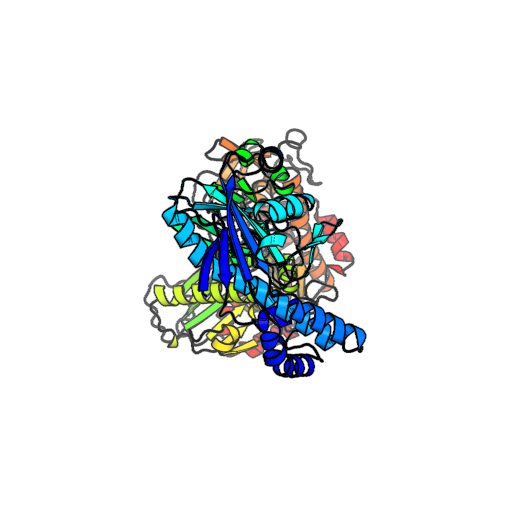LA A 1 547 ? -1.839 21.952 6.476 1.00 88.31 547 ALA A N 1
ATOM 4229 C CA . ALA A 1 547 ? -3.097 21.462 5.921 1.00 88.31 547 ALA A CA 1
ATOM 4230 C C . ALA A 1 547 ? -4.269 22.191 6.593 1.00 88.31 547 ALA A C 1
ATOM 4232 O O . ALA A 1 547 ? -4.328 22.292 7.821 1.00 88.31 547 ALA A O 1
ATOM 4233 N N . VAL A 1 548 ? -5.199 22.704 5.790 1.00 93.06 548 VAL A N 1
ATOM 4234 C CA . VAL A 1 548 ? -6.435 23.322 6.275 1.00 93.06 548 VAL A CA 1
ATOM 4235 C C . VAL A 1 548 ? -7.292 22.237 6.916 1.00 93.06 548 VAL A C 1
ATOM 4237 O O . VAL A 1 548 ? -7.637 21.256 6.256 1.00 93.06 548 VAL A O 1
ATOM 4240 N N . CYS A 1 549 ? -7.621 22.427 8.191 1.00 91.44 549 CYS A N 1
ATOM 4241 C CA . CYS A 1 549 ? -8.403 21.506 9.012 1.00 91.44 549 CYS A CA 1
ATOM 4242 C C . CYS A 1 549 ? -9.730 22.092 9.500 1.00 91.44 549 CYS A C 1
ATOM 4244 O O . CYS A 1 549 ? -10.593 21.314 9.903 1.00 91.44 549 CYS A O 1
ATOM 4246 N N . GLY A 1 550 ? -9.896 23.416 9.425 1.00 93.06 550 GLY A N 1
ATOM 4247 C CA . GLY A 1 550 ? -11.121 24.135 9.765 1.00 93.06 550 GLY A CA 1
ATOM 4248 C C . GLY A 1 550 ? -11.443 25.199 8.722 1.00 93.06 550 GLY A C 1
ATOM 4249 O O . GLY A 1 550 ? -10.537 25.857 8.205 1.00 93.06 550 GLY A O 1
ATOM 4250 N N . VAL A 1 551 ? -12.726 25.376 8.408 1.00 94.62 551 VAL A N 1
ATOM 4251 C CA . VAL A 1 551 ? -13.199 26.389 7.456 1.00 94.62 551 VAL A CA 1
ATOM 4252 C C . VAL A 1 551 ? -14.466 27.044 7.992 1.00 94.62 551 VAL A C 1
ATOM 4254 O O . VAL A 1 551 ? -15.363 26.375 8.497 1.00 94.62 551 VAL A O 1
ATOM 4257 N N . ARG A 1 552 ? -14.550 28.368 7.875 1.00 94.69 552 ARG A N 1
ATOM 4258 C CA . ARG A 1 552 ? -15.782 29.134 8.087 1.00 94.69 552 ARG A CA 1
ATOM 4259 C C . ARG A 1 552 ? -15.996 30.057 6.904 1.00 94.69 552 ARG A C 1
ATOM 4261 O O . ARG A 1 552 ? -15.073 30.769 6.513 1.00 94.69 552 ARG A O 1
ATOM 4268 N N . LEU A 1 553 ? -17.201 30.050 6.354 1.00 93.81 553 LEU A N 1
ATOM 4269 C CA . LEU A 1 553 ? -17.598 30.956 5.286 1.00 93.81 553 LEU A CA 1
ATOM 4270 C C . LEU A 1 553 ? -18.417 32.115 5.858 1.00 93.81 553 LEU A C 1
ATOM 4272 O O . LEU A 1 553 ? -19.384 31.914 6.594 1.00 93.81 553 LEU A O 1
ATOM 4276 N N . ASP A 1 554 ? -18.026 33.332 5.491 1.00 87.56 554 ASP A N 1
ATOM 4277 C CA . ASP A 1 554 ? -18.866 34.528 5.563 1.00 87.56 554 ASP A CA 1
ATOM 4278 C C . ASP A 1 554 ? -19.090 35.007 4.125 1.00 87.56 554 ASP A C 1
ATOM 4280 O O . ASP A 1 554 ? -18.241 35.696 3.541 1.00 87.56 554 ASP A O 1
ATOM 4284 N N . LYS A 1 555 ? -20.210 34.577 3.526 1.00 81.50 555 LYS A N 1
ATOM 4285 C CA . LYS A 1 555 ? -20.489 34.722 2.089 1.00 81.50 555 LYS A CA 1
ATOM 4286 C C . LYS A 1 555 ? -19.360 34.095 1.253 1.00 81.50 555 LYS A C 1
ATOM 4288 O O . LYS A 1 555 ? -18.958 32.966 1.499 1.00 81.50 555 LYS A O 1
ATOM 4293 N N . GLU A 1 556 ? -18.801 34.839 0.301 1.00 84.06 556 GLU A N 1
ATOM 4294 C CA . GLU A 1 556 ? -17.718 34.389 -0.586 1.00 84.06 556 GLU A CA 1
ATOM 4295 C C . GLU A 1 556 ? -16.336 34.335 0.092 1.00 84.06 556 GLU A C 1
ATOM 4297 O O . GLU A 1 556 ? -15.345 33.963 -0.537 1.00 84.06 556 GLU A O 1
ATOM 4302 N N . LYS A 1 557 ? -16.217 34.753 1.360 1.00 88.44 557 LYS A N 1
ATOM 4303 C CA . LYS A 1 557 ? -14.927 34.810 2.050 1.00 88.44 557 LYS A CA 1
ATOM 4304 C C . LYS A 1 557 ? -14.749 33.604 2.969 1.00 88.44 557 LYS A C 1
ATOM 4306 O O . LYS A 1 557 ? -15.434 33.484 3.982 1.00 88.44 557 LYS A O 1
ATOM 4311 N N . ALA A 1 558 ? -13.750 32.781 2.657 1.00 93.31 558 ALA A N 1
ATOM 4312 C CA . ALA A 1 558 ? -13.303 31.698 3.521 1.00 93.31 558 ALA A CA 1
ATOM 4313 C C . ALA A 1 558 ? -12.277 32.166 4.561 1.00 93.31 558 ALA A C 1
ATOM 4315 O O . ALA A 1 558 ? -11.260 32.788 4.242 1.00 93.31 558 ALA A O 1
ATOM 4316 N N . GLU A 1 559 ? -12.543 31.833 5.820 1.00 94.69 559 GLU A N 1
ATOM 4317 C CA . GLU A 1 559 ? -11.592 31.901 6.924 1.00 94.69 559 GLU A CA 1
ATOM 4318 C C . GLU A 1 559 ? -11.156 30.478 7.272 1.00 94.69 559 GLU A C 1
ATOM 4320 O O . GLU A 1 559 ? -11.994 29.604 7.495 1.00 94.69 559 GLU A O 1
ATOM 4325 N N . VAL A 1 560 ? -9.843 30.241 7.278 1.00 95.44 560 VAL A N 1
ATOM 4326 C CA . VAL A 1 560 ? -9.267 28.900 7.422 1.00 95.44 560 VAL A CA 1
ATOM 4327 C C . VAL A 1 560 ? -8.455 28.761 8.698 1.00 95.44 560 VAL A C 1
ATOM 4329 O O . VAL A 1 560 ? -7.751 29.682 9.112 1.00 95.44 560 VAL A O 1
ATOM 4332 N N . GLU A 1 561 ? -8.522 27.572 9.278 1.00 95.06 561 GLU A N 1
ATOM 4333 C CA . GLU A 1 561 ? -7.630 27.092 10.325 1.00 95.06 561 GLU A CA 1
ATOM 4334 C C . GLU A 1 561 ? -6.766 25.969 9.750 1.00 95.06 561 GLU A C 1
ATOM 4336 O O . GLU A 1 561 ? -7.247 25.114 9.002 1.00 95.06 561 GLU A O 1
ATOM 4341 N N . THR A 1 562 ? -5.479 25.986 10.078 1.00 92.81 562 THR A N 1
ATOM 4342 C CA . THR A 1 562 ? -4.480 25.041 9.569 1.00 92.81 562 THR A CA 1
ATOM 4343 C C . THR A 1 562 ? -3.786 24.328 10.714 1.00 92.81 562 THR A C 1
ATOM 4345 O O . THR A 1 562 ? -3.454 24.949 11.728 1.00 92.81 562 THR A O 1
ATOM 4348 N N . ILE A 1 563 ? -3.449 23.059 10.510 1.00 83.06 563 ILE A N 1
ATOM 4349 C CA . ILE A 1 563 ? -2.665 22.275 11.466 1.00 83.06 563 ILE A CA 1
ATOM 4350 C C . ILE A 1 563 ? -1.322 22.972 11.729 1.00 83.06 563 ILE A C 1
ATOM 4352 O O . ILE A 1 563 ? -0.612 23.365 10.801 1.00 83.06 563 ILE A O 1
ATOM 4356 N N . GLY A 1 564 ? -0.987 23.165 13.005 1.00 82.94 564 GLY A N 1
ATOM 4357 C CA . GLY A 1 564 ? 0.239 23.848 13.427 1.00 82.94 564 GLY A CA 1
ATOM 4358 C C . GLY A 1 564 ? 0.249 25.371 13.235 1.00 82.94 564 GLY A C 1
ATOM 4359 O O . GLY A 1 564 ? 1.269 25.985 13.524 1.00 82.94 564 GLY A O 1
ATOM 4360 N N . ASN A 1 565 ? -0.859 25.992 12.800 1.00 89.69 565 ASN A N 1
ATOM 4361 C CA . ASN A 1 565 ? -0.938 27.427 12.470 1.00 89.69 565 ASN A CA 1
ATOM 4362 C C . ASN A 1 565 ? 0.086 27.888 11.409 1.00 89.69 565 ASN A C 1
ATOM 4364 O O . ASN A 1 565 ? 0.544 29.032 11.431 1.00 89.69 565 ASN A O 1
ATOM 4368 N N . GLU A 1 566 ? 0.451 26.995 10.489 1.00 90.06 566 GLU A N 1
ATOM 4369 C CA . GLU A 1 566 ? 1.358 27.278 9.373 1.00 90.06 566 GLU A CA 1
ATOM 4370 C C . GLU A 1 566 ? 0.595 27.773 8.127 1.00 90.06 566 GLU A C 1
ATOM 4372 O O . GLU A 1 566 ? -0.606 27.536 8.002 1.00 90.06 566 GLU A O 1
ATOM 4377 N N . PRO A 1 567 ? 1.253 28.445 7.164 1.00 92.56 567 PRO A N 1
ATOM 4378 C CA . PRO A 1 567 ? 0.613 28.844 5.912 1.00 92.56 567 PRO A CA 1
ATOM 4379 C C . PRO A 1 567 ? -0.080 27.671 5.190 1.00 92.56 567 PRO A C 1
ATOM 4381 O O . PRO A 1 567 ? 0.486 26.577 5.134 1.00 92.56 567 PRO A O 1
ATOM 4384 N N . PRO A 1 568 ? -1.269 27.882 4.592 1.00 93.62 568 PRO A N 1
ATOM 4385 C CA . PRO A 1 568 ? -2.063 26.793 4.045 1.00 93.62 568 PRO A CA 1
ATOM 4386 C C . PRO A 1 568 ? -1.415 26.198 2.792 1.00 93.62 568 PRO A C 1
ATOM 4388 O O . PRO A 1 568 ? -1.042 26.932 1.880 1.00 93.62 568 PRO A O 1
ATOM 4391 N N . ILE A 1 569 ? -1.312 24.873 2.717 1.00 90.19 569 ILE A N 1
ATOM 4392 C CA . ILE A 1 569 ? -0.696 24.154 1.582 1.00 90.19 569 ILE A CA 1
ATOM 4393 C C . ILE A 1 569 ? -1.632 23.141 0.904 1.00 90.19 569 ILE A C 1
ATOM 4395 O O . ILE A 1 569 ? -1.308 22.617 -0.161 1.00 90.19 569 ILE A O 1
ATOM 4399 N N . GLY A 1 570 ? -2.807 22.899 1.484 1.00 92.12 570 GLY A N 1
ATOM 4400 C CA . GLY A 1 570 ? -3.827 21.986 0.969 1.00 92.12 570 GLY A CA 1
ATOM 4401 C C . GLY A 1 570 ? -4.944 21.761 1.987 1.00 92.12 570 GLY A C 1
ATOM 4402 O O . GLY A 1 570 ? -5.024 22.476 2.984 1.00 92.12 570 GLY A O 1
ATOM 4403 N N . LEU A 1 571 ? -5.803 20.775 1.736 1.00 91.25 571 LEU A N 1
ATOM 4404 C CA . LEU A 1 571 ? -6.935 20.391 2.584 1.00 91.25 571 LEU A CA 1
ATOM 4405 C C . LEU A 1 571 ? -6.683 19.018 3.209 1.00 91.25 571 LEU A C 1
ATOM 4407 O O . LEU A 1 571 ? -6.463 18.055 2.472 1.00 91.25 571 LEU A O 1
ATOM 4411 N N . CYS A 1 572 ? -6.764 18.899 4.535 1.00 88.31 572 CYS A N 1
ATOM 4412 C CA . CYS A 1 572 ? -6.854 17.578 5.157 1.00 88.31 572 CYS A CA 1
ATOM 4413 C C . CYS A 1 572 ? -8.304 17.076 5.149 1.00 88.31 572 CYS A C 1
ATOM 4415 O O . CYS A 1 572 ? -9.236 17.817 4.834 1.00 88.31 572 CYS A O 1
ATOM 4417 N N . GLY A 1 573 ? -8.504 15.817 5.538 1.00 85.69 573 GLY A N 1
ATOM 4418 C CA . GLY A 1 573 ? -9.824 15.196 5.614 1.00 85.69 573 GLY A CA 1
ATOM 4419 C C . GLY A 1 573 ? -10.887 16.034 6.326 1.00 85.69 573 GLY A C 1
ATOM 4420 O O . GLY A 1 573 ? -11.990 16.206 5.807 1.00 85.69 573 GLY A O 1
ATOM 4421 N N . THR A 1 574 ? -10.578 16.562 7.517 1.00 88.06 574 THR A N 1
ATOM 4422 C CA . THR A 1 574 ? -11.547 17.365 8.282 1.00 88.06 574 THR A CA 1
ATOM 4423 C C . THR A 1 574 ? -11.834 18.681 7.571 1.00 88.06 574 THR A C 1
ATOM 4425 O O . THR A 1 574 ? -12.995 19.049 7.438 1.00 88.06 574 THR A O 1
ATOM 4428 N N . GLY A 1 575 ? -10.806 19.321 7.003 1.00 92.31 575 GLY A N 1
ATOM 4429 C CA . GLY A 1 575 ? -10.956 20.532 6.198 1.00 92.31 575 GLY A CA 1
ATOM 4430 C C . GLY A 1 575 ? -11.867 20.339 4.987 1.00 92.31 575 GLY A C 1
ATOM 4431 O O . GLY A 1 575 ? -12.607 21.254 4.637 1.00 92.31 575 GLY A O 1
ATOM 4432 N N . VAL A 1 576 ? -11.870 19.143 4.388 1.00 93.69 576 VAL A N 1
ATOM 4433 C CA . VAL A 1 576 ? -12.776 18.787 3.287 1.00 93.69 576 VAL A CA 1
ATOM 4434 C C . VAL A 1 576 ? -14.240 18.706 3.747 1.00 93.69 576 VAL A C 1
ATOM 4436 O O . VAL A 1 576 ? -15.119 19.207 3.047 1.00 93.69 576 VAL A O 1
ATOM 4439 N N . ILE A 1 577 ? -14.527 18.123 4.918 1.00 93.12 577 ILE A N 1
ATOM 4440 C CA . ILE A 1 577 ? -15.894 18.137 5.474 1.00 93.12 577 ILE A CA 1
ATOM 4441 C C . ILE A 1 577 ? -16.317 19.552 5.862 1.00 93.12 577 ILE A C 1
ATOM 4443 O O . ILE A 1 577 ? -17.454 19.934 5.595 1.00 93.12 577 ILE A O 1
ATOM 4447 N N . GLU A 1 578 ? -15.419 20.326 6.470 1.00 94.81 578 GLU A N 1
ATOM 4448 C CA . GLU A 1 578 ? -15.686 21.702 6.895 1.00 94.81 578 GLU A CA 1
ATOM 4449 C C . GLU A 1 578 ? -16.092 22.577 5.706 1.00 94.81 578 GLU A C 1
ATOM 4451 O O . GLU A 1 578 ? -17.164 23.180 5.738 1.00 94.81 578 GLU A O 1
ATOM 4456 N N . ILE A 1 579 ? -15.306 22.586 4.619 1.00 95.88 579 ILE A N 1
ATOM 4457 C CA . ILE A 1 579 ? -15.665 23.362 3.424 1.00 95.88 579 ILE A CA 1
ATOM 4458 C C . ILE A 1 579 ? -16.952 22.847 2.777 1.00 95.88 579 ILE A C 1
ATOM 4460 O O . ILE A 1 579 ? -17.808 23.657 2.435 1.00 95.88 579 ILE A O 1
ATOM 4464 N N . ALA A 1 580 ? -17.139 21.529 2.643 1.00 95.94 580 ALA A N 1
ATOM 4465 C CA . ALA A 1 580 ? -18.351 20.980 2.036 1.00 95.94 580 ALA A CA 1
ATOM 4466 C C . ALA A 1 580 ? -19.605 21.375 2.831 1.00 95.94 580 ALA A C 1
ATOM 4468 O O . ALA A 1 580 ? -20.593 21.826 2.258 1.00 95.94 580 ALA A O 1
ATOM 4469 N N . ALA A 1 581 ? -19.547 21.266 4.159 1.00 95.81 581 ALA A N 1
ATOM 4470 C CA . ALA A 1 581 ? -20.633 21.678 5.031 1.00 95.81 581 ALA A CA 1
ATOM 4471 C C . ALA A 1 581 ? -20.887 23.189 4.953 1.00 95.81 581 ALA A C 1
ATOM 4473 O O . ALA A 1 581 ? -22.038 23.609 4.909 1.00 95.81 581 ALA A O 1
ATOM 4474 N N . GLU A 1 582 ? -19.850 24.025 4.921 1.00 96.31 582 GLU A N 1
ATOM 4475 C CA . GLU A 1 582 ? -20.034 25.472 4.795 1.00 96.31 582 GLU A CA 1
ATOM 4476 C C . GLU A 1 582 ? -20.623 25.880 3.439 1.00 96.31 582 GLU A C 1
ATOM 4478 O O . GLU A 1 582 ? -21.503 26.736 3.405 1.00 96.31 582 GLU A O 1
ATOM 4483 N N . LEU A 1 583 ? -20.205 25.247 2.340 1.00 96.06 583 LEU A N 1
ATOM 4484 C CA . LEU A 1 583 ? -20.750 25.529 1.009 1.00 96.06 583 LEU A CA 1
ATOM 4485 C C . LEU A 1 583 ? -22.229 25.146 0.897 1.00 96.06 583 LEU A C 1
ATOM 4487 O O . LEU A 1 583 ? -23.006 25.909 0.332 1.00 96.06 583 LEU A O 1
ATOM 4491 N N . VAL A 1 584 ? -22.627 24.013 1.484 1.00 95.38 584 VAL A N 1
ATOM 4492 C CA . VAL A 1 584 ? -24.046 23.630 1.593 1.00 95.38 584 VAL A CA 1
ATOM 4493 C C . VAL A 1 584 ? -24.805 24.624 2.481 1.00 95.38 584 VAL A C 1
ATOM 4495 O O . VAL A 1 584 ? -25.930 25.000 2.176 1.00 95.38 584 VAL A O 1
ATOM 4498 N N . ARG A 1 585 ? -24.190 25.097 3.577 1.00 94.38 585 ARG A N 1
ATOM 4499 C CA . ARG A 1 585 ? -24.810 26.056 4.514 1.00 94.38 585 ARG A CA 1
ATOM 4500 C C . ARG A 1 585 ? -25.139 27.396 3.865 1.00 94.38 585 ARG A C 1
ATOM 4502 O O . ARG A 1 585 ? -26.148 28.002 4.209 1.00 94.38 585 ARG A O 1
ATOM 4509 N N . GLU A 1 586 ? -24.227 27.881 3.031 1.00 94.44 586 GLU A N 1
ATOM 4510 C CA . GLU A 1 586 ? -24.310 29.175 2.349 1.00 94.44 586 GLU A CA 1
ATOM 4511 C C . GLU A 1 586 ? -24.951 29.058 0.954 1.00 94.44 586 GLU A C 1
ATOM 4513 O O . GLU A 1 586 ? -24.950 30.031 0.211 1.00 94.44 586 GLU A O 1
ATOM 4518 N N . GLU A 1 587 ? -25.505 27.888 0.606 1.00 93.56 587 GLU A N 1
ATOM 4519 C CA . GLU A 1 587 ? -26.202 27.616 -0.663 1.00 93.56 587 GLU A CA 1
ATOM 4520 C C . GLU A 1 587 ? -25.324 27.765 -1.926 1.00 93.56 587 GLU A C 1
ATOM 4522 O O . GLU A 1 587 ? -25.842 27.828 -3.037 1.00 93.56 587 GLU A O 1
ATOM 4527 N N . PHE A 1 588 ? -23.991 27.746 -1.787 1.00 95.81 588 PHE A N 1
ATOM 4528 C CA . PHE A 1 588 ? -23.068 27.640 -2.930 1.00 95.81 588 PHE A CA 1
ATOM 4529 C C . PHE A 1 588 ? -23.033 26.231 -3.523 1.00 95.81 588 PHE A C 1
ATOM 4531 O O . PHE A 1 588 ? -22.558 26.042 -4.640 1.00 95.81 588 PHE A O 1
ATOM 4538 N N . VAL A 1 589 ? -23.474 25.234 -2.757 1.00 96.50 589 VAL A N 1
ATOM 4539 C CA . VAL A 1 589 ? -23.717 23.870 -3.224 1.00 96.50 589 VAL A CA 1
ATOM 4540 C C . VAL A 1 589 ? -25.165 23.526 -2.911 1.00 96.50 589 VAL A C 1
ATOM 4542 O O . VAL A 1 589 ? -25.571 23.599 -1.751 1.00 96.50 589 VAL A O 1
ATOM 4545 N N . ASP A 1 590 ? -25.925 23.140 -3.933 1.00 94.94 590 ASP A N 1
ATOM 4546 C CA . ASP A 1 590 ? -27.312 22.708 -3.759 1.00 94.94 590 ASP A CA 1
ATOM 4547 C C . ASP A 1 590 ? -27.415 21.280 -3.186 1.00 94.94 590 ASP A C 1
ATOM 4549 O O . ASP A 1 590 ? -26.423 20.559 -3.019 1.00 94.94 590 ASP A O 1
ATOM 4553 N N . GLU A 1 591 ? -28.635 20.826 -2.901 1.00 93.88 591 GLU A N 1
ATOM 4554 C CA . GLU A 1 591 ? -28.885 19.491 -2.358 1.00 93.88 591 GLU A CA 1
ATOM 4555 C C . GLU A 1 591 ? -28.407 18.365 -3.287 1.00 93.88 591 GLU A C 1
ATOM 4557 O O . GLU A 1 591 ? -28.065 17.273 -2.829 1.00 93.88 591 GLU A O 1
ATOM 4562 N N . THR A 1 592 ? -28.347 18.611 -4.597 1.00 95.00 592 THR A N 1
ATOM 4563 C CA . THR A 1 592 ? -27.870 17.648 -5.597 1.00 95.00 592 THR A CA 1
ATOM 4564 C C . THR A 1 592 ? -26.347 17.574 -5.653 1.00 95.00 592 THR A C 1
ATOM 4566 O O . THR A 1 592 ? -25.796 16.641 -6.247 1.00 95.00 592 THR A O 1
ATOM 4569 N N . GLY A 1 593 ? -25.666 18.502 -4.977 1.00 95.38 593 GLY A N 1
ATOM 4570 C CA . GLY A 1 593 ? -24.223 18.671 -4.983 1.00 95.38 593 GLY A CA 1
ATOM 4571 C C . GLY A 1 593 ? -23.718 19.524 -6.139 1.00 95.38 593 GLY A C 1
ATOM 4572 O O . GLY A 1 593 ? -22.521 19.470 -6.421 1.00 95.38 593 GLY A O 1
ATOM 4573 N N . LEU A 1 594 ? -24.589 20.265 -6.828 1.00 96.56 594 LEU A N 1
ATOM 4574 C CA . LEU A 1 594 ? -24.186 21.193 -7.876 1.00 96.56 594 LEU A CA 1
ATOM 4575 C C . LEU A 1 594 ? -23.599 22.449 -7.231 1.00 96.56 594 LEU A C 1
ATOM 4577 O O . LEU A 1 594 ? -24.257 23.112 -6.434 1.00 96.56 594 LEU A O 1
ATOM 4581 N N . LEU A 1 595 ? -22.348 22.743 -7.568 1.00 95.75 595 LEU A N 1
ATOM 4582 C CA . LEU A 1 595 ? -21.659 23.966 -7.187 1.00 95.75 595 LEU A CA 1
ATOM 4583 C C . LEU A 1 595 ? -22.176 25.123 -8.054 1.00 95.75 595 LEU A C 1
ATOM 4585 O O . LEU A 1 595 ? -22.412 24.928 -9.248 1.00 95.75 595 LEU A O 1
ATOM 4589 N N . ASP A 1 596 ? -22.322 26.303 -7.454 1.00 94.38 596 ASP A N 1
ATOM 4590 C CA . ASP A 1 596 ? -22.781 27.531 -8.114 1.00 94.38 596 ASP A CA 1
ATOM 4591 C C . ASP A 1 596 ? -22.040 27.782 -9.445 1.00 94.38 596 ASP A C 1
ATOM 4593 O O . ASP A 1 596 ? -20.842 27.497 -9.570 1.00 94.38 596 ASP A O 1
ATOM 4597 N N . GLU A 1 597 ? -22.758 28.313 -10.443 1.00 92.56 597 GLU A N 1
ATOM 4598 C CA . GLU A 1 597 ? -22.259 28.550 -11.804 1.00 92.56 597 GLU A CA 1
ATOM 4599 C C . GLU A 1 597 ? -20.968 29.381 -11.807 1.00 92.56 597 GLU A C 1
ATOM 4601 O O . GLU A 1 597 ? -20.067 29.097 -12.598 1.00 92.56 597 GLU A O 1
ATOM 4606 N N . ASP A 1 598 ? -20.839 30.340 -10.883 1.00 92.75 598 ASP A N 1
ATOM 4607 C CA . ASP A 1 598 ? -19.656 31.201 -10.766 1.00 92.75 598 ASP A CA 1
ATOM 4608 C C . ASP A 1 598 ? -18.379 30.432 -10.362 1.00 92.75 598 ASP A C 1
ATOM 4610 O O . ASP A 1 598 ? -17.264 30.902 -10.605 1.00 92.75 598 ASP A O 1
ATOM 4614 N N . TYR A 1 599 ? -18.517 29.236 -9.776 1.00 93.50 599 TYR A N 1
ATOM 4615 C CA . TYR A 1 599 ? -17.405 28.410 -9.290 1.00 93.50 599 TYR A CA 1
ATOM 4616 C C . TYR A 1 599 ? -17.344 27.018 -9.928 1.00 93.50 599 TYR A C 1
ATOM 4618 O O . TYR A 1 599 ? -16.423 26.256 -9.628 1.00 93.50 599 TYR A O 1
ATOM 4626 N N . PHE A 1 600 ? -18.290 26.663 -10.798 1.00 90.56 600 PHE A N 1
ATOM 4627 C CA . PHE A 1 600 ? -18.421 25.311 -11.342 1.00 90.56 600 PHE A CA 1
ATOM 4628 C C . PHE A 1 600 ? -17.156 24.832 -12.077 1.00 90.56 600 PHE A C 1
ATOM 4630 O O . PHE A 1 600 ? -16.700 23.705 -11.858 1.00 90.56 600 PHE A O 1
ATOM 4637 N N . ASP A 1 601 ? -16.566 25.697 -12.908 1.00 88.50 601 ASP A N 1
ATOM 4638 C CA . ASP A 1 601 ? -15.396 25.363 -13.730 1.00 88.50 601 ASP A CA 1
ATOM 4639 C C . ASP A 1 601 ? -14.064 25.489 -12.964 1.00 88.50 601 ASP A C 1
ATOM 4641 O O . ASP A 1 601 ? -13.200 24.614 -13.070 1.00 88.50 601 ASP A O 1
ATOM 4645 N N . ASP A 1 602 ? -13.894 26.559 -12.179 1.00 91.25 602 ASP A N 1
ATOM 4646 C CA . ASP A 1 602 ? -12.612 26.916 -11.544 1.00 91.25 602 ASP A CA 1
ATOM 4647 C C . ASP A 1 602 ? -12.499 26.479 -10.067 1.00 91.25 602 ASP A C 1
ATOM 4649 O O . ASP A 1 602 ? -11.401 26.444 -9.500 1.00 91.25 602 ASP A O 1
ATOM 4653 N N . GLY A 1 603 ? -13.618 26.096 -9.449 1.00 94.56 603 GLY A N 1
ATOM 4654 C CA . GLY A 1 603 ? -13.729 25.743 -8.037 1.00 94.56 603 GLY A CA 1
ATOM 4655 C C . GLY A 1 603 ? -13.849 26.950 -7.102 1.00 94.56 603 GLY A C 1
ATOM 4656 O O . GLY A 1 603 ? -13.407 28.062 -7.395 1.00 94.56 603 GLY A O 1
ATOM 4657 N N . PHE A 1 604 ? -14.426 26.715 -5.925 1.00 96.56 604 PHE A N 1
ATOM 4658 C CA . PHE A 1 604 ? -14.584 27.733 -4.893 1.00 96.56 604 PHE A CA 1
ATOM 4659 C C . PHE A 1 604 ? -13.228 28.035 -4.228 1.00 96.56 604 PHE A C 1
ATOM 4661 O O . PHE A 1 604 ? -12.581 27.108 -3.727 1.00 96.56 604 PHE A O 1
ATOM 4668 N N . PRO A 1 605 ? -12.762 29.294 -4.191 1.00 95.44 605 PRO A N 1
ATOM 4669 C CA . PRO A 1 605 ? -11.477 29.644 -3.595 1.00 95.44 605 PRO A CA 1
ATOM 4670 C C . PRO A 1 605 ? -11.521 29.584 -2.064 1.00 95.44 605 PRO A C 1
ATOM 4672 O O . PRO A 1 605 ? -12.317 30.255 -1.419 1.00 95.44 605 PRO A O 1
ATOM 4675 N N . ILE A 1 606 ? -10.602 28.822 -1.473 1.00 95.56 606 ILE A N 1
ATOM 4676 C CA . ILE A 1 606 ? -10.532 28.607 -0.022 1.00 95.56 606 ILE A CA 1
ATOM 4677 C C . ILE A 1 606 ? -9.383 29.414 0.589 1.00 95.56 606 ILE A C 1
ATOM 4679 O O . ILE A 1 606 ? -9.551 30.124 1.576 1.00 95.56 606 ILE A O 1
ATOM 4683 N N . ALA A 1 607 ? -8.184 29.287 0.016 1.00 95.44 607 ALA A N 1
ATOM 4684 C CA . ALA A 1 607 ? -6.961 29.870 0.559 1.00 95.44 607 ALA A CA 1
ATOM 4685 C C . ALA A 1 607 ? -5.886 30.034 -0.527 1.00 95.44 607 ALA A C 1
ATOM 4687 O O . ALA A 1 607 ? -6.111 29.729 -1.699 1.00 95.44 607 ALA A O 1
ATOM 4688 N N . LYS A 1 608 ? -4.699 30.520 -0.144 1.00 94.25 608 LYS A N 1
ATOM 4689 C CA . LYS A 1 608 ? -3.535 30.615 -1.033 1.00 94.25 608 LYS A CA 1
ATOM 4690 C C . LYS A 1 608 ? -2.306 29.972 -0.422 1.00 94.25 608 LYS A C 1
ATOM 4692 O O . LYS A 1 608 ? -1.981 30.254 0.727 1.00 94.25 608 LYS A O 1
ATOM 4697 N N . THR A 1 609 ? -1.596 29.196 -1.227 1.00 91.06 609 THR A N 1
ATOM 4698 C CA . THR A 1 609 ? -0.295 28.640 -0.859 1.00 91.06 609 THR A CA 1
ATOM 4699 C C . THR A 1 609 ? 0.771 29.731 -0.697 1.00 91.06 609 THR A C 1
ATOM 4701 O O . THR A 1 609 ? 0.614 30.835 -1.235 1.00 91.06 609 THR A O 1
ATOM 4704 N N . PRO A 1 610 ? 1.902 29.443 -0.021 1.00 88.44 610 PRO A N 1
ATOM 4705 C CA . PRO A 1 610 ? 3.024 30.381 0.096 1.00 88.44 610 PRO A CA 1
ATOM 4706 C C . PRO A 1 610 ? 3.583 30.876 -1.245 1.00 88.44 610 PRO A C 1
ATOM 4708 O O . PRO A 1 610 ? 4.040 32.013 -1.339 1.00 88.44 610 PRO A O 1
ATOM 4711 N N . ASP A 1 611 ? 3.531 30.046 -2.293 1.00 86.62 611 ASP A N 1
ATOM 4712 C CA . ASP A 1 611 ? 3.936 30.400 -3.660 1.00 86.62 611 ASP A CA 1
ATOM 4713 C C . ASP A 1 611 ? 2.825 31.105 -4.467 1.00 86.62 611 ASP A C 1
ATOM 4715 O O . ASP A 1 611 ? 3.006 31.403 -5.648 1.00 86.62 611 ASP A O 1
ATOM 4719 N N . GLY A 1 612 ? 1.692 31.423 -3.831 1.00 89.19 612 GLY A N 1
ATOM 4720 C CA . GLY A 1 612 ? 0.628 32.265 -4.376 1.00 89.19 612 GLY A CA 1
ATOM 4721 C C . GLY A 1 612 ? -0.423 31.544 -5.223 1.00 89.19 612 GLY A C 1
ATOM 4722 O O . GLY A 1 612 ? -1.229 32.223 -5.863 1.00 89.19 612 GLY A O 1
ATOM 4723 N N . LYS A 1 613 ? -0.447 30.206 -5.241 1.00 90.88 613 LYS A N 1
ATOM 4724 C CA . LYS A 1 613 ? -1.477 29.421 -5.941 1.00 90.88 613 LYS A CA 1
ATOM 4725 C C . LYS A 1 613 ? -2.767 29.383 -5.125 1.00 90.88 613 LYS A C 1
ATOM 4727 O O . LYS A 1 613 ? -2.729 29.325 -3.899 1.00 90.88 613 LYS A O 1
ATOM 4732 N N . ASN A 1 614 ? -3.911 29.394 -5.807 1.00 93.25 614 ASN A N 1
ATOM 4733 C CA . ASN A 1 614 ? -5.214 29.280 -5.155 1.00 93.25 614 ASN A CA 1
ATOM 4734 C C . ASN A 1 614 ? -5.492 27.820 -4.781 1.00 93.25 614 ASN A C 1
ATOM 4736 O O . ASN A 1 614 ? -5.504 26.954 -5.654 1.00 93.25 614 ASN A O 1
ATOM 4740 N N . ILE A 1 615 ? -5.762 27.581 -3.502 1.00 95.25 615 ILE A N 1
ATOM 4741 C CA . ILE A 1 615 ? -6.354 26.341 -3.002 1.00 95.25 615 ILE A CA 1
ATOM 4742 C C . ILE A 1 615 ? -7.858 26.459 -3.237 1.00 95.25 615 ILE A C 1
ATOM 4744 O O . ILE A 1 615 ? -8.487 27.379 -2.709 1.00 95.25 615 ILE A O 1
ATOM 4748 N N . VAL A 1 616 ? -8.415 25.557 -4.041 1.00 96.12 616 VAL A N 1
ATOM 4749 C CA . VAL A 1 616 ? -9.825 25.586 -4.462 1.00 96.12 616 VAL A CA 1
ATOM 4750 C C . VAL A 1 616 ? -10.548 24.287 -4.106 1.00 96.12 616 VAL A C 1
ATOM 4752 O O . VAL A 1 616 ? -9.915 23.230 -4.043 1.00 96.12 616 VAL A O 1
ATOM 4755 N N . PHE A 1 617 ? -11.865 24.367 -3.906 1.00 97.19 617 PHE A N 1
ATOM 4756 C CA . PHE A 1 617 ? -12.765 23.218 -3.792 1.00 97.19 617 PHE A CA 1
ATOM 4757 C C . PHE A 1 617 ? -13.597 23.083 -5.064 1.00 97.19 617 PHE A C 1
ATOM 4759 O O . PHE A 1 617 ? -14.385 23.966 -5.393 1.00 97.19 617 PHE A O 1
ATOM 4766 N N . THR A 1 618 ? -13.405 22.004 -5.812 1.00 97.06 618 THR A N 1
ATOM 4767 C CA . THR A 1 618 ? -14.009 21.852 -7.143 1.00 97.06 618 THR A CA 1
ATOM 4768 C C . THR A 1 618 ? -15.322 21.071 -7.101 1.00 97.06 618 THR A C 1
ATOM 4770 O O . THR A 1 618 ? -15.576 20.301 -6.175 1.00 97.06 618 THR A O 1
ATOM 4773 N N . GLN A 1 619 ? -16.118 21.163 -8.170 1.00 97.12 619 GLN A N 1
ATOM 4774 C CA . GLN A 1 619 ? -17.301 20.316 -8.368 1.00 97.12 619 GLN A CA 1
ATOM 4775 C C . GLN A 1 619 ? -16.982 18.811 -8.268 1.00 97.12 619 GLN A C 1
ATOM 4777 O O . GLN A 1 619 ? -17.780 18.016 -7.761 1.00 97.12 619 GLN A O 1
ATOM 4782 N N . LYS A 1 620 ? -15.800 18.399 -8.742 1.00 95.50 620 LYS A N 1
ATOM 4783 C CA . LYS A 1 620 ? -15.327 17.019 -8.607 1.00 95.50 620 LYS A CA 1
ATOM 4784 C C . LYS A 1 620 ? -15.131 16.647 -7.135 1.00 95.50 620 LYS A C 1
ATOM 4786 O O . LYS A 1 620 ? -15.501 15.548 -6.740 1.00 95.50 620 LYS A O 1
ATOM 4791 N N . ASP A 1 621 ? -14.575 17.550 -6.334 1.00 96.00 621 ASP A N 1
ATOM 4792 C CA . ASP A 1 621 ? -14.330 17.313 -4.909 1.00 96.00 621 ASP A CA 1
ATOM 4793 C C . ASP A 1 621 ? -15.648 17.187 -4.131 1.00 96.00 621 ASP A C 1
ATOM 4795 O O . ASP A 1 621 ? -15.792 16.273 -3.318 1.00 96.00 621 ASP A O 1
ATOM 4799 N N . VAL A 1 622 ? -16.648 18.020 -4.459 1.00 96.69 622 VAL A N 1
ATOM 4800 C CA . VAL A 1 622 ? -18.026 17.874 -3.950 1.00 96.69 622 VAL A CA 1
ATOM 4801 C C . VAL A 1 622 ? -18.557 16.471 -4.255 1.00 96.69 622 VAL A C 1
ATOM 4803 O O . VAL A 1 622 ? -19.096 15.799 -3.372 1.00 96.69 622 VAL A O 1
ATOM 4806 N N . ARG A 1 623 ? -18.346 15.984 -5.485 1.00 95.25 623 ARG A N 1
ATOM 4807 C CA . ARG A 1 623 ? -18.809 14.656 -5.898 1.00 95.25 623 ARG A CA 1
ATOM 4808 C C . ARG A 1 623 ? -18.136 13.524 -5.123 1.00 95.25 623 ARG A C 1
ATOM 4810 O O . ARG A 1 623 ? -18.825 12.588 -4.727 1.00 95.25 623 ARG A O 1
ATOM 4817 N N . GLU A 1 624 ? -16.827 13.594 -4.887 1.00 93.81 624 GLU A N 1
ATOM 4818 C CA . GLU A 1 624 ? -16.119 12.589 -4.077 1.00 93.81 624 GLU A CA 1
ATOM 4819 C C . GLU A 1 624 ? -16.694 12.518 -2.652 1.00 93.81 624 GLU A C 1
ATOM 4821 O O . GLU A 1 624 ? -16.873 11.425 -2.114 1.00 93.81 624 GLU A O 1
ATOM 4826 N N . ILE A 1 625 ? -17.078 13.660 -2.069 1.00 94.38 625 ILE A N 1
ATOM 4827 C CA . ILE A 1 625 ? -17.698 13.698 -0.737 1.00 94.38 625 ILE A CA 1
ATOM 4828 C C . ILE A 1 625 ? -19.110 13.125 -0.725 1.00 94.38 625 ILE A C 1
ATOM 4830 O O . ILE A 1 625 ? -19.449 12.392 0.205 1.00 94.38 625 ILE A O 1
ATOM 4834 N N . GLN A 1 626 ? -19.916 13.373 -1.759 1.00 95.38 626 GLN A N 1
ATOM 4835 C CA . GLN A 1 626 ? -21.222 12.721 -1.886 1.00 95.38 626 GLN A CA 1
ATOM 4836 C C . GLN A 1 626 ? -21.095 11.197 -1.923 1.00 95.38 626 GLN A C 1
ATOM 4838 O O . GLN A 1 626 ? -21.844 1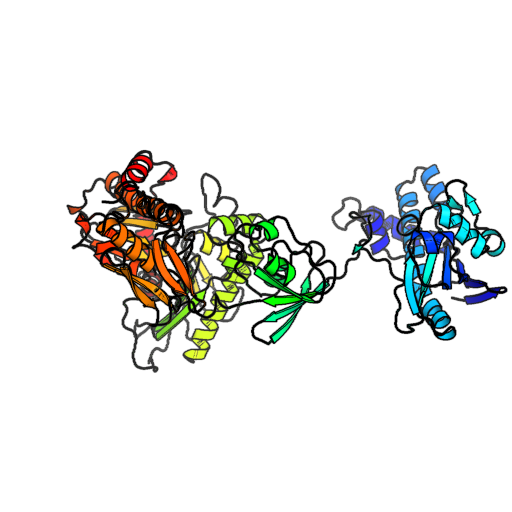0.502 -1.241 1.00 95.38 626 GLN A O 1
ATOM 4843 N N . LEU A 1 627 ? -20.140 10.671 -2.695 1.00 93.38 627 LEU A N 1
ATOM 4844 C CA . LEU A 1 627 ? -19.925 9.227 -2.806 1.00 93.38 627 LEU A CA 1
ATOM 4845 C C . LEU A 1 627 ? -19.480 8.626 -1.466 1.00 93.38 627 LEU A C 1
ATOM 4847 O O . LEU A 1 627 ? -19.993 7.578 -1.066 1.00 93.38 627 LEU A O 1
ATOM 4851 N N . ALA A 1 628 ? -18.565 9.301 -0.766 1.00 92.06 628 ALA A N 1
ATOM 4852 C CA . ALA A 1 628 ? -18.023 8.834 0.504 1.00 92.06 628 ALA A CA 1
ATOM 4853 C C . ALA A 1 628 ? -19.060 8.873 1.634 1.00 92.06 628 ALA A C 1
ATOM 4855 O O . ALA A 1 628 ? -19.254 7.879 2.339 1.00 92.06 628 ALA A O 1
ATOM 4856 N N . LYS A 1 629 ? -19.789 9.989 1.780 1.00 93.94 629 LYS A N 1
ATOM 4857 C CA . LYS A 1 629 ? -20.813 10.131 2.826 1.00 93.94 629 LYS A CA 1
ATOM 4858 C C . LYS A 1 629 ? -21.978 9.166 2.613 1.00 93.94 629 LYS A C 1
ATOM 4860 O O . LYS A 1 629 ? -22.478 8.595 3.578 1.00 93.94 629 LYS A O 1
ATOM 4865 N N . ALA A 1 630 ? -22.380 8.957 1.356 1.00 95.44 630 ALA A N 1
ATOM 4866 C CA . ALA A 1 630 ? -23.469 8.060 1.000 1.00 95.44 630 ALA A CA 1
ATOM 4867 C C . ALA A 1 630 ? -23.121 6.604 1.311 1.00 95.44 630 ALA A C 1
ATOM 4869 O O . ALA A 1 630 ? -23.981 5.853 1.764 1.00 95.44 630 ALA A O 1
ATOM 4870 N N . ALA A 1 631 ? -21.856 6.209 1.121 1.00 94.44 631 ALA A N 1
ATOM 4871 C CA . ALA A 1 631 ? -21.378 4.874 1.472 1.00 94.44 631 ALA A CA 1
ATOM 4872 C C . ALA A 1 631 ? -21.537 4.616 2.973 1.00 94.44 631 ALA A C 1
ATOM 4874 O O . ALA A 1 631 ? -22.170 3.634 3.363 1.00 94.44 631 ALA A O 1
ATOM 4875 N N . VAL A 1 632 ? -21.028 5.534 3.803 1.00 95.19 632 VAL A N 1
ATOM 4876 C CA . VAL A 1 632 ? -21.127 5.445 5.265 1.00 95.19 632 VAL A CA 1
ATOM 4877 C C . VAL A 1 632 ? -22.591 5.430 5.699 1.00 95.19 632 VAL A C 1
ATOM 4879 O O . VAL A 1 632 ? -23.009 4.521 6.419 1.00 95.19 632 VAL A O 1
ATOM 4882 N N . ARG A 1 633 ? -23.392 6.390 5.219 1.00 96.12 633 ARG A N 1
ATOM 4883 C CA . ARG A 1 633 ? -24.798 6.505 5.607 1.00 96.12 633 ARG A CA 1
ATOM 4884 C C . ARG A 1 633 ? -25.610 5.284 5.184 1.00 96.12 633 ARG A C 1
ATOM 4886 O O . ARG A 1 633 ? -26.298 4.699 6.015 1.00 96.12 633 ARG A O 1
ATOM 4893 N N . GLY A 1 634 ? -25.469 4.843 3.935 1.00 96.75 634 GLY A N 1
ATOM 4894 C CA . GLY A 1 634 ? -26.157 3.662 3.418 1.00 96.75 634 GLY A CA 1
ATOM 4895 C C . GLY A 1 634 ? -25.776 2.378 4.155 1.00 96.75 634 GLY A C 1
ATOM 4896 O O . GLY A 1 634 ? -26.633 1.524 4.390 1.00 96.75 634 GLY A O 1
ATOM 4897 N N . GLY A 1 635 ? -24.519 2.247 4.591 1.00 96.81 635 GLY A N 1
ATOM 4898 C CA . GLY A 1 635 ? -24.090 1.137 5.440 1.00 96.81 635 GLY A CA 1
ATOM 4899 C C . GLY A 1 635 ? -24.791 1.143 6.801 1.00 96.81 635 GLY A C 1
ATOM 4900 O O . GLY A 1 635 ? -25.320 0.109 7.220 1.00 96.81 635 GLY A O 1
ATOM 4901 N N . VAL A 1 636 ? -24.855 2.308 7.456 1.00 97.56 636 VAL A N 1
ATOM 4902 C CA . VAL A 1 636 ? -25.544 2.482 8.747 1.00 97.56 636 VAL A CA 1
ATOM 4903 C C . VAL A 1 636 ? -27.029 2.138 8.620 1.00 97.56 636 VAL A C 1
ATOM 4905 O O . VAL A 1 636 ? -27.526 1.329 9.405 1.00 97.56 636 VAL A O 1
ATOM 4908 N N . GLU A 1 637 ? -27.719 2.668 7.606 1.00 97.81 637 GLU A N 1
ATOM 4909 C CA . GLU A 1 637 ? -29.137 2.361 7.361 1.00 97.81 637 GLU A CA 1
ATOM 4910 C C . GLU A 1 637 ? -29.373 0.873 7.108 1.00 97.81 637 GLU A C 1
ATOM 4912 O O . GLU A 1 637 ? -30.290 0.263 7.665 1.00 97.81 637 GLU A O 1
ATOM 4917 N N . THR A 1 638 ? -28.495 0.245 6.323 1.00 97.94 638 THR A N 1
ATOM 4918 C CA . THR A 1 638 ? -28.600 -1.187 6.037 1.00 97.94 638 THR A CA 1
ATOM 4919 C C . THR A 1 638 ? -28.434 -2.012 7.311 1.00 97.94 638 THR A C 1
ATOM 4921 O O . THR A 1 638 ? -29.202 -2.948 7.542 1.00 97.94 638 THR A O 1
ATOM 4924 N N . LEU A 1 639 ? -27.478 -1.669 8.180 1.00 98.06 639 LEU A N 1
ATOM 4925 C CA . LEU A 1 639 ? -27.311 -2.362 9.457 1.00 98.06 639 LEU A CA 1
ATOM 4926 C C . LEU A 1 639 ? -28.536 -2.200 10.362 1.00 98.06 639 LEU A C 1
ATOM 4928 O O . LEU A 1 639 ? -29.006 -3.201 10.905 1.00 98.06 639 LEU A O 1
ATOM 4932 N N . LEU A 1 640 ? -29.086 -0.990 10.486 1.00 98.25 640 LEU A N 1
ATOM 4933 C CA . LEU A 1 640 ? -30.302 -0.734 11.268 1.00 98.25 640 LEU A CA 1
ATOM 4934 C C . LEU A 1 640 ? -31.483 -1.560 10.749 1.00 98.25 640 LEU A C 1
ATOM 4936 O O . LEU A 1 640 ? -32.139 -2.265 11.525 1.00 98.25 640 LEU A O 1
ATOM 4940 N N . LEU A 1 641 ? -31.691 -1.562 9.428 1.00 98.00 641 LEU A N 1
ATOM 4941 C CA . LEU A 1 641 ? -32.742 -2.329 8.765 1.00 98.00 641 LEU A CA 1
ATOM 4942 C C . LEU A 1 641 ? -32.584 -3.839 8.995 1.00 98.00 641 LEU A C 1
ATOM 4944 O O . LEU A 1 641 ? -33.549 -4.519 9.345 1.00 98.00 641 LEU A O 1
ATOM 4948 N N . ARG A 1 642 ? -31.374 -4.387 8.817 1.00 97.69 642 ARG A N 1
ATOM 4949 C CA . ARG A 1 642 ? -31.101 -5.830 8.973 1.00 97.69 642 ARG A CA 1
ATOM 4950 C C . ARG A 1 642 ? -31.075 -6.286 10.425 1.00 97.69 642 ARG A C 1
ATOM 4952 O O . ARG A 1 642 ? -31.346 -7.458 10.707 1.00 97.69 642 ARG A O 1
ATOM 4959 N N . TYR A 1 643 ? -30.757 -5.387 11.349 1.00 97.75 643 TYR A N 1
ATOM 4960 C CA . TYR A 1 643 ? -30.888 -5.649 12.774 1.00 97.75 643 TYR A CA 1
ATOM 4961 C C . TYR A 1 643 ? -32.357 -5.576 13.217 1.00 97.75 643 TYR A C 1
ATOM 4963 O O . TYR A 1 643 ? -32.764 -6.357 14.077 1.00 97.75 643 TYR A O 1
ATOM 4971 N N . GLY A 1 644 ? -33.158 -4.718 12.577 1.00 97.50 644 GLY A N 1
ATOM 4972 C CA . GLY A 1 644 ? -34.582 -4.530 12.851 1.00 97.50 644 GLY A CA 1
ATOM 4973 C C . GLY A 1 644 ? -34.845 -3.501 13.948 1.00 97.50 644 GLY A C 1
ATOM 4974 O O . GLY A 1 644 ? -35.724 -3.717 14.782 1.00 97.50 644 GLY A O 1
ATOM 4975 N N . VAL A 1 645 ? -34.058 -2.422 13.986 1.00 97.81 645 VAL A N 1
ATOM 4976 C CA . VAL A 1 645 ? -34.136 -1.374 15.018 1.00 97.81 645 VAL A CA 1
ATOM 4977 C C . VAL A 1 645 ? -34.183 0.017 14.406 1.00 97.81 645 VAL A C 1
ATOM 4979 O O . VAL A 1 645 ? -33.708 0.238 13.296 1.00 97.81 645 VAL A O 1
ATOM 4982 N N . THR A 1 646 ? -34.756 0.961 15.146 1.00 97.38 646 THR A N 1
ATOM 4983 C CA . THR A 1 646 ? -34.791 2.379 14.773 1.00 97.38 646 THR A CA 1
ATOM 4984 C C . THR A 1 646 ? -33.645 3.157 15.418 1.00 97.38 646 THR A C 1
ATOM 4986 O O . THR A 1 646 ? -33.018 2.686 16.373 1.00 97.38 646 THR A O 1
ATOM 4989 N N . TYR A 1 647 ? -33.403 4.389 14.953 1.00 96.50 647 TYR A N 1
ATOM 4990 C CA . TYR A 1 647 ? -32.374 5.262 15.528 1.00 96.50 647 TYR A CA 1
ATOM 4991 C C . TYR A 1 647 ? -32.526 5.449 17.040 1.00 96.50 647 TYR A C 1
ATOM 4993 O O . TYR A 1 647 ? -31.525 5.499 17.751 1.00 96.50 647 TYR A O 1
ATOM 5001 N N . ASP A 1 648 ? -33.759 5.533 17.550 1.00 95.75 648 ASP A N 1
ATOM 5002 C CA . ASP A 1 648 ? -34.056 5.746 18.971 1.00 95.75 648 ASP A CA 1
ATOM 5003 C C . ASP A 1 648 ? -33.571 4.606 19.867 1.00 95.75 648 ASP A C 1
ATOM 5005 O O . ASP A 1 648 ? -33.171 4.852 21.006 1.00 95.75 648 ASP A O 1
ATOM 5009 N N . GLN A 1 649 ? -33.565 3.382 19.340 1.00 96.88 649 GLN A N 1
ATOM 5010 C CA . GLN A 1 649 ? -33.160 2.181 20.068 1.00 96.88 649 GLN A CA 1
ATOM 5011 C C . GLN A 1 649 ? -31.640 2.013 20.137 1.00 96.88 649 GLN A C 1
ATOM 5013 O O . GLN A 1 649 ? -31.154 1.285 21.000 1.00 96.88 649 GLN A O 1
ATOM 5018 N N . VAL A 1 650 ? -30.886 2.697 19.272 1.00 97.88 650 VAL A N 1
ATOM 5019 C CA . VAL A 1 650 ? -29.431 2.805 19.417 1.00 97.88 650 VAL A CA 1
ATOM 5020 C C . VAL A 1 650 ? -29.144 3.735 20.587 1.00 97.88 650 VAL A C 1
ATOM 5022 O O . VAL A 1 650 ? -29.614 4.875 20.611 1.00 97.88 650 VAL A O 1
ATOM 5025 N N . LYS A 1 651 ? -28.397 3.250 21.579 1.00 97.56 651 LYS A N 1
ATOM 5026 C CA . LYS A 1 651 ? -28.091 3.999 22.800 1.00 97.56 651 LYS A CA 1
ATOM 5027 C C . LYS A 1 651 ? -26.846 4.859 22.648 1.00 97.56 651 LYS A C 1
ATOM 5029 O O . LYS A 1 651 ? -26.870 6.029 23.027 1.00 97.56 651 LYS A O 1
ATOM 5034 N N . THR A 1 652 ? -25.799 4.266 22.086 1.00 97.25 652 THR A N 1
ATOM 5035 C CA . THR A 1 652 ? -24.477 4.874 21.950 1.00 97.25 652 THR A CA 1
ATOM 5036 C C . THR A 1 652 ? -23.957 4.643 20.541 1.00 97.25 652 THR A C 1
ATOM 5038 O O . THR A 1 652 ? -24.087 3.544 20.001 1.00 97.25 652 THR A O 1
ATOM 5041 N N . VAL A 1 653 ? -23.364 5.681 19.959 1.00 97.06 653 VAL A N 1
ATOM 5042 C CA . VAL A 1 653 ? -22.697 5.635 18.660 1.00 97.06 653 VAL A CA 1
ATOM 5043 C C . VAL A 1 653 ? -21.230 5.992 18.869 1.00 97.06 653 VAL A C 1
ATOM 5045 O O . VAL A 1 653 ? -20.893 7.139 19.146 1.00 97.06 653 VAL A O 1
ATOM 5048 N N . TYR A 1 654 ? -20.359 5.001 18.768 1.00 96.06 654 TYR A N 1
ATOM 5049 C CA . TYR A 1 654 ? -18.920 5.158 18.857 1.00 96.06 654 TYR A CA 1
ATOM 5050 C C . TYR A 1 654 ? -18.362 5.573 17.496 1.00 96.06 654 TYR A C 1
ATOM 5052 O O . TYR A 1 654 ? -18.524 4.844 16.518 1.00 96.06 654 TYR A O 1
ATOM 5060 N N . LEU A 1 655 ? -17.706 6.731 17.437 1.00 93.06 655 LEU A N 1
ATOM 5061 C CA . LEU A 1 655 ? -16.932 7.153 16.270 1.00 93.06 655 LEU A CA 1
ATOM 5062 C C . LEU A 1 655 ? -15.452 6.864 16.517 1.00 93.06 655 LEU A C 1
ATOM 5064 O O . LEU A 1 655 ? -14.855 7.396 17.460 1.00 93.06 655 LEU A O 1
ATOM 5068 N N . ALA A 1 656 ? -14.889 6.002 15.679 1.00 89.75 656 ALA A N 1
ATOM 5069 C CA . ALA A 1 656 ? -13.500 5.570 15.721 1.00 89.75 656 ALA A CA 1
ATOM 5070 C C . ALA A 1 656 ? -12.742 5.994 14.454 1.00 89.75 656 ALA A C 1
ATOM 5072 O O . ALA A 1 656 ? -13.317 6.546 13.511 1.00 89.75 656 ALA A O 1
ATOM 5073 N N . GLY A 1 657 ? -11.435 5.744 14.473 1.00 81.19 657 GLY A N 1
ATOM 5074 C CA . GLY A 1 657 ? -10.519 6.081 13.390 1.00 81.19 657 GLY A CA 1
ATOM 5075 C C . GLY A 1 657 ? -9.870 7.448 13.596 1.00 81.19 657 GLY A C 1
ATOM 5076 O O . GLY A 1 657 ? -10.414 8.327 14.272 1.00 81.19 657 GLY A O 1
ATOM 5077 N N . GLY A 1 658 ? -8.682 7.638 13.013 1.00 70.06 658 GLY A N 1
ATOM 5078 C CA . GLY A 1 658 ? -7.929 8.897 13.135 1.00 70.06 658 GLY A CA 1
ATOM 5079 C C . GLY A 1 658 ? -8.715 10.107 12.618 1.00 70.06 658 GLY A C 1
ATOM 5080 O O . GLY A 1 658 ? -8.596 11.205 13.154 1.00 70.06 658 GLY A O 1
ATOM 5081 N N . PHE A 1 659 ? -9.582 9.887 11.628 1.00 73.19 659 PHE A N 1
ATOM 5082 C CA . PHE A 1 659 ? -10.509 10.892 11.124 1.00 73.19 659 PHE A CA 1
ATOM 5083 C C . PHE A 1 659 ? -11.720 11.101 12.046 1.00 73.19 659 PHE A C 1
ATOM 5085 O O . PHE A 1 659 ? -12.036 12.235 12.411 1.00 73.19 659 PHE A O 1
ATOM 5092 N N . GLY A 1 660 ? -12.379 10.013 12.464 1.00 67.31 660 GLY A N 1
ATOM 5093 C CA . GLY A 1 660 ? -13.579 10.066 13.305 1.00 67.31 660 GLY A CA 1
ATOM 5094 C C . GLY A 1 660 ? -13.359 10.713 14.676 1.00 67.31 660 GLY A C 1
ATOM 5095 O O . GLY A 1 660 ? -14.314 11.185 15.289 1.00 67.31 660 GLY A O 1
ATOM 5096 N N . PHE A 1 661 ? -12.115 10.785 15.153 1.00 73.81 661 PHE A N 1
ATOM 5097 C CA . PHE A 1 661 ? -11.767 11.463 16.402 1.00 73.81 661 PHE A CA 1
ATOM 5098 C C . PHE A 1 661 ? -11.823 12.999 16.318 1.00 73.81 661 PHE A C 1
ATOM 5100 O O . PHE A 1 661 ? -12.233 13.642 17.283 1.00 73.81 661 PHE A O 1
ATOM 5107 N N . HIS A 1 662 ? -11.445 13.585 15.176 1.00 77.31 662 HIS A N 1
ATOM 5108 C CA . HIS A 1 662 ? -11.339 15.042 14.995 1.00 77.31 662 HIS A CA 1
ATOM 5109 C C . HIS A 1 662 ? -12.500 15.665 14.217 1.00 77.31 662 HIS A C 1
ATOM 5111 O O . HIS A 1 662 ? -12.554 16.883 14.063 1.00 77.31 662 HIS A O 1
ATOM 5117 N N . ILE A 1 663 ? -13.418 14.848 13.707 1.00 84.06 663 ILE A N 1
ATOM 5118 C CA . ILE A 1 663 ? -14.555 15.338 12.936 1.00 84.06 663 ILE A CA 1
ATOM 5119 C C . ILE A 1 663 ? -15.493 16.205 13.790 1.00 84.06 663 ILE A C 1
ATOM 5121 O O . ILE A 1 663 ? -15.924 15.806 14.878 1.00 84.06 663 ILE A O 1
ATOM 5125 N N . ASP A 1 664 ? -15.900 17.365 13.266 1.00 88.62 664 ASP A N 1
ATOM 5126 C CA . ASP A 1 664 ? -17.047 18.080 13.822 1.00 88.62 664 ASP A CA 1
ATOM 5127 C C . ASP A 1 664 ? -18.330 17.314 13.471 1.00 88.62 664 ASP A C 1
ATOM 5129 O O . ASP A 1 664 ? -18.847 17.338 12.350 1.00 88.62 664 ASP A O 1
ATOM 5133 N N . THR A 1 665 ? -18.865 16.621 14.473 1.00 90.12 665 THR A N 1
ATOM 5134 C CA . THR A 1 665 ? -20.112 15.855 14.363 1.00 90.12 665 THR A CA 1
ATOM 5135 C C . THR A 1 665 ? -21.284 16.683 13.831 1.00 90.12 665 THR A C 1
ATOM 5137 O O . THR A 1 665 ? -22.108 16.151 13.092 1.00 90.12 665 THR A O 1
ATOM 5140 N N . LYS A 1 666 ? -21.357 17.990 14.116 1.00 91.69 666 LYS A N 1
ATOM 5141 C CA . LYS A 1 666 ? -22.422 18.854 13.584 1.00 91.69 666 LYS A CA 1
ATOM 5142 C C . LYS A 1 666 ? -22.306 19.005 12.075 1.00 91.69 666 LYS A C 1
ATOM 5144 O O . LYS A 1 666 ? -23.325 18.944 11.392 1.00 91.69 666 LYS A O 1
ATOM 5149 N N . LYS A 1 667 ? -21.084 19.151 11.560 1.00 92.69 667 LYS A N 1
ATOM 5150 C CA . LYS A 1 667 ? -20.805 19.213 10.119 1.00 92.69 667 LYS A CA 1
ATOM 5151 C C . LYS A 1 667 ? -21.112 17.881 9.446 1.00 92.69 667 LYS A C 1
ATOM 5153 O O . LYS A 1 667 ? -21.749 17.867 8.399 1.00 92.69 667 LYS A O 1
ATOM 5158 N N . ALA A 1 668 ? -20.759 16.768 10.091 1.00 92.69 668 ALA A N 1
ATOM 5159 C CA . ALA A 1 668 ? -21.101 15.422 9.628 1.00 92.69 668 ALA A CA 1
ATOM 5160 C C . ALA A 1 668 ? -22.617 15.214 9.468 1.00 92.69 668 ALA A C 1
ATOM 5162 O O . ALA A 1 668 ? -23.060 14.643 8.470 1.00 92.69 668 ALA A O 1
ATOM 5163 N N . PHE A 1 669 ? -23.412 15.689 10.432 1.00 93.81 669 PHE A N 1
ATOM 5164 C CA . PHE A 1 669 ? -24.873 15.672 10.336 1.00 93.81 669 PHE A CA 1
ATOM 5165 C C . PHE A 1 669 ? -25.383 16.606 9.243 1.00 93.81 669 PHE A C 1
ATOM 5167 O O . PHE A 1 669 ? -26.291 16.244 8.508 1.00 93.81 669 PHE A O 1
ATOM 5174 N N . GLN A 1 670 ? -24.790 17.792 9.116 1.00 92.69 670 GLN A N 1
ATOM 5175 C CA . GLN A 1 670 ? -25.205 18.780 8.129 1.00 92.69 670 GLN A CA 1
ATOM 5176 C C . GLN A 1 670 ? -25.038 18.268 6.694 1.00 92.69 670 GLN A C 1
ATOM 5178 O O . GLN A 1 670 ? -25.929 18.444 5.878 1.00 92.69 670 GLN A O 1
ATOM 5183 N N . ILE A 1 671 ? -23.939 17.575 6.391 1.00 94.31 671 ILE A N 1
ATOM 5184 C CA . ILE A 1 671 ? -23.762 16.967 5.067 1.00 94.31 671 ILE A CA 1
ATOM 5185 C C . ILE A 1 671 ? -24.571 15.667 4.898 1.00 94.31 671 ILE A C 1
ATOM 5187 O O . ILE A 1 671 ? -24.559 15.076 3.823 1.00 94.31 671 ILE A O 1
ATOM 5191 N N . GLY A 1 672 ? -25.256 15.178 5.935 1.00 94.25 672 GLY A N 1
ATOM 5192 C CA . GLY A 1 672 ? -26.010 13.921 5.899 1.00 94.25 672 GLY A CA 1
ATOM 5193 C C . GLY A 1 672 ? -25.139 12.660 5.916 1.00 94.25 672 GLY A C 1
ATOM 5194 O O . GLY A 1 672 ? -25.564 11.611 5.438 1.00 94.25 672 GLY A O 1
ATOM 5195 N N . MET A 1 673 ? -23.907 12.735 6.435 1.00 94.12 673 MET A N 1
ATOM 5196 C CA . MET A 1 673 ? -23.045 11.554 6.598 1.00 94.12 673 MET A CA 1
ATOM 5197 C C . MET A 1 673 ? -23.539 10.644 7.729 1.00 94.12 673 MET A C 1
ATOM 5199 O O . MET A 1 673 ? -23.444 9.422 7.640 1.00 94.12 673 MET A O 1
ATOM 5203 N N . LEU A 1 674 ? -24.079 11.241 8.794 1.00 93.44 674 LEU A N 1
ATOM 5204 C CA . LEU A 1 674 ? -24.652 10.538 9.940 1.00 93.44 674 LEU A CA 1
ATOM 5205 C C . LEU A 1 674 ? -26.090 11.022 10.197 1.00 93.44 674 LEU A C 1
ATOM 5207 O O . LEU A 1 674 ? -26.389 12.181 9.910 1.00 93.44 674 LEU A O 1
ATOM 5211 N N . PRO A 1 675 ? -26.969 10.181 10.774 1.00 93.88 675 PRO A N 1
ATOM 5212 C CA . PRO A 1 675 ? -28.309 10.595 11.198 1.00 93.88 675 PRO A CA 1
ATOM 5213 C C . PRO A 1 675 ? -28.286 11.700 12.257 1.00 93.88 675 PRO A C 1
ATOM 5215 O O . PRO A 1 675 ? -27.603 11.570 13.277 1.00 93.88 675 PRO A O 1
ATOM 5218 N N . ARG A 1 676 ? -29.092 12.756 12.074 1.00 93.31 676 ARG A N 1
ATOM 5219 C CA . ARG A 1 676 ? -29.263 13.841 13.065 1.00 93.31 676 ARG A CA 1
ATOM 5220 C C . ARG A 1 676 ? -29.788 13.314 14.404 1.00 93.31 676 ARG A C 1
ATOM 5222 O O . ARG A 1 676 ? -29.473 13.858 15.461 1.00 93.31 676 ARG A O 1
ATOM 5229 N N . GLU A 1 677 ? -30.532 12.214 14.379 1.00 95.19 677 GLU A N 1
ATOM 5230 C CA . GLU A 1 677 ? -31.055 11.483 15.535 1.00 95.19 677 GLU A CA 1
ATOM 5231 C C . GLU A 1 677 ? -29.948 10.950 16.459 1.00 95.19 677 GLU A C 1
ATOM 5233 O O . GLU A 1 677 ? -30.190 10.664 17.637 1.00 95.19 677 GLU A O 1
ATOM 5238 N N . PHE A 1 678 ? -28.713 10.844 15.960 1.00 95.38 678 PHE A N 1
ATOM 5239 C CA . PHE A 1 678 ? -27.558 10.423 16.747 1.00 95.38 678 PHE A CA 1
ATOM 5240 C C . PHE A 1 678 ? -26.847 11.566 17.472 1.00 95.38 678 PHE A C 1
ATOM 5242 O O . PHE A 1 678 ? -25.977 11.281 18.289 1.00 95.38 678 PHE A O 1
ATOM 5249 N N . ALA A 1 679 ? -27.229 12.832 17.276 1.00 91.19 679 ALA A N 1
ATOM 5250 C CA . ALA A 1 679 ? -26.497 13.990 17.804 1.00 91.19 679 ALA A CA 1
ATOM 5251 C C . ALA A 1 679 ? -26.174 13.933 19.309 1.00 91.19 679 ALA A C 1
ATOM 5253 O O . ALA A 1 679 ? -25.097 14.349 19.723 1.00 91.19 679 ALA A O 1
ATOM 5254 N N . ASN A 1 680 ? -27.064 13.365 20.129 1.00 92.56 680 ASN A N 1
ATOM 5255 C CA . ASN A 1 680 ? -26.870 13.246 21.582 1.00 92.56 680 ASN A CA 1
ATOM 5256 C C . ASN A 1 680 ? -26.351 11.866 22.033 1.00 92.56 680 ASN A C 1
ATOM 5258 O O . ASN A 1 680 ? -26.410 11.544 23.219 1.00 92.56 680 ASN A O 1
ATOM 5262 N N . LYS A 1 681 ? -25.905 11.031 21.091 1.00 95.62 681 LYS A N 1
ATOM 5263 C CA . LYS A 1 681 ? -25.513 9.628 21.307 1.00 95.62 681 LYS A CA 1
ATOM 5264 C C . LYS A 1 681 ? -24.058 9.347 20.931 1.00 95.62 681 LYS A C 1
ATOM 5266 O O . LYS A 1 681 ? -23.578 8.247 21.192 1.00 95.62 681 LYS A O 1
ATOM 5271 N N . ILE A 1 682 ? -23.380 10.314 20.311 1.00 94.00 682 ILE A N 1
ATOM 5272 C CA . ILE A 1 682 ? -22.014 10.156 19.812 1.00 94.00 682 ILE A CA 1
ATOM 5273 C C . ILE A 1 682 ? -21.003 10.143 20.962 1.00 94.00 682 ILE A C 1
ATOM 5275 O O . ILE A 1 682 ? -21.025 11.007 21.838 1.00 94.00 682 ILE A O 1
ATOM 5279 N N . GLN A 1 683 ? -20.084 9.183 20.912 1.00 93.19 683 GLN A N 1
ATOM 5280 C CA . GLN A 1 683 ? -18.871 9.130 21.718 1.00 93.19 683 GLN A CA 1
ATOM 5281 C C . GLN A 1 683 ? -17.675 8.901 20.792 1.00 93.19 683 GLN A C 1
ATOM 5283 O O . GLN A 1 683 ? -17.606 7.888 20.102 1.00 93.19 683 GLN A O 1
ATOM 5288 N N . THR A 1 684 ? -16.725 9.831 20.764 1.00 89.44 684 THR A N 1
ATOM 5289 C CA . THR A 1 684 ? -15.477 9.656 20.013 1.00 89.44 684 THR A CA 1
ATOM 5290 C C . THR A 1 684 ? -14.505 8.804 20.831 1.00 89.44 684 THR A C 1
ATOM 5292 O O . THR A 1 684 ? -14.275 9.074 22.009 1.00 89.44 684 THR A O 1
ATOM 5295 N N . VAL A 1 685 ? -13.961 7.743 20.228 1.00 86.81 685 VAL A N 1
ATOM 5296 C CA . VAL A 1 685 ? -13.122 6.745 20.930 1.00 86.81 685 VAL A CA 1
ATOM 5297 C C . VAL A 1 685 ? -11.675 6.671 20.433 1.00 86.81 685 VAL A C 1
ATOM 5299 O O . VAL A 1 685 ? -10.874 5.926 20.994 1.00 86.81 685 VAL A O 1
ATOM 5302 N N . GLY A 1 686 ? -11.311 7.466 19.424 1.00 85.75 686 GLY A N 1
ATOM 5303 C CA . GLY A 1 686 ? -9.952 7.488 18.876 1.00 85.75 686 GLY A CA 1
ATOM 5304 C C . GLY A 1 686 ? -9.596 6.184 18.160 1.00 85.75 686 GLY A C 1
ATOM 5305 O O . GLY A 1 686 ? -10.443 5.573 17.498 1.00 85.75 686 GLY A O 1
ATOM 5306 N N . ASN A 1 687 ? -8.340 5.742 18.295 1.00 89.12 687 ASN A N 1
ATOM 5307 C CA . ASN A 1 687 ? -7.897 4.461 17.740 1.00 89.12 687 ASN A CA 1
ATOM 5308 C C . ASN A 1 687 ? -8.445 3.274 18.562 1.00 89.12 687 ASN A C 1
ATOM 5310 O O . ASN A 1 687 ? -7.825 2.797 19.520 1.00 89.12 687 ASN A O 1
ATOM 5314 N N . SER A 1 688 ? -9.629 2.800 18.170 1.00 93.31 688 SER A N 1
ATOM 5315 C CA . SER A 1 688 ? -10.333 1.701 18.839 1.00 93.31 688 SER A CA 1
ATOM 5316 C C . SER A 1 688 ? -9.621 0.347 18.680 1.00 93.31 688 SER A C 1
ATOM 5318 O O . SER A 1 688 ? -9.591 -0.440 19.631 1.00 93.31 688 SER A O 1
ATOM 5320 N N . SER A 1 689 ? -8.970 0.111 17.533 1.00 94.94 689 SER A N 1
ATOM 5321 C CA . SER A 1 689 ? -8.152 -1.081 17.258 1.00 94.94 689 SER A CA 1
ATOM 5322 C C . SER A 1 689 ? -7.016 -1.219 18.274 1.00 94.94 689 SER A C 1
ATOM 5324 O O . SER A 1 689 ? -6.847 -2.267 18.906 1.00 94.94 689 SER A O 1
ATOM 5326 N N . LEU A 1 690 ? -6.294 -0.127 18.529 1.00 93.44 690 LEU A N 1
ATOM 5327 C CA . LEU A 1 690 ? -5.228 -0.082 19.522 1.00 93.44 690 LEU A CA 1
ATOM 5328 C C . LEU A 1 690 ? -5.781 -0.223 20.945 1.00 93.44 690 LEU A C 1
ATOM 5330 O O . LEU A 1 690 ? -5.233 -0.981 21.746 1.00 93.44 690 LEU A O 1
ATOM 5334 N N . GLY A 1 691 ? -6.905 0.435 21.246 1.00 93.38 691 GLY A N 1
ATOM 5335 C CA . GLY A 1 691 ? -7.593 0.316 22.534 1.00 93.38 691 GLY A CA 1
ATOM 5336 C C . GLY A 1 691 ? -7.978 -1.124 22.885 1.00 93.38 691 GLY A C 1
ATOM 5337 O O . GLY A 1 691 ? -7.758 -1.575 24.013 1.00 93.38 691 GLY A O 1
ATOM 5338 N N . GLY A 1 692 ? -8.493 -1.887 21.920 1.00 95.94 692 GLY A N 1
ATOM 5339 C CA . GLY A 1 692 ? -8.854 -3.287 22.135 1.00 95.94 692 GLY A CA 1
ATOM 5340 C C . GLY A 1 692 ? -7.642 -4.210 22.272 1.00 95.94 692 GLY A C 1
ATOM 5341 O O . GLY A 1 692 ? -7.665 -5.116 23.105 1.00 95.94 692 GLY A O 1
ATOM 5342 N N . ALA A 1 693 ? -6.548 -3.938 21.554 1.00 97.44 693 ALA A N 1
ATOM 5343 C CA . ALA A 1 693 ? -5.299 -4.687 21.676 1.00 97.44 693 ALA A CA 1
ATOM 5344 C C . ALA A 1 693 ? -4.638 -4.463 23.050 1.00 97.44 693 ALA A C 1
ATOM 5346 O O . ALA A 1 693 ? -4.207 -5.419 23.699 1.00 97.44 693 ALA A O 1
ATOM 5347 N N . ILE A 1 694 ? -4.650 -3.219 23.547 1.00 96.25 694 ILE A N 1
ATOM 5348 C CA . ILE A 1 694 ? -4.233 -2.869 24.915 1.00 96.25 694 ILE A CA 1
ATOM 5349 C C . ILE A 1 694 ? -5.083 -3.627 25.936 1.00 96.25 694 ILE A C 1
ATOM 5351 O O . ILE A 1 694 ? -4.563 -4.281 26.843 1.00 96.25 694 ILE A O 1
ATOM 5355 N N . ARG A 1 695 ? -6.408 -3.568 25.775 1.00 95.31 695 ARG A N 1
ATOM 5356 C CA . ARG A 1 695 ? -7.349 -4.253 26.662 1.00 95.31 695 ARG A CA 1
ATOM 5357 C C . ARG A 1 695 ? -7.126 -5.764 26.667 1.00 95.31 695 ARG A C 1
ATOM 5359 O O . ARG A 1 695 ? -7.227 -6.383 27.723 1.00 95.31 695 ARG A O 1
ATOM 5366 N N . TYR A 1 696 ? -6.823 -6.358 25.517 1.00 96.94 696 TYR A N 1
ATOM 5367 C CA . TYR A 1 696 ? -6.558 -7.786 25.398 1.00 96.94 696 TYR A CA 1
ATOM 5368 C C . TYR A 1 696 ? -5.291 -8.181 26.170 1.00 96.94 696 TYR A C 1
ATOM 5370 O O . TYR A 1 696 ? -5.344 -9.117 26.958 1.00 96.94 696 TYR A O 1
ATOM 5378 N N . PHE A 1 697 ? -4.202 -7.411 26.056 1.00 96.44 697 PHE A N 1
ATOM 5379 C CA . PHE A 1 697 ? -2.973 -7.639 26.833 1.00 96.44 697 PHE A CA 1
ATOM 5380 C C . PHE A 1 697 ? -3.190 -7.565 28.362 1.00 96.44 697 PHE A C 1
ATOM 5382 O O . PHE A 1 697 ? -2.541 -8.269 29.148 1.00 96.44 697 PHE A O 1
ATOM 5389 N N . ILE A 1 698 ? -4.092 -6.688 28.808 1.00 93.62 698 ILE A N 1
ATOM 5390 C CA . ILE A 1 698 ? -4.383 -6.463 30.231 1.00 93.62 698 ILE A CA 1
ATOM 5391 C C . ILE A 1 698 ? -5.385 -7.491 30.792 1.00 93.62 698 ILE A C 1
ATOM 5393 O O . ILE A 1 698 ? -5.381 -7.735 32.002 1.00 93.62 698 ILE A O 1
ATOM 5397 N N . SER A 1 699 ? -6.250 -8.066 29.952 1.00 92.31 699 SER A N 1
ATOM 5398 C CA . SER A 1 699 ? -7.317 -8.986 30.367 1.00 92.31 699 SER A CA 1
ATOM 5399 C C . SER A 1 699 ? -6.792 -10.405 30.591 1.00 92.31 699 SER A C 1
ATOM 5401 O O . SER A 1 699 ? -6.076 -10.950 29.757 1.00 92.31 699 SER A O 1
ATOM 5403 N N . GLU A 1 700 ? -7.189 -11.034 31.699 1.00 89.50 700 GLU A N 1
ATOM 5404 C CA . GLU A 1 700 ? -6.913 -12.458 31.954 1.00 89.50 700 GLU A CA 1
ATOM 5405 C C . GLU A 1 700 ? -7.847 -13.379 31.147 1.00 89.50 700 GLU A C 1
ATOM 5407 O O . GLU A 1 700 ? -7.469 -14.497 30.809 1.00 89.50 700 GLU A O 1
ATOM 5412 N N . ASP A 1 701 ? -9.042 -12.894 30.792 1.00 92.88 701 ASP A N 1
ATOM 5413 C CA . ASP A 1 701 ? -10.073 -13.637 30.053 1.00 92.88 701 ASP A CA 1
ATOM 5414 C C . ASP A 1 701 ? -10.089 -13.300 28.547 1.00 92.88 701 ASP A C 1
ATOM 5416 O O . ASP A 1 701 ? -11.028 -13.674 27.838 1.00 92.88 701 ASP A O 1
ATOM 5420 N N . GLY A 1 702 ? -9.063 -12.599 28.046 1.00 92.81 702 GLY A N 1
ATOM 5421 C CA . GLY A 1 702 ? -9.041 -12.011 26.701 1.00 92.81 702 GLY A CA 1
ATOM 5422 C C . GLY A 1 702 ? -9.400 -12.989 25.577 1.00 92.81 702 GLY A C 1
ATOM 5423 O O . GLY A 1 702 ? -10.174 -12.637 24.690 1.00 92.81 702 GLY A O 1
ATOM 5424 N N . ASP A 1 703 ? -8.919 -14.231 25.644 1.00 94.31 703 ASP A N 1
ATOM 5425 C CA . ASP A 1 703 ? -9.199 -15.276 24.646 1.00 94.31 703 ASP A CA 1
ATOM 5426 C C . ASP A 1 703 ? -10.687 -15.603 24.560 1.00 94.31 703 ASP A C 1
ATOM 5428 O O . ASP A 1 703 ? -11.281 -15.590 23.483 1.00 94.31 703 ASP A O 1
ATOM 5432 N N . ARG A 1 704 ? -11.299 -15.859 25.719 1.00 95.25 704 ARG A N 1
ATOM 5433 C CA . ARG A 1 704 ? -12.709 -16.228 25.831 1.00 95.25 704 ARG A CA 1
ATOM 5434 C C . ARG A 1 704 ? -13.613 -15.061 25.448 1.00 95.25 704 ARG A C 1
ATOM 5436 O O . ARG A 1 704 ? -14.672 -15.266 24.857 1.00 95.25 704 ARG A O 1
ATOM 5443 N N . GLU A 1 705 ? -13.228 -13.844 25.822 1.00 95.00 705 GLU A N 1
ATOM 5444 C CA . GLU A 1 705 ? -13.983 -12.641 25.479 1.00 95.00 705 GLU A CA 1
ATOM 5445 C C . GLU A 1 705 ? -13.914 -12.341 23.971 1.00 95.00 705 GLU A C 1
ATOM 5447 O O . GLU A 1 705 ? -14.945 -12.024 23.375 1.00 95.00 705 GLU A O 1
ATOM 5452 N N . MET A 1 706 ? -12.748 -12.515 23.338 1.00 94.88 706 MET A N 1
ATOM 5453 C CA . MET A 1 706 ? -12.581 -12.375 21.885 1.00 94.88 706 MET A CA 1
ATOM 5454 C C . MET A 1 706 ? -13.330 -13.457 21.105 1.00 94.88 706 MET A C 1
ATOM 5456 O O . MET A 1 706 ? -14.016 -13.139 20.137 1.00 94.88 706 MET A O 1
ATOM 5460 N N . GLU A 1 707 ? -13.250 -14.720 21.533 1.00 94.31 707 GLU A N 1
ATOM 5461 C CA . GLU A 1 707 ? -14.007 -15.818 20.917 1.00 94.31 707 GLU A CA 1
ATOM 5462 C C . GLU A 1 707 ? -15.512 -15.533 20.970 1.00 94.31 707 GLU A C 1
ATOM 5464 O O . GLU A 1 707 ? -16.192 -15.573 19.946 1.00 94.31 707 GLU A O 1
ATOM 5469 N N . ARG A 1 708 ? -16.015 -15.102 22.135 1.00 94.56 708 ARG A N 1
ATOM 5470 C CA . ARG A 1 708 ? -17.413 -14.685 22.280 1.00 94.56 708 ARG A CA 1
ATOM 5471 C C . ARG A 1 708 ? -17.777 -13.518 21.359 1.00 94.56 708 ARG A C 1
ATOM 5473 O O . ARG A 1 708 ? -18.880 -13.508 20.821 1.00 94.56 708 ARG A O 1
ATOM 5480 N N . MET A 1 709 ? -16.897 -12.528 21.194 1.00 94.81 709 MET A N 1
ATOM 5481 C CA . MET A 1 709 ? -17.145 -11.401 20.290 1.00 94.81 709 MET A CA 1
ATOM 5482 C C . MET A 1 709 ? -17.339 -11.874 18.845 1.00 94.81 709 MET A C 1
ATOM 5484 O O . MET A 1 709 ? -18.278 -11.445 18.173 1.00 94.81 709 MET A O 1
ATOM 5488 N N . VAL A 1 710 ? -16.471 -12.776 18.382 1.00 96.44 710 VAL A N 1
ATOM 5489 C CA . VAL A 1 710 ? -16.535 -13.346 17.032 1.00 96.44 710 VAL A CA 1
ATOM 5490 C C . VAL A 1 710 ? -17.799 -14.189 16.857 1.00 96.44 710 VAL A C 1
ATOM 5492 O O . VAL A 1 710 ? -18.501 -14.011 15.867 1.00 96.44 710 VAL A O 1
ATOM 5495 N N . ASP A 1 711 ? -18.146 -15.030 17.834 1.00 96.00 711 ASP A N 1
ATOM 5496 C CA . ASP A 1 711 ? -19.333 -15.897 17.781 1.00 96.00 711 ASP A CA 1
ATOM 5497 C C . ASP A 1 711 ? -20.657 -15.120 17.699 1.00 96.00 711 ASP A C 1
ATOM 5499 O O . ASP A 1 711 ? -21.615 -15.565 17.062 1.00 96.00 711 ASP A O 1
ATOM 5503 N N . LEU A 1 712 ? -20.728 -13.951 18.344 1.00 96.69 712 LEU A N 1
ATOM 5504 C CA . LEU A 1 712 ? -21.900 -13.071 18.301 1.00 96.69 712 LEU A CA 1
ATOM 5505 C C . LEU A 1 712 ? -21.997 -12.267 16.997 1.00 96.69 712 LEU A C 1
ATOM 5507 O O . LEU A 1 712 ? -23.060 -11.709 16.705 1.00 96.69 712 LEU A O 1
ATOM 5511 N N . SER A 1 713 ? -20.903 -12.184 16.239 1.00 97.75 713 SER A N 1
ATOM 5512 C CA . SER A 1 713 ? -20.764 -11.300 15.086 1.00 97.75 713 SER A CA 1
ATOM 5513 C C . SER A 1 713 ? -21.139 -11.990 13.780 1.00 97.75 713 SER A C 1
ATOM 5515 O O . SER A 1 713 ? -20.703 -13.097 13.472 1.00 97.75 713 SER A O 1
ATOM 5517 N N . LYS A 1 714 ? -21.928 -11.297 12.957 1.00 96.69 714 LYS A N 1
ATOM 5518 C CA . LYS A 1 714 ? -22.296 -11.746 11.614 1.00 96.69 714 LYS A CA 1
ATOM 5519 C C . LYS A 1 714 ? -22.129 -10.623 10.600 1.00 96.69 714 LYS A C 1
ATOM 5521 O O . LYS A 1 714 ? -22.696 -9.547 10.765 1.00 96.69 714 LYS A O 1
ATOM 5526 N N . GLU A 1 715 ? -21.411 -10.904 9.519 1.00 95.94 715 GLU A N 1
ATOM 5527 C CA . GLU A 1 715 ? -21.255 -9.960 8.413 1.00 95.94 715 GLU A CA 1
ATOM 5528 C C . GLU A 1 715 ? -22.554 -9.797 7.606 1.00 95.94 715 GLU A C 1
ATOM 5530 O O . GLU A 1 715 ? -23.239 -10.773 7.276 1.00 95.94 715 GLU A O 1
ATOM 5535 N N . ILE A 1 716 ? -22.858 -8.548 7.250 1.00 96.06 716 ILE A N 1
ATOM 5536 C CA . ILE A 1 716 ? -23.822 -8.176 6.216 1.00 96.06 716 ILE A CA 1
ATOM 5537 C C . ILE A 1 716 ? -23.046 -7.717 4.980 1.00 96.06 716 ILE A C 1
ATOM 5539 O O . ILE A 1 716 ? -22.421 -6.662 4.985 1.00 96.06 716 ILE A O 1
ATOM 5543 N N . ASN A 1 717 ? -23.099 -8.496 3.899 1.00 92.00 717 ASN A N 1
ATOM 5544 C CA . ASN A 1 717 ? -22.437 -8.129 2.650 1.00 92.00 717 ASN A CA 1
ATOM 5545 C C . ASN A 1 717 ? -23.276 -7.103 1.867 1.00 92.00 717 ASN A C 1
ATOM 5547 O O . ASN A 1 717 ? -24.191 -7.475 1.124 1.00 92.00 717 ASN A O 1
ATOM 5551 N N . LEU A 1 718 ? -22.911 -5.825 1.996 1.00 91.62 718 LEU A N 1
ATOM 5552 C CA . LEU A 1 718 ? -23.612 -4.697 1.368 1.00 91.62 718 LEU A CA 1
ATOM 5553 C C . LEU A 1 718 ? -23.624 -4.755 -0.157 1.00 91.62 718 LEU A C 1
ATOM 5555 O O . LEU A 1 718 ? -24.615 -4.374 -0.765 1.00 91.62 718 LEU A O 1
ATOM 5559 N N . SER A 1 719 ? -22.575 -5.293 -0.790 1.00 85.81 719 SER A N 1
ATOM 5560 C CA . SER A 1 719 ? -22.525 -5.400 -2.258 1.00 85.81 719 SER A CA 1
ATOM 5561 C C . SER A 1 719 ? -23.620 -6.311 -2.830 1.00 85.81 719 SER A C 1
ATOM 5563 O O . SER A 1 719 ? -24.014 -6.170 -3.986 1.00 85.81 719 SER A O 1
ATOM 5565 N N . SER A 1 720 ? -24.117 -7.244 -2.014 1.00 86.06 720 SER A N 1
ATOM 5566 C CA . SER A 1 720 ? -25.211 -8.157 -2.357 1.00 86.06 720 SER A CA 1
ATOM 5567 C C . SER A 1 720 ? -26.565 -7.739 -1.778 1.00 86.06 720 SER A C 1
ATOM 5569 O O . SER A 1 720 ? -27.581 -8.374 -2.071 1.00 86.06 720 SER A O 1
ATOM 5571 N N . ASP A 1 721 ? -26.580 -6.696 -0.949 1.00 92.50 721 ASP A N 1
ATOM 5572 C CA . ASP A 1 721 ? -27.772 -6.200 -0.280 1.00 92.50 721 ASP A CA 1
ATOM 5573 C C . ASP A 1 721 ? -28.521 -5.233 -1.208 1.00 92.50 721 ASP A C 1
ATOM 5575 O O . ASP A 1 721 ? -27.935 -4.310 -1.776 1.00 92.50 721 ASP A O 1
ATOM 5579 N N . LYS A 1 722 ? -29.816 -5.476 -1.434 1.00 90.81 722 LYS A N 1
ATOM 5580 C CA . LYS A 1 722 ? -30.580 -4.704 -2.424 1.00 90.81 722 LYS A CA 1
ATOM 5581 C C . LYS A 1 722 ? -30.858 -3.291 -1.923 1.00 90.81 722 LYS A C 1
ATOM 5583 O O . LYS A 1 722 ? -30.698 -2.346 -2.686 1.00 90.81 722 LYS A O 1
ATOM 5588 N N . GLU A 1 723 ? -31.212 -3.168 -0.651 1.00 95.50 723 GLU A N 1
ATOM 5589 C CA . GLU A 1 723 ? -31.580 -1.912 -0.010 1.00 95.50 723 GLU A CA 1
ATOM 5590 C C . GLU A 1 723 ? -30.370 -1.005 0.224 1.00 95.50 723 GLU A C 1
ATOM 5592 O O . GLU A 1 723 ? -30.526 0.211 0.215 1.00 95.50 723 GLU A O 1
ATOM 5597 N N . PHE A 1 724 ? -29.154 -1.559 0.336 1.00 95.69 724 PHE A N 1
ATOM 5598 C CA . PHE A 1 724 ? -27.941 -0.738 0.405 1.00 95.69 724 PHE A CA 1
ATOM 5599 C C . PHE A 1 724 ? -27.815 0.211 -0.792 1.00 95.69 724 PHE A C 1
ATOM 5601 O O . PHE A 1 724 ? -27.491 1.379 -0.604 1.00 95.69 724 PHE A O 1
ATOM 5608 N N . ASN A 1 725 ? -28.090 -0.259 -2.015 1.00 91.31 725 ASN A N 1
ATOM 5609 C CA . ASN A 1 725 ? -27.997 0.594 -3.203 1.00 91.31 725 ASN A CA 1
ATOM 5610 C C . ASN A 1 725 ? -29.045 1.712 -3.186 1.00 91.31 725 ASN A C 1
ATOM 5612 O O . ASN A 1 725 ? -28.742 2.829 -3.603 1.00 91.31 725 ASN A O 1
ATOM 5616 N N . ASP A 1 726 ? -30.250 1.423 -2.692 1.00 94.94 726 ASP A N 1
ATOM 5617 C CA . ASP A 1 726 ? -31.316 2.417 -2.570 1.00 94.94 726 ASP A CA 1
ATOM 5618 C C . ASP A 1 726 ? -30.921 3.497 -1.553 1.00 94.94 726 ASP A C 1
ATOM 5620 O O . ASP A 1 726 ? -30.923 4.679 -1.896 1.00 94.94 726 ASP A O 1
ATOM 5624 N N . PHE A 1 727 ? -30.451 3.101 -0.362 1.00 96.62 727 PHE A N 1
ATOM 5625 C CA . PHE A 1 727 ? -29.946 4.041 0.645 1.00 96.62 727 PHE A CA 1
ATOM 5626 C C . PHE A 1 727 ? -28.718 4.819 0.161 1.00 96.62 727 PHE A C 1
ATOM 5628 O O . PHE A 1 727 ? -28.597 6.013 0.420 1.00 96.62 727 PHE A O 1
ATOM 5635 N N . TYR A 1 728 ? -27.805 4.169 -0.563 1.00 94.81 728 TYR A N 1
ATOM 5636 C CA . TYR A 1 728 ? -26.640 4.830 -1.143 1.00 94.81 728 TYR A CA 1
ATOM 5637 C C . TYR A 1 728 ? -27.059 5.940 -2.114 1.00 94.81 728 TYR A C 1
ATOM 5639 O O . TYR A 1 728 ? -26.558 7.057 -2.027 1.00 94.81 728 TYR A O 1
ATOM 5647 N N . MET A 1 729 ? -27.999 5.660 -3.024 1.00 93.12 729 MET A N 1
ATOM 5648 C CA . MET A 1 729 ? -28.504 6.662 -3.967 1.00 93.12 729 MET A CA 1
ATOM 5649 C C . MET A 1 729 ? -29.263 7.788 -3.259 1.00 93.12 729 MET A C 1
ATOM 5651 O O . MET A 1 729 ? -29.058 8.955 -3.593 1.00 93.12 729 MET A O 1
ATOM 5655 N N . GLU A 1 730 ? -30.107 7.448 -2.283 1.00 94.88 730 GLU A N 1
ATOM 5656 C CA . GLU A 1 730 ? -30.878 8.409 -1.489 1.00 94.88 730 GLU A CA 1
ATOM 5657 C C . GLU A 1 730 ? -29.962 9.374 -0.728 1.00 94.88 730 GLU A C 1
ATOM 5659 O O . GLU A 1 730 ? -30.158 10.587 -0.764 1.00 94.88 730 GLU A O 1
ATOM 5664 N N . HIS A 1 731 ? -28.900 8.859 -0.110 1.00 95.62 731 HIS A N 1
ATOM 5665 C CA . HIS A 1 731 ? -28.005 9.650 0.730 1.00 95.62 731 HIS A CA 1
ATOM 5666 C C . HIS A 1 731 ? -26.824 10.284 -0.016 1.00 95.62 731 HIS A C 1
ATOM 5668 O O . HIS A 1 731 ? -25.918 10.825 0.628 1.00 95.62 731 HIS A O 1
ATOM 5674 N N . MET A 1 732 ? -26.826 10.287 -1.355 1.00 94.12 732 MET A N 1
ATOM 5675 C CA . MET A 1 732 ? -25.916 11.150 -2.120 1.00 94.12 732 MET A CA 1
ATOM 5676 C C . MET A 1 732 ? -26.283 12.633 -1.992 1.00 94.12 732 MET A C 1
ATOM 5678 O O . MET A 1 732 ? -25.383 13.472 -2.004 1.00 94.12 732 MET A O 1
ATOM 5682 N N . PHE A 1 733 ? -27.572 12.956 -1.858 1.00 94.31 733 PHE A N 1
ATOM 5683 C CA . PHE A 1 733 ? -28.043 14.335 -1.702 1.00 94.31 733 PHE A CA 1
ATOM 5684 C C . PHE A 1 733 ? -27.606 14.916 -0.351 1.00 94.31 733 PHE A C 1
ATOM 5686 O O . PHE A 1 733 ? -27.523 14.184 0.640 1.00 94.31 733 PHE A O 1
ATOM 5693 N N . PHE A 1 734 ? -27.277 16.206 -0.307 1.00 93.19 734 PHE A N 1
ATOM 5694 C CA . PHE A 1 734 ? -27.020 16.930 0.943 1.00 93.19 734 PHE A CA 1
ATOM 5695 C C . PHE A 1 734 ? -28.340 17.254 1.671 1.00 93.19 734 PHE A C 1
ATOM 5697 O O . PHE A 1 734 ? -29.399 17.270 1.043 1.00 93.19 734 PHE A O 1
ATOM 5704 N N . GLU A 1 735 ? -28.277 17.436 2.998 1.00 83.19 735 GLU A N 1
ATOM 5705 C CA . GLU A 1 735 ? -29.447 17.648 3.877 1.00 83.19 735 GLU A CA 1
ATOM 5706 C C . GLU A 1 735 ? -29.706 19.110 4.252 1.00 83.19 735 GLU A C 1
ATOM 5708 O O . GLU A 1 735 ? -28.729 19.864 4.460 1.00 83.19 735 GLU A O 1
#

Foldseek 3Di:
DDWDDDDQKIKDFDDPFAQDPVQLCLLVVHDPPDPCNVVLVVLLVVCRVVLVVQFGKMKMKGKDFDPPVLCVVLVNPFTIKIKMKIARDQRLLVVLVVCVVVVNPSNSSSSVSSLLSRRVRVLVVCLVVCLVVQVVVLKEFAEKDAPPQRHHLVCLVVSCVNRVCCVPPVWDADPSSAIVVNSMGIMMTGIGNPSVHHHSDDDLLSDPPPVDSPRDDFFAWEWEAEPNDTDIWTHDAPGFQLNRCLVVVNFFQPAQQLPLAPLRQKKAWDDADWDADPSNVVRDDPVRVVRRIDRRSRTGHSHHTYMYDDPVFFPFFPPQQDFPFDEDPDLDDPAQAWEWEWEDELFKIKIFIARQVVLGTNDIDMHTQSCSSRHNDLLSSLVSCVVPCLVSLLLSNLVVVVVRVVVCCVVSVDDLARHAEYEYAYQLSNVCSLQSHRSPQCNDPVNAGPAQDKDWDFPCNRNVDVSHGYIYIYFGAQGSGGHRLVLLLCLLVQQLPFPAWEKEWEDAQWTWIWIHHNQAIETEIFRLHCLLAQPPWPQGGHQGFQAFQAWADDALDIDTDTVVNDHHRGHGNNSLLRVLLRCCVNVCAAQLRQGNPVAAPPARFHHAGPVGDTHGGYSSSSQSNLLNLLRQQLVVVVRCVVVVHDLVRHQAYEYEYSSSQSHPVVSSVQQPSDPPSCVVRYDYRYSSSSSSSSVLSNDPCNSVSSVSSNVNYDYDYLVPDPSSVVSSVVSSTGD

pLDDT: mean 89.19, std 10.34, range [37.62, 98.69]

Radius of gyration: 34.98 Å; chains: 1; bounding box: 89×75×90 Å

Secondary structure (DSSP, 8-state):
-EEEEETTEEEEE-------HHHHHHHTT--TTSTTHHHHHHHHHHHHHHHHTT---EEEEEEEEPPHHHHHHTT----EEEEEEEE--HHHHHHHHHHHHHT-HHHHHHHHHHHHHHHHHHHHHHHHHHHHHHHHTT-EEEEEE-TTTTS-TTHHHHHHHHTTHHHHH--EE-TTS-EESSSEEEEEEEEES-TT-B--S--TTT-S-TT-TT---PPEEEEEEETTEEEEEEE-TT--HHHHHHHTT-----TTTTSS-SS-SEEEEEES--PPPHHHHTTS-HHHHHTTEEETTT---SS-EEEE---TTTTTB-----BSSPBPSSS----S-EEEEEEE-SSEEEEEEEETTT-SEEEEEEEE-GGGGT-SSHHHHHHHIIIIIHHHHHHHHHHHHHHHHHHHHHHH---GGGEEEEEEEE-HHHHHHHHT---TTTSSTT---S--S-EEEEHHHHHS-TT--SEEEE---SSSSS-HHHHHHHHHTTGGG-SSEEEEEEESSSEEEEEE-SS-EEEEEE---GGGGT-SSTTB--SBTTEEEEEEEETTEEEEEEGGGPPP-EE-HHHHHHHHHHHHHTTSB-TT-PBPTTTTTT-EEEEE-TTSPEEEE-HHHHHHHHHHHHHHHHHHHHHHHHHT--GGGEEEEEEEHHHHHH--HHHHHHTTSS-GGGTTTEEEEE-HHHHHHHHHHH-SSHHHHHHHHHHHEEE--GGG-HHHHHHHHHTTS--

Sequence (735 aa):
MQITRKGEIICLDGFDVRIDKKVVLQLLDCKEDNPIYEEVEEEYEELQEIVYGKIDPHALIKFDEVPKEIAKQINLREKQAAYVLTTVGREVSAYSTLMFQQGDYLKGMLIDAMADSFLFQMEDALQDVLREECANRKAGIKKRLEAPHDIPMEMQQVMHRQIRAEEMLGIGITSGYMFDPVKTSCLILVLTDDEKEFRMQHDCRKCSALHCKLRKVAPVMIEVIENGKSYRIPCAEKQSILDALIAHDVYFSAVCGGKGICGKCKIQLLEGSLDVTPSDEKKFTKEELEKGYRLSCRAFPKEDCKIALDRNDESDFEIVSDYSGKQSDSGASNDTAFGIAIDIGTTTIALNLIGKQSKEVVYSFSTINKQRSFGADVISRIQASNDGKKKELQASIRQDLLTGIREIIKETGISPKQVEQVVIGCNTTMGHLLMGYSCETLGVVPFTPVNIKMIKEPFEKIMGSGLLDCELAVLPGISTYVGGDIVSGMYFCDFFKSEDICLLVDLGTNGEMALGNKDKILVSSTAAGPAFEGGNITWGMGSVKGAVCGVRLDKEKAEVETIGNEPPIGLCGTGVIEIAAELVREEFVDETGLLDEDYFDDGFPIAKTPDGKNIVFTQKDVREIQLAKAAVRGGVETLLLRYGVTYDQVKTVYLAGGFGFHIDTKKAFQIGMLPREFANKIQTVGNSSLGGAIRYFISEDGDREMERMVDLSKEINLSSDKEFNDFYMEHMFFE

Organism: NCBI:txid180332

InterPro domains:
  IPR001041 2Fe-2S ferredoxin-type iron-sulfur binding domain [PF00111] (225-302)
  IPR001041 2Fe-2S ferredoxin-type iron-sulfur binding domain [PS51085] (220-313)
  IPR001041 2Fe-2S ferredoxin-type iron-sulfur binding domain [cd00207] (222-307)
  IPR012675 Beta-grasp domain superfamily [G3DSA:3.10.20.30] (217-319)
  IPR027980 RamQ-like, C-terminal domain [PF14574] (501-734)
  IPR036010 2Fe-2S ferredoxin-like superfamily [SSF54292] (220-310)
  IPR037010 Vitamin B12-dependent methionine synthase, activation domain superfamily [SSF56507] (16-184)
  IPR041414 RamQ-like, middle-like domain [PF17651] (338-496)
  IPR042259 RamQ-like, middle domain superfamily [G3DSA:3.30.420.480] (337-512)
  IPR043129 ATPase, nucleotide binding domain [SSF53067] (340-660)
  IPR052911 Corrinoid activation enzyme [PTHR42895] (239-734)